Protein AF-A0A917EQ97-F1 (afdb_monomer)

Sequence (398 aa):
MPSSADPYTAPLHRDAPITEAFQWFLDREDGGIFAVTPDVMMADALAAPLLRVFSHQELWRWAHDQSQAVVGWQPLPFPDGRTSRLHWITTTATGTISGAVVGVGRSPASREEPTISSGVSDDLKEMLPGESDLAWSIRGQLRSLLRGVPSLRIRGAAGVGKDFLARRFIELSLSLGSLRYMDPLVLRGDQAFRDPVWLSRLSDAVDQMRPVLFHDLDRIPEHRVHRFLPSLLKARQAKVPVVATESLQVQGFAERMWSRAFRDAVELPVLNARREDIYDVARAIWKARLGQVEGPWMSPDVVRLLASADWSGNVAQLEEVLLDAHRRSGGNRIEPWALRLPTGAAAKLQGLGHAEYHAIVDELGRCEGNKSLAARLLGISRSTLYRKMRLHGIDTAG

Radius of gyration: 27.61 Å; Cα contacts (8 Å, |Δi|>4): 592; chains: 1; bounding box: 62×72×69 Å

Mean predicted aligned error: 16.36 Å

Foldseek 3Di:
DDDPPDPLPDPVAQADDQVVVQVVVVVPDPFWKWKAFPVDIDTDPRCVVVCPQDDSVRVHVVCVVPVPDQWDWDWDQGPVRDTFTKTKGFHDDPNHGGIMMIGRDRDPPDPPPVDDPPVLVVLLCLLQPDDDPLSVVLSVQLVVQLVALHAEEEEAAAQLCQVVNQQSSLVSSCVVVVHPDDDAAEEEQLCVPVDPCRQVVLQVCLVVLGAHEYEALVSHPLVCLVSCLVSLVSSRVSSRHYYYYHRHDDDDNNNVSVCVSGVYYGYRYACLVRLNRLLRLLQSLCCVPVVHNNWAAEDPLRSVLSSPADPPNGSNVSSVQSVQLCVVVVTHYGALLSGCTPDDPSNVVSVVLVVVLCLLVVLCVVVVNPLCNSCVVVVHDSVVSVVSCVNSVNDPDD

Solvent-accessible surface area (backbone atoms only — not comparable to full-atom values): 22127 Å² total; per-residue (Å²): 132,82,77,84,71,60,92,86,67,61,81,76,52,39,71,40,59,68,69,58,54,44,52,62,45,64,79,72,50,98,51,18,34,35,31,38,28,98,86,50,76,50,56,38,89,67,25,46,72,72,49,70,83,53,54,72,68,56,54,33,49,54,51,58,75,63,56,86,52,71,68,53,79,46,76,47,79,42,96,86,73,49,72,33,33,29,45,42,43,51,21,37,54,97,89,39,84,58,29,36,36,35,36,51,30,83,50,78,77,78,74,74,68,76,91,62,67,70,65,61,59,52,53,42,40,69,60,44,44,42,84,39,71,67,39,49,52,50,43,53,51,53,57,63,47,61,78,45,75,49,36,36,34,36,35,27,54,70,38,53,46,59,67,61,38,46,54,52,50,52,54,52,42,29,58,77,65,75,42,80,86,63,85,51,50,76,44,49,19,80,50,59,75,78,40,91,58,47,68,54,52,52,41,52,30,44,75,67,60,39,28,36,36,34,38,40,56,69,54,42,58,60,95,54,52,73,76,49,47,66,48,42,46,48,19,57,74,73,51,27,37,34,31,34,28,27,56,62,88,64,68,68,68,47,34,64,53,46,52,71,52,29,83,43,74,47,74,49,66,53,42,71,82,43,38,89,17,47,67,44,42,49,26,50,48,26,32,76,75,69,70,29,76,72,49,50,51,63,41,74,64,33,53,53,41,62,48,59,39,57,44,85,44,13,49,53,43,52,47,52,34,49,55,51,15,37,65,69,44,75,53,58,46,39,49,56,71,39,52,65,61,50,75,53,73,35,26,53,54,39,50,54,52,36,53,50,50,50,55,52,54,54,38,27,59,74,40,75,57,36,58,67,58,24,15,58,74,71,73,44,53,54,70,55,43,56,50,50,32,58,76,67,70,46,84,80,86,118

Secondary structure (DSSP, 8-state):
------TT--GGGSSS-HHHHHHHHHTT-SSEEEEE-SS-EEE-TTTHHHHTTS-HHHHHHHHHHHTTSSEEEEEEE-TTS-EEEEEEEEEEETTEEEEEEEEEPPP-------S--HHHHHHHHHHS---SHHHHHHHHHHHHHTTS--EEEEE--TTSSHHHHHHHHHHHHHHHTTPPP---EEEETTTBTTBTTHHHHHHHHHHTT--EEEE-GGGS-GGGGGGTHHHHHHHHHHT--EEEEESS---SHHHHHHHHH--EEEEPPPGGGGGGGHHHHHHHHHHHHH--SS-SEE-HHHHHHHHHS--TTHHHHHHHHHHHHHHHTTSSEE-GGG----SSHHHHHHHHHHHHHHHHHHHHHHTTT-HHHHHHHTTS-HHHHHHHHHHTT-----

InterPro domains:
  IPR002078 RNA polymerase sigma factor 54 interaction domain [PS50045] (128-322)
  IPR002197 DNA binding HTH domain, Fis-type [PF02954] (356-390)
  IPR002197 DNA binding HTH domain, Fis-type [PR01590] (358-375)
  IPR002197 DNA binding HTH domain, Fis-type [PR01590] (375-395)
  IPR009057 Homedomain-like superfamily [SSF46689] (311-395)
  IPR027417 P-loop containing nucleoside triphosphate hydrolase [SSF52540] (133-337)

pLDDT: mean 76.6, std 16.22, range [26.59, 96.12]

Nearest PDB structures (foldseek):
  2w58-assembly1_A  TM=6.288E-01  e=1.303E-03  Geobacillus kaustophilus HTA426
  7dy2-assembly1_C  TM=5.918E-01  e=4.245E-02  Synechococcus elongatus PCC 7942 = FACHB-805
  6kyv-assembly6_L  TM=4.218E-01  e=1.719E+00  Homo sapiens
  5f9h-assembly1_C  TM=2.709E-01  e=6.112E-01  Homo sapiens
  3zq5-assembly1_A-2  TM=3.622E-01  e=6.012E+00  Synechocystis sp. PCC 6803

Organism: NCBI:txid1882340

Structure (mmCIF, N/CA/C/O backbone):
data_AF-A0A917EQ97-F1
#
_entry.id   AF-A0A917EQ97-F1
#
loop_
_atom_site.group_PDB
_atom_site.id
_atom_site.type_symbol
_atom_site.label_atom_id
_atom_site.label_alt_id
_atom_site.label_comp_id
_atom_site.label_asym_id
_atom_site.label_entity_id
_atom_site.label_seq_id
_atom_site.pdbx_PDB_ins_code
_atom_site.Cartn_x
_atom_site.Cartn_y
_atom_site.Cartn_z
_atom_site.occupancy
_atom_site.B_iso_or_equiv
_atom_site.auth_seq_id
_atom_site.auth_comp_id
_atom_site.auth_asym_id
_atom_site.auth_atom_id
_atom_site.pdbx_PDB_model_num
ATOM 1 N N . MET A 1 1 ? 17.360 35.357 23.710 1.00 27.20 1 MET A N 1
ATOM 2 C CA . MET A 1 1 ? 18.265 34.515 22.896 1.00 27.20 1 MET A CA 1
ATOM 3 C C . MET A 1 1 ? 17.880 34.768 21.446 1.00 27.20 1 MET A C 1
ATOM 5 O O . MET A 1 1 ? 16.682 34.765 21.189 1.00 27.20 1 MET A O 1
ATOM 9 N N . PRO A 1 2 ? 18.817 35.174 20.576 1.00 26.59 2 PRO A N 1
ATOM 10 C CA . PRO A 1 2 ? 18.502 35.868 19.331 1.00 26.59 2 PRO A CA 1
ATOM 11 C C . PRO A 1 2 ? 17.665 35.001 18.383 1.00 26.59 2 PRO A C 1
ATOM 13 O O . PRO A 1 2 ? 17.852 33.790 18.314 1.00 26.59 2 PRO A O 1
ATOM 16 N N . SER A 1 3 ? 16.737 35.675 17.699 1.00 31.56 3 SER A N 1
ATOM 17 C CA . SER A 1 3 ? 15.881 35.191 16.614 1.00 31.56 3 SER A CA 1
ATOM 18 C C . SER A 1 3 ? 16.625 34.227 15.692 1.00 31.56 3 SER A C 1
ATOM 20 O O . SER A 1 3 ? 17.697 34.575 15.200 1.00 31.56 3 SER A O 1
ATOM 22 N N . SER A 1 4 ? 16.050 33.050 15.427 1.00 31.41 4 SER A N 1
ATOM 23 C CA . SER A 1 4 ? 16.489 32.178 14.337 1.00 31.41 4 SER A CA 1
ATOM 24 C C . SER A 1 4 ? 16.386 32.974 13.038 1.00 31.41 4 SER A C 1
ATOM 26 O O . SER A 1 4 ? 15.286 33.205 12.536 1.00 31.41 4 SER A O 1
ATOM 28 N N . ALA A 1 5 ? 17.515 33.487 12.554 1.00 34.84 5 ALA A N 1
ATOM 29 C CA . ALA A 1 5 ? 17.585 34.114 11.249 1.00 34.84 5 ALA A CA 1
ATOM 30 C C . ALA A 1 5 ? 17.130 33.077 10.221 1.00 34.84 5 ALA A C 1
ATOM 32 O O . ALA A 1 5 ? 17.624 31.948 10.215 1.00 34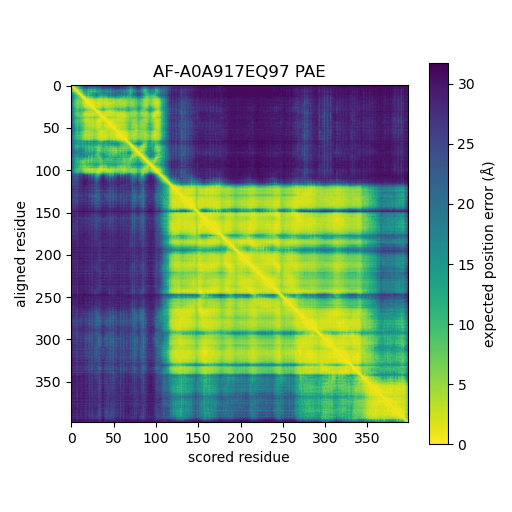.84 5 ALA A O 1
ATOM 33 N N . ASP A 1 6 ? 16.150 33.460 9.411 1.00 42.41 6 ASP A N 1
ATOM 34 C CA . ASP A 1 6 ? 15.712 32.688 8.261 1.00 42.41 6 ASP A CA 1
ATOM 35 C C . ASP A 1 6 ? 16.963 32.387 7.402 1.00 42.41 6 ASP A C 1
ATOM 37 O O . ASP A 1 6 ? 17.647 33.338 7.003 1.00 42.41 6 ASP A O 1
ATOM 41 N N . PRO A 1 7 ? 17.331 31.113 7.158 1.00 42.25 7 PRO A N 1
ATOM 42 C CA . PRO A 1 7 ? 18.561 30.749 6.445 1.00 42.25 7 PRO A CA 1
ATOM 43 C C . PRO A 1 7 ? 18.647 31.339 5.025 1.00 42.25 7 PRO A C 1
ATOM 45 O O . PRO A 1 7 ? 19.728 31.358 4.440 1.00 42.25 7 PRO A O 1
ATOM 48 N N . TYR A 1 8 ? 17.543 31.889 4.510 1.00 46.09 8 TYR A N 1
ATOM 49 C CA . TYR A 1 8 ? 17.432 32.562 3.217 1.00 46.09 8 TYR A CA 1
ATOM 50 C C . TYR A 1 8 ? 17.591 34.098 3.278 1.00 46.09 8 TYR A C 1
ATOM 52 O O . TYR A 1 8 ? 17.544 34.769 2.251 1.00 46.09 8 TYR A O 1
ATOM 60 N N . THR A 1 9 ? 17.812 34.691 4.462 1.00 44.44 9 THR A N 1
ATOM 61 C CA . THR A 1 9 ? 17.896 36.160 4.660 1.00 44.44 9 THR A CA 1
ATOM 62 C C . THR A 1 9 ? 19.315 36.744 4.683 1.00 44.44 9 THR A C 1
ATOM 64 O O . THR A 1 9 ? 19.497 37.920 5.013 1.00 44.44 9 THR A O 1
ATOM 67 N N . ALA A 1 10 ? 20.343 35.973 4.313 1.00 42.66 10 ALA A N 1
ATOM 68 C CA . ALA A 1 10 ? 21.722 36.459 4.322 1.00 42.66 10 ALA A CA 1
ATOM 69 C C . ALA A 1 10 ? 21.945 37.614 3.307 1.00 42.66 10 ALA A C 1
ATOM 71 O O . ALA A 1 10 ? 21.573 37.491 2.138 1.00 42.66 10 ALA A O 1
ATOM 72 N N . PRO A 1 11 ? 22.605 38.723 3.703 1.00 40.88 11 PRO A N 1
ATOM 73 C CA . PRO A 1 11 ? 22.795 39.911 2.857 1.00 40.88 11 PRO A CA 1
ATOM 74 C C . PRO A 1 11 ? 23.689 39.687 1.623 1.00 40.88 11 PRO A C 1
ATOM 76 O O . PRO A 1 11 ? 23.705 40.525 0.729 1.00 40.88 11 PRO A O 1
ATOM 79 N N . LEU A 1 12 ? 24.399 38.558 1.546 1.00 45.19 12 LEU A N 1
ATOM 80 C CA . LEU A 1 12 ? 25.337 38.220 0.469 1.00 45.19 12 LEU A CA 1
ATOM 81 C C . LEU A 1 12 ? 24.685 38.011 -0.910 1.00 45.19 12 LEU A C 1
ATOM 83 O O . LEU A 1 12 ? 25.381 38.100 -1.915 1.00 45.19 12 LEU A O 1
ATOM 87 N N . HIS A 1 13 ? 23.378 37.742 -0.984 1.00 51.38 13 HIS A N 1
ATOM 88 C CA . HIS A 1 13 ? 22.751 37.247 -2.221 1.00 51.38 13 HIS A CA 1
ATOM 89 C C . HIS A 1 13 ? 21.906 38.275 -2.978 1.00 51.38 13 HIS A C 1
ATOM 91 O O . HIS A 1 13 ? 21.433 37.978 -4.072 1.00 51.38 13 HIS A O 1
ATOM 97 N N . ARG A 1 14 ? 21.737 39.487 -2.434 1.00 51.62 14 ARG A N 1
ATOM 98 C CA . ARG A 1 14 ? 21.023 40.561 -3.142 1.00 51.62 14 ARG A CA 1
ATOM 99 C C . ARG A 1 14 ? 21.847 41.149 -4.286 1.00 51.62 14 ARG A C 1
ATOM 101 O O . ARG A 1 14 ? 21.262 41.495 -5.297 1.00 51.62 14 ARG A O 1
ATOM 108 N N . ASP A 1 15 ? 23.174 41.180 -4.174 1.00 53.34 15 ASP A N 1
ATOM 109 C CA . ASP A 1 15 ? 24.059 41.812 -5.169 1.00 53.34 15 ASP A CA 1
ATOM 110 C C . ASP A 1 15 ? 24.927 40.801 -5.951 1.00 53.34 15 ASP A C 1
ATOM 112 O O . ASP A 1 15 ? 25.859 41.185 -6.658 1.00 53.34 15 ASP A O 1
ATOM 116 N N . ALA A 1 16 ? 24.637 39.499 -5.832 1.00 60.22 16 ALA A N 1
ATOM 117 C CA . ALA A 1 16 ? 25.374 38.439 -6.519 1.00 60.22 16 ALA A CA 1
ATOM 118 C C . ALA A 1 16 ? 24.854 38.208 -7.957 1.00 60.22 16 ALA A C 1
ATOM 120 O O . ALA A 1 16 ? 23.649 38.340 -8.209 1.00 60.22 16 ALA A O 1
ATOM 121 N N . PRO A 1 17 ? 25.721 37.804 -8.911 1.00 69.19 17 PRO A N 1
ATOM 122 C CA . PRO A 1 17 ? 25.294 37.360 -10.235 1.00 69.19 17 PRO A CA 1
ATOM 123 C C . PRO A 1 17 ? 24.248 36.242 -10.139 1.00 69.19 17 PRO A C 1
ATOM 125 O O . PRO A 1 17 ? 24.380 35.321 -9.331 1.00 69.19 17 PRO A O 1
ATOM 128 N N . ILE A 1 18 ? 23.228 36.269 -11.005 1.00 71.38 18 ILE A N 1
ATOM 129 C CA . ILE A 1 18 ? 22.115 35.303 -10.944 1.00 71.38 18 ILE A CA 1
ATOM 130 C C . ILE A 1 18 ? 22.573 33.840 -11.049 1.00 71.38 18 ILE A C 1
ATOM 132 O O . I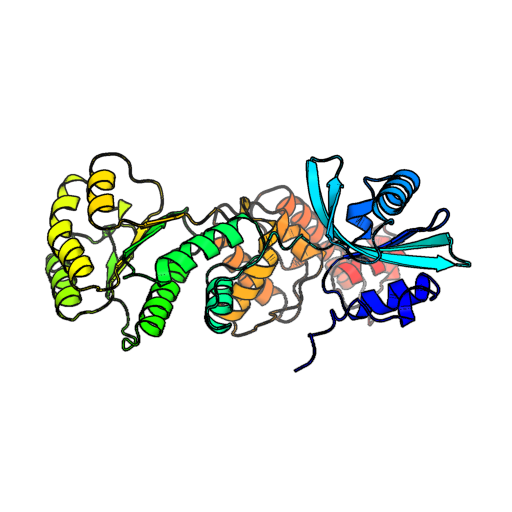LE A 1 18 ? 21.960 32.953 -10.463 1.00 71.38 18 ILE A O 1
ATOM 136 N N . THR A 1 19 ? 23.680 33.581 -11.744 1.00 67.94 19 THR A N 1
ATOM 137 C CA . THR A 1 19 ? 24.284 32.251 -11.876 1.00 67.94 19 THR A CA 1
ATOM 138 C C . THR A 1 19 ? 24.836 31.718 -10.556 1.00 67.94 19 THR A C 1
ATOM 140 O O . THR A 1 19 ? 24.729 30.523 -10.295 1.00 67.94 19 THR A O 1
ATOM 143 N N . GLU A 1 20 ? 25.400 32.586 -9.715 1.00 70.38 20 GLU A N 1
ATOM 144 C CA . GLU A 1 20 ? 25.909 32.209 -8.392 1.00 70.38 20 GLU A CA 1
ATOM 145 C C . GLU A 1 20 ? 24.760 31.979 -7.414 1.00 70.38 20 GLU A C 1
ATOM 147 O O . GLU A 1 20 ? 24.764 30.991 -6.681 1.00 70.38 20 GLU A O 1
ATOM 152 N N . ALA A 1 21 ? 23.734 32.834 -7.462 1.00 67.88 21 ALA A N 1
ATOM 153 C CA . ALA A 1 21 ? 22.511 32.630 -6.694 1.00 67.88 21 ALA A CA 1
ATOM 154 C C . ALA A 1 21 ? 21.823 31.306 -7.083 1.00 67.88 21 ALA A C 1
ATOM 156 O O . ALA A 1 21 ? 21.430 30.536 -6.212 1.00 67.88 21 ALA A O 1
ATOM 157 N N . PHE A 1 22 ? 21.744 30.993 -8.379 1.00 71.81 22 PHE A N 1
ATOM 158 C CA . PHE A 1 22 ? 21.163 29.746 -8.880 1.00 71.81 22 PHE A CA 1
ATOM 159 C C . PHE A 1 22 ? 21.928 28.500 -8.405 1.00 71.81 22 PHE A C 1
ATOM 161 O O . PHE A 1 22 ? 21.310 27.555 -7.922 1.00 71.81 22 PHE A O 1
ATOM 168 N N . GLN A 1 23 ? 23.264 28.505 -8.484 1.00 70.88 23 GLN A N 1
ATOM 169 C CA . GLN A 1 23 ? 24.100 27.402 -7.987 1.00 70.88 23 GLN A CA 1
ATOM 170 C C . GLN A 1 23 ? 23.986 27.221 -6.469 1.00 70.88 23 GLN A C 1
ATOM 172 O O . GLN A 1 23 ? 23.843 26.104 -5.985 1.00 70.88 23 GLN A O 1
ATOM 177 N N . TRP A 1 24 ? 23.969 28.318 -5.711 1.00 65.62 24 TRP A N 1
ATOM 178 C CA . TRP A 1 24 ? 23.834 28.259 -4.256 1.00 65.62 24 TRP A CA 1
ATOM 179 C C . TRP A 1 24 ? 22.532 27.577 -3.801 1.00 65.62 24 TRP A C 1
ATOM 181 O O . TRP A 1 24 ? 22.544 26.852 -2.801 1.00 65.62 24 TRP A O 1
ATOM 191 N N . PHE A 1 25 ? 21.439 27.803 -4.541 1.00 65.94 25 PHE A N 1
ATOM 192 C CA . PHE A 1 25 ? 20.133 27.181 -4.314 1.00 65.94 25 PHE A CA 1
ATOM 193 C C . PHE A 1 25 ? 20.090 25.713 -4.749 1.00 65.94 25 PHE A C 1
ATOM 195 O O . PHE A 1 25 ? 19.508 24.897 -4.037 1.00 65.94 25 PHE A O 1
ATOM 202 N N . LEU A 1 26 ? 20.731 25.367 -5.870 1.00 66.88 26 LEU A N 1
ATOM 203 C CA . LEU A 1 26 ? 20.835 23.981 -6.347 1.00 66.88 26 LEU A CA 1
ATOM 204 C C . LEU A 1 26 ? 21.435 23.034 -5.307 1.00 66.88 26 LEU A C 1
ATOM 206 O O . LEU A 1 26 ? 21.007 21.890 -5.207 1.00 66.88 26 LEU A O 1
ATOM 210 N N . ASP A 1 27 ? 22.384 23.517 -4.510 1.00 61.22 27 ASP A N 1
ATOM 211 C CA . ASP A 1 27 ? 23.042 22.710 -3.482 1.00 61.22 27 ASP A CA 1
ATOM 212 C C . ASP A 1 27 ? 22.208 22.539 -2.194 1.00 61.22 27 ASP A C 1
ATOM 214 O O . ASP A 1 27 ? 22.633 21.828 -1.281 1.00 61.22 27 ASP A O 1
ATOM 218 N N . ARG A 1 28 ? 21.069 23.238 -2.059 1.00 56.09 28 ARG A N 1
ATOM 219 C CA . ARG A 1 28 ? 20.341 23.395 -0.781 1.00 56.09 28 ARG A CA 1
ATOM 220 C C . ARG A 1 28 ? 18.842 23.108 -0.835 1.00 56.09 28 ARG A C 1
ATOM 222 O O . ARG A 1 28 ? 18.255 22.900 0.222 1.00 56.09 28 ARG A O 1
ATOM 229 N N . GLU A 1 29 ? 18.227 23.108 -2.012 1.00 57.91 29 GLU A N 1
ATOM 230 C CA . GLU A 1 29 ? 16.804 22.803 -2.178 1.00 57.91 29 GLU A CA 1
ATOM 231 C C . GLU A 1 29 ? 16.599 21.392 -2.734 1.00 57.91 29 GLU A C 1
ATOM 233 O O . GLU A 1 29 ? 17.179 21.020 -3.750 1.00 57.91 29 GLU A O 1
ATOM 238 N N . ASP A 1 30 ? 15.685 20.639 -2.121 1.00 53.16 30 ASP A N 1
ATOM 239 C CA . ASP A 1 30 ? 15.280 19.303 -2.587 1.00 53.16 30 ASP A CA 1
ATOM 240 C C . ASP A 1 30 ? 14.239 19.358 -3.739 1.00 53.16 30 ASP A C 1
ATOM 242 O O . ASP A 1 30 ? 13.751 18.325 -4.207 1.00 53.16 30 ASP A O 1
ATOM 246 N N . GLY A 1 31 ? 13.842 20.564 -4.172 1.00 64.31 31 GLY A N 1
ATOM 247 C CA . GLY A 1 31 ? 12.835 20.825 -5.209 1.00 64.31 31 GLY A CA 1
ATOM 248 C C . GLY A 1 31 ? 13.423 21.257 -6.557 1.00 64.31 31 GLY A C 1
ATOM 249 O O . GLY A 1 31 ? 14.625 21.447 -6.693 1.00 64.31 31 GLY A O 1
ATOM 250 N N . GLY A 1 32 ? 12.568 21.441 -7.570 1.00 71.94 32 GLY A N 1
ATOM 251 C CA . GLY A 1 32 ? 13.025 22.022 -8.836 1.00 71.94 32 GLY A CA 1
ATOM 252 C C . GLY A 1 32 ? 13.357 23.496 -8.670 1.00 71.94 32 GLY A C 1
ATOM 253 O O . GLY A 1 32 ? 12.737 24.173 -7.862 1.00 71.94 32 GLY A O 1
ATOM 254 N N . ILE A 1 33 ? 14.313 24.018 -9.427 1.00 75.50 33 ILE A N 1
ATOM 255 C CA . ILE A 1 33 ? 14.782 25.401 -9.310 1.00 75.50 33 ILE A CA 1
ATOM 256 C C . ILE A 1 33 ? 14.906 26.000 -10.703 1.00 75.50 33 ILE A C 1
ATOM 258 O O . ILE A 1 33 ? 15.458 25.387 -11.617 1.00 75.50 33 ILE A O 1
ATOM 262 N N . PHE A 1 34 ? 14.435 27.230 -10.874 1.00 81.94 34 PHE A N 1
ATOM 263 C CA . PHE A 1 34 ? 14.732 28.023 -12.059 1.00 81.94 34 PHE A CA 1
ATOM 264 C C . PHE A 1 34 ? 15.129 29.443 -11.692 1.00 81.94 34 PHE A C 1
ATOM 266 O O . PHE A 1 34 ? 14.775 29.957 -10.641 1.00 81.94 34 PHE A O 1
ATOM 273 N N . ALA A 1 35 ? 15.871 30.086 -12.574 1.00 81.88 35 ALA A N 1
ATOM 274 C CA . ALA A 1 35 ? 16.201 31.490 -12.514 1.00 81.88 35 ALA A CA 1
ATOM 275 C C . ALA A 1 35 ? 15.728 32.172 -13.798 1.00 81.88 35 ALA A C 1
ATOM 277 O O . ALA A 1 35 ? 15.820 31.595 -14.883 1.00 81.88 35 ALA A O 1
ATOM 278 N N . VAL A 1 36 ? 15.220 33.395 -13.682 1.00 83.75 36 VAL A N 1
ATOM 279 C CA . VAL A 1 36 ? 14.718 34.178 -14.814 1.00 83.75 36 VAL A CA 1
ATOM 280 C C . VAL A 1 36 ? 15.199 35.627 -14.721 1.00 83.75 36 VAL A C 1
ATOM 282 O O . VAL A 1 36 ? 15.121 36.268 -13.672 1.00 83.75 36 VAL A O 1
ATOM 285 N N . THR A 1 37 ? 15.716 36.138 -15.832 1.00 80.75 37 THR A N 1
ATOM 286 C CA . THR A 1 37 ? 16.046 37.549 -16.078 1.00 80.75 37 THR A CA 1
ATOM 287 C C . THR A 1 37 ? 15.214 38.057 -17.263 1.00 80.75 37 THR A C 1
ATOM 289 O O . THR A 1 37 ? 14.520 37.253 -17.896 1.00 80.75 37 THR A O 1
ATOM 292 N N . PRO A 1 38 ? 15.277 39.354 -17.630 1.00 77.88 38 PRO A N 1
ATOM 293 C CA . PRO A 1 38 ? 14.635 39.836 -18.853 1.00 77.88 38 PRO A CA 1
ATOM 294 C C . PRO A 1 38 ? 15.025 39.040 -20.105 1.00 77.88 38 PRO A C 1
ATOM 296 O O . PRO A 1 38 ? 14.179 38.823 -20.970 1.00 77.88 38 PRO A O 1
ATOM 299 N N . ASP A 1 39 ? 16.262 38.538 -20.164 1.00 76.12 39 ASP A N 1
ATOM 300 C CA . ASP A 1 39 ? 16.858 37.994 -21.390 1.00 76.12 39 ASP A CA 1
ATOM 301 C C . ASP A 1 39 ? 17.180 36.494 -21.322 1.00 76.12 39 ASP A C 1
ATOM 303 O O . ASP A 1 39 ? 17.350 35.848 -22.356 1.00 76.12 39 ASP A O 1
ATOM 307 N N . VAL A 1 40 ? 17.296 35.920 -20.120 1.00 78.38 40 VAL A N 1
ATOM 308 C CA . VAL A 1 40 ? 17.803 34.556 -19.917 1.00 78.38 40 VAL A CA 1
ATOM 309 C C . VAL A 1 40 ? 16.972 33.815 -18.882 1.00 78.38 40 VAL A C 1
ATOM 311 O O . VAL A 1 40 ? 16.614 34.352 -17.836 1.00 78.38 40 VAL A O 1
ATOM 314 N N . MET A 1 41 ? 16.710 32.541 -19.159 1.00 81.75 41 MET A N 1
ATOM 315 C CA . MET A 1 41 ? 16.106 31.614 -18.216 1.00 81.75 41 MET A CA 1
ATOM 316 C C . MET A 1 41 ? 17.007 30.397 -18.035 1.00 81.75 41 MET A C 1
ATOM 318 O O . MET A 1 41 ? 17.471 29.794 -19.003 1.00 81.75 41 MET A O 1
ATOM 322 N N . MET A 1 42 ? 17.230 30.026 -16.782 1.00 82.56 42 MET A N 1
ATOM 323 C CA . MET A 1 42 ? 17.959 28.830 -16.381 1.00 82.56 42 MET A CA 1
ATOM 324 C C . MET A 1 42 ? 17.016 27.964 -15.561 1.00 82.56 42 MET A C 1
ATOM 326 O O . MET A 1 42 ? 16.287 28.484 -14.733 1.00 82.56 42 MET A O 1
ATOM 330 N N . ALA A 1 43 ? 17.002 26.657 -15.773 1.00 82.00 43 ALA A N 1
ATOM 331 C CA . ALA A 1 43 ? 16.203 25.745 -14.966 1.00 82.00 43 ALA A CA 1
ATOM 332 C C . ALA A 1 43 ? 16.965 24.442 -14.778 1.00 82.00 43 ALA A C 1
ATOM 334 O O . ALA A 1 43 ? 17.687 24.001 -15.675 1.00 82.00 43 ALA A O 1
ATOM 335 N N . ASP A 1 44 ? 16.807 23.842 -13.609 1.00 79.62 44 ASP A N 1
ATOM 336 C CA . ASP A 1 44 ? 17.345 22.528 -13.317 1.00 79.62 44 ASP A CA 1
ATOM 337 C C . ASP A 1 44 ? 16.515 21.429 -14.010 1.00 79.62 44 ASP A C 1
ATOM 339 O O . ASP A 1 44 ? 15.493 21.681 -14.662 1.00 79.62 44 ASP A O 1
ATOM 343 N N . ALA A 1 45 ? 16.961 20.180 -13.886 1.00 74.50 45 ALA A N 1
ATOM 344 C CA . ALA A 1 45 ? 16.302 19.052 -14.535 1.00 74.50 45 ALA A CA 1
ATOM 345 C C . ALA A 1 45 ? 14.867 18.814 -14.022 1.00 74.50 45 ALA A C 1
ATOM 347 O O . ALA A 1 45 ? 14.047 18.270 -14.769 1.00 74.50 45 ALA A O 1
ATOM 348 N N . LEU A 1 46 ? 14.554 19.222 -12.786 1.00 64.81 46 LEU A N 1
ATOM 349 C CA . LEU A 1 46 ? 13.236 19.052 -12.176 1.00 64.81 46 LEU A CA 1
ATOM 350 C C . LEU A 1 46 ? 12.262 20.179 -12.561 1.00 64.81 46 LEU A C 1
ATOM 352 O O . LEU A 1 46 ? 11.084 19.910 -12.802 1.00 64.81 46 LEU A O 1
ATOM 356 N N . ALA A 1 47 ? 12.731 21.423 -12.677 1.00 71.62 47 ALA A N 1
ATOM 357 C CA . ALA A 1 47 ? 11.903 22.573 -13.030 1.00 71.62 47 ALA A CA 1
ATOM 358 C C . ALA A 1 47 ? 11.713 22.742 -14.543 1.00 71.62 47 ALA A C 1
ATOM 360 O O . ALA A 1 47 ? 10.635 23.150 -14.983 1.00 71.62 47 ALA A O 1
ATOM 361 N N . ALA A 1 48 ? 12.711 22.392 -15.363 1.00 77.62 48 ALA A N 1
ATOM 362 C CA . ALA A 1 48 ? 12.658 22.614 -16.809 1.00 77.62 48 ALA A CA 1
ATOM 363 C C . ALA A 1 48 ? 11.405 22.028 -17.500 1.00 77.62 48 ALA A C 1
ATOM 365 O O . ALA A 1 48 ? 10.847 22.710 -18.360 1.00 77.62 48 ALA A O 1
ATOM 366 N N . PRO A 1 49 ? 10.903 20.818 -17.164 1.00 68.19 49 PRO A N 1
ATOM 367 C CA . PRO A 1 49 ? 9.682 20.278 -17.767 1.00 68.19 49 PRO A CA 1
ATOM 368 C C . PRO A 1 49 ? 8.408 21.016 -17.342 1.00 68.19 49 PRO A C 1
ATOM 370 O O . PRO A 1 49 ? 7.491 21.151 -18.150 1.00 68.19 49 PRO A O 1
ATOM 373 N N . LEU A 1 50 ? 8.350 21.491 -16.094 1.00 64.94 50 LEU A N 1
ATOM 374 C CA . LEU A 1 50 ? 7.187 22.183 -15.530 1.00 64.94 50 LEU A CA 1
ATOM 375 C C . LEU A 1 50 ? 6.985 23.553 -16.169 1.00 64.94 50 LEU A C 1
ATOM 377 O O . LEU A 1 50 ? 5.855 24.002 -16.325 1.00 64.94 50 LEU A O 1
ATOM 381 N N . LEU A 1 51 ? 8.077 24.193 -16.573 1.00 70.38 51 LEU A N 1
ATOM 382 C CA . LEU A 1 51 ? 8.052 25.562 -17.064 1.00 70.38 51 LEU A CA 1
ATOM 383 C C . LEU A 1 51 ? 7.801 25.670 -18.570 1.00 70.38 51 LEU A C 1
ATOM 385 O O . LEU A 1 51 ? 7.533 26.759 -19.061 1.00 70.38 51 LEU A O 1
ATOM 389 N N . ARG A 1 52 ? 7.801 24.546 -19.303 1.00 73.50 52 ARG A N 1
ATOM 390 C CA . ARG A 1 52 ? 7.543 24.512 -20.758 1.00 73.50 52 ARG A CA 1
ATOM 391 C C . ARG A 1 52 ? 6.181 25.070 -21.167 1.00 73.50 52 ARG A C 1
ATOM 393 O O . ARG A 1 52 ? 5.981 25.355 -22.342 1.00 73.50 52 ARG A O 1
ATOM 400 N N . VAL A 1 53 ? 5.243 25.152 -20.226 1.00 64.12 53 VAL A N 1
ATOM 401 C CA . VAL A 1 53 ? 3.884 25.657 -20.457 1.00 64.12 53 VAL A CA 1
ATOM 402 C C . VAL A 1 53 ? 3.777 27.178 -20.337 1.00 64.12 53 VAL A C 1
ATOM 404 O O . VAL A 1 53 ? 2.725 27.720 -20.652 1.00 64.12 53 VAL A O 1
ATOM 407 N N . PHE A 1 54 ? 4.841 27.858 -19.904 1.00 70.12 54 PHE A N 1
ATOM 408 C CA . PHE A 1 54 ? 4.903 29.312 -19.809 1.00 70.12 54 PHE A CA 1
ATOM 409 C C . PHE A 1 54 ? 5.902 29.867 -20.824 1.00 70.12 54 PHE A C 1
ATOM 411 O O . PHE A 1 54 ? 6.943 29.263 -21.092 1.00 70.12 54 PHE A O 1
ATOM 418 N N . SER A 1 55 ? 5.625 31.049 -21.365 1.00 78.94 55 SER A N 1
ATOM 419 C CA . SER A 1 55 ? 6.626 31.813 -22.105 1.00 78.94 55 SER A CA 1
ATOM 420 C C . SER A 1 55 ? 7.614 32.494 -21.153 1.00 78.94 55 SER A C 1
ATOM 422 O O . SER A 1 55 ? 7.283 32.858 -20.022 1.00 78.94 55 SER A O 1
ATOM 424 N N . HIS A 1 56 ? 8.834 32.735 -21.642 1.00 78.56 56 HIS A N 1
ATOM 425 C CA . HIS A 1 56 ? 9.866 33.485 -20.913 1.00 78.56 56 HIS A CA 1
ATOM 426 C C . HIS A 1 56 ? 9.351 34.846 -20.420 1.00 78.56 56 HIS A C 1
ATOM 428 O O . HIS A 1 56 ? 9.582 35.232 -19.278 1.00 78.56 56 HIS A O 1
ATOM 434 N N . GLN A 1 57 ? 8.584 35.549 -21.258 1.00 76.88 57 GLN A N 1
ATOM 435 C CA . GLN A 1 57 ? 8.043 36.866 -20.929 1.00 76.88 57 GLN A CA 1
ATOM 436 C C . GLN A 1 57 ? 6.943 36.806 -19.856 1.00 76.88 57 GLN A C 1
ATOM 438 O O . GLN A 1 57 ? 6.828 37.741 -19.068 1.00 76.88 57 GLN A O 1
ATOM 443 N N . GLU A 1 58 ? 6.155 35.729 -19.792 1.00 75.19 58 GLU A N 1
ATOM 444 C CA . GLU A 1 58 ? 5.161 35.510 -18.730 1.00 75.19 58 GLU A CA 1
ATOM 445 C C . GLU A 1 58 ? 5.826 35.202 -17.393 1.00 75.19 58 GLU A C 1
ATOM 447 O O . GLU A 1 58 ? 5.451 35.795 -16.386 1.00 75.19 58 GLU A O 1
ATOM 452 N N . LEU A 1 59 ? 6.845 34.337 -17.386 1.00 73.88 59 LEU A N 1
ATOM 453 C CA . LEU A 1 59 ? 7.607 34.029 -16.174 1.00 73.88 59 LEU A CA 1
ATOM 454 C C . LEU A 1 59 ? 8.368 35.253 -15.665 1.00 73.88 59 LEU A C 1
ATOM 456 O O . LEU A 1 59 ? 8.370 35.502 -14.463 1.00 73.88 59 LEU A O 1
ATOM 460 N N . TRP A 1 60 ? 8.961 36.044 -16.566 1.00 78.12 60 TRP A N 1
ATOM 461 C CA . TRP A 1 60 ? 9.634 37.287 -16.200 1.00 78.12 60 TRP A CA 1
ATOM 462 C C . TRP A 1 60 ? 8.657 38.344 -15.679 1.00 78.12 60 TRP A C 1
ATOM 464 O O . TRP A 1 60 ? 8.920 38.933 -14.637 1.00 78.12 60 TRP A O 1
ATOM 474 N N . ARG A 1 61 ? 7.515 38.571 -16.347 1.00 76.00 61 ARG A N 1
ATOM 475 C CA . ARG A 1 61 ? 6.490 39.517 -15.860 1.00 76.00 61 ARG A CA 1
ATOM 476 C C . ARG A 1 61 ? 5.925 39.086 -14.515 1.00 76.00 61 ARG A C 1
ATOM 478 O O . ARG A 1 61 ? 5.861 39.905 -13.611 1.00 76.00 61 ARG A O 1
ATOM 485 N N . TRP A 1 62 ? 5.586 37.805 -14.363 1.00 73.00 62 TRP A N 1
ATOM 486 C CA . TRP A 1 62 ? 5.139 37.258 -13.086 1.00 73.00 62 TRP A CA 1
ATOM 487 C C . TRP A 1 62 ? 6.207 37.460 -12.003 1.00 73.00 62 TRP A C 1
ATOM 489 O O . TRP A 1 62 ? 5.897 37.989 -10.941 1.00 73.00 62 TRP A O 1
ATOM 499 N N . ALA A 1 63 ? 7.473 37.128 -12.277 1.00 69.56 63 ALA A N 1
ATOM 500 C CA . ALA A 1 63 ? 8.560 37.320 -11.320 1.00 69.56 63 ALA A CA 1
ATOM 501 C C . ALA A 1 63 ? 8.750 38.803 -10.961 1.00 69.56 63 ALA A C 1
ATOM 503 O O . ALA A 1 63 ? 8.892 39.128 -9.787 1.00 69.56 63 ALA A O 1
ATOM 504 N N . HIS A 1 64 ? 8.694 39.703 -11.946 1.00 72.81 64 HIS A N 1
ATOM 505 C CA . HIS A 1 64 ? 8.823 41.148 -11.766 1.00 72.81 64 HIS A CA 1
ATOM 506 C C . HIS A 1 64 ? 7.660 41.749 -10.959 1.00 72.81 64 HIS A C 1
ATOM 508 O O . HIS A 1 64 ? 7.898 42.506 -10.021 1.00 72.81 64 HIS A O 1
ATOM 514 N N . ASP A 1 65 ? 6.415 41.363 -11.235 1.00 69.00 65 ASP A N 1
ATOM 515 C CA . ASP A 1 65 ? 5.234 41.865 -10.519 1.00 69.00 65 ASP A CA 1
ATOM 516 C C . ASP A 1 65 ? 5.212 41.418 -9.046 1.00 69.00 65 ASP A C 1
ATOM 518 O O . ASP A 1 65 ? 4.723 42.140 -8.178 1.00 69.00 65 ASP A O 1
ATOM 522 N N . GLN A 1 66 ? 5.778 40.245 -8.742 1.00 59.81 66 GLN A N 1
ATOM 523 C CA . GLN A 1 66 ? 5.866 39.706 -7.379 1.00 59.81 66 GLN A CA 1
ATOM 524 C C . GLN A 1 66 ? 7.112 40.187 -6.606 1.00 59.81 66 GLN A C 1
ATOM 526 O O . GLN A 1 66 ? 7.197 39.997 -5.392 1.00 59.81 66 GLN A O 1
ATOM 531 N N . SER A 1 67 ? 8.064 40.841 -7.282 1.00 55.09 67 SER A N 1
ATOM 532 C CA . SER A 1 67 ? 9.419 41.136 -6.785 1.00 55.09 67 SER A CA 1
ATOM 533 C C . SER A 1 67 ? 9.558 42.320 -5.810 1.00 55.09 67 SER A C 1
ATOM 535 O O . SER A 1 67 ? 10.668 42.671 -5.410 1.00 55.09 67 SER A O 1
ATOM 537 N N . GLN A 1 68 ? 8.455 42.936 -5.370 1.00 53.28 68 GLN A N 1
ATOM 538 C CA . GLN A 1 68 ? 8.502 44.077 -4.439 1.00 53.28 68 GLN A CA 1
ATOM 539 C C . GLN A 1 68 ? 8.874 43.700 -2.986 1.00 53.28 68 GLN A C 1
ATOM 541 O O . GLN A 1 68 ? 9.123 44.590 -2.174 1.00 53.28 68 GLN A O 1
ATOM 546 N N . ALA A 1 69 ? 8.943 42.408 -2.634 1.00 50.00 69 ALA A N 1
ATOM 547 C CA . ALA A 1 69 ? 9.174 41.936 -1.262 1.00 50.00 69 ALA A CA 1
ATOM 548 C C . ALA A 1 69 ? 10.292 40.882 -1.156 1.00 50.00 69 ALA A C 1
ATOM 550 O O . ALA A 1 69 ? 9.986 39.709 -1.124 1.00 50.00 69 ALA A O 1
ATOM 551 N N . VAL A 1 70 ? 11.560 41.298 -1.060 1.00 51.34 70 VAL A N 1
ATOM 552 C CA . VAL A 1 70 ? 12.840 40.530 -1.049 1.00 51.34 70 VAL A CA 1
ATOM 553 C C . VAL A 1 70 ? 12.825 38.991 -0.841 1.00 51.34 70 VAL A C 1
ATOM 555 O O . VAL A 1 70 ? 13.619 38.310 -1.485 1.00 51.34 70 VAL A O 1
ATOM 558 N N . VAL A 1 71 ? 12.002 38.433 0.051 1.00 51.03 71 VAL A N 1
ATOM 559 C CA . VAL A 1 71 ? 11.823 36.983 0.246 1.00 51.03 71 VAL A CA 1
ATOM 560 C C . VAL A 1 71 ? 10.341 36.694 0.520 1.00 51.03 71 VAL A C 1
ATOM 562 O O . VAL A 1 71 ? 9.726 37.362 1.354 1.00 51.03 71 VAL A O 1
ATOM 565 N N . GLY A 1 72 ? 9.753 35.685 -0.136 1.00 48.22 72 GLY A N 1
ATOM 566 C CA . GLY A 1 72 ? 8.364 35.286 0.122 1.00 48.22 72 GLY A CA 1
ATOM 567 C C . GLY A 1 72 ? 7.907 34.016 -0.601 1.00 48.22 72 GLY A C 1
ATOM 568 O O . GLY A 1 72 ? 8.600 33.493 -1.468 1.00 48.22 72 GLY A O 1
ATOM 569 N N . TRP A 1 73 ? 6.713 33.531 -0.239 1.00 52.62 73 TRP A N 1
ATOM 570 C CA . TRP A 1 73 ? 6.051 32.381 -0.867 1.00 52.62 73 TRP A CA 1
ATOM 571 C C . TRP A 1 73 ? 4.855 32.847 -1.696 1.00 52.62 73 TRP A C 1
ATOM 573 O O . TRP A 1 73 ? 3.897 33.367 -1.124 1.00 52.62 73 TRP A O 1
ATOM 583 N N . GLN A 1 74 ? 4.873 32.636 -3.015 1.00 53.94 74 GLN A N 1
ATOM 584 C CA . GLN A 1 74 ? 3.768 33.044 -3.898 1.00 53.94 74 GLN A CA 1
ATOM 585 C C . GLN A 1 74 ? 3.279 31.890 -4.786 1.00 53.94 74 GLN A C 1
ATOM 587 O O . GLN A 1 74 ? 4.093 31.074 -5.224 1.00 53.94 74 GLN A O 1
ATOM 592 N N . PRO A 1 75 ? 1.962 31.779 -5.044 1.00 53.00 75 PRO A N 1
ATOM 593 C CA . PRO A 1 75 ? 1.423 30.787 -5.960 1.00 53.00 75 PRO A CA 1
ATOM 594 C C . PRO A 1 75 ? 1.773 31.125 -7.419 1.00 53.00 75 PRO A C 1
ATOM 596 O O . PRO A 1 75 ? 1.504 32.230 -7.887 1.00 53.00 75 PRO A O 1
ATOM 599 N N . LEU A 1 76 ? 2.301 30.148 -8.157 1.00 59.22 76 LEU A N 1
ATOM 600 C CA . LEU A 1 76 ? 2.351 30.160 -9.617 1.00 59.22 76 LEU A CA 1
ATOM 601 C C . LEU A 1 76 ? 1.140 29.398 -10.159 1.00 59.22 76 LEU A C 1
ATOM 603 O O . LEU A 1 76 ? 1.084 28.175 -9.982 1.00 59.22 76 LEU A O 1
ATOM 607 N N . PRO A 1 77 ? 0.172 30.082 -10.785 1.00 48.97 77 PRO A N 1
ATOM 608 C CA . PRO A 1 77 ? -0.931 29.422 -11.460 1.00 48.97 77 PRO A CA 1
ATOM 609 C C . PRO A 1 77 ? -0.433 28.839 -12.783 1.00 48.97 77 PRO A C 1
ATOM 611 O O . PRO A 1 77 ? 0.062 29.560 -13.646 1.00 48.97 77 PRO A O 1
ATOM 614 N N . PHE A 1 78 ? -0.556 27.529 -12.950 1.00 54.00 78 PHE A N 1
ATOM 615 C CA . PHE A 1 78 ? -0.266 26.856 -14.208 1.00 54.00 78 PHE A CA 1
ATOM 616 C C . PHE A 1 78 ? -1.476 26.959 -15.150 1.00 54.00 78 PHE A C 1
ATOM 618 O O . PHE A 1 78 ? -2.616 26.928 -14.678 1.00 54.00 78 PHE A O 1
ATOM 625 N N . PRO A 1 79 ? -1.268 27.018 -16.481 1.00 40.88 79 PRO A N 1
ATOM 626 C CA . PRO A 1 79 ? -2.360 27.077 -17.461 1.00 40.88 79 PRO A CA 1
ATOM 627 C C . PRO A 1 79 ? -3.325 25.881 -17.409 1.00 40.88 79 PRO A C 1
ATOM 629 O O . PRO A 1 79 ? -4.429 25.949 -17.939 1.00 40.88 79 PRO A O 1
ATOM 632 N N . ASP A 1 80 ? -2.914 24.785 -16.769 1.00 39.28 80 ASP A N 1
ATOM 633 C CA . ASP A 1 80 ? -3.709 23.575 -16.547 1.00 39.28 80 ASP A CA 1
ATOM 634 C C . ASP A 1 80 ? -4.478 23.565 -15.211 1.00 39.28 80 ASP A C 1
ATOM 636 O O . ASP A 1 80 ? -5.094 22.559 -14.862 1.00 39.28 80 ASP A O 1
ATOM 640 N N . GLY A 1 81 ? -4.455 24.672 -14.462 1.00 34.69 81 GLY A N 1
ATOM 641 C CA . GLY A 1 81 ? -5.165 24.827 -13.192 1.00 34.69 81 GLY A CA 1
ATOM 642 C C . GLY A 1 81 ? -4.405 24.331 -11.957 1.00 34.69 81 GLY A C 1
ATOM 643 O O . GLY A 1 81 ? -4.949 24.407 -10.856 1.00 34.69 81 GLY A O 1
ATOM 644 N N . ARG A 1 82 ? -3.161 23.844 -12.095 1.00 43.06 82 ARG A N 1
ATOM 645 C CA . ARG A 1 82 ? -2.288 23.539 -10.944 1.00 43.06 82 ARG A CA 1
ATOM 646 C C . ARG A 1 82 ? -1.764 24.825 -10.296 1.00 43.06 82 ARG A C 1
ATOM 648 O O . ARG A 1 82 ? -1.579 25.833 -10.970 1.00 43.06 82 ARG A O 1
ATOM 655 N N . THR A 1 83 ? -1.430 24.772 -9.006 1.00 42.56 83 THR A N 1
ATOM 656 C CA . THR A 1 83 ? -0.818 25.903 -8.286 1.00 42.56 83 THR A CA 1
ATOM 657 C C . THR A 1 83 ? 0.387 25.419 -7.479 1.00 42.56 83 THR A C 1
ATOM 659 O O . THR A 1 83 ? 0.239 24.522 -6.652 1.00 42.56 83 THR A O 1
ATOM 662 N N . SER A 1 84 ? 1.577 25.995 -7.689 1.00 48.97 84 SER A N 1
ATOM 663 C CA . SER A 1 84 ? 2.785 25.689 -6.885 1.00 48.97 84 SER A CA 1
ATOM 664 C C . SER A 1 84 ? 3.212 26.905 -6.067 1.00 48.97 84 SER A C 1
ATOM 666 O O . SER A 1 84 ? 3.118 28.014 -6.579 1.00 48.97 84 SER A O 1
ATOM 668 N N . ARG A 1 85 ? 3.672 26.740 -4.816 1.00 43.91 85 ARG A N 1
ATOM 669 C CA . ARG A 1 85 ? 4.250 27.864 -4.055 1.00 43.91 85 ARG A CA 1
ATOM 670 C C . ARG A 1 85 ? 5.733 27.942 -4.346 1.00 43.91 85 ARG A C 1
ATOM 672 O O . ARG A 1 85 ? 6.444 26.955 -4.193 1.00 43.91 85 ARG A O 1
ATOM 679 N N . LEU A 1 86 ? 6.162 29.130 -4.726 1.00 53.91 86 LEU A N 1
ATOM 680 C CA . LEU A 1 86 ? 7.526 29.402 -5.115 1.00 53.91 86 LEU A CA 1
ATOM 681 C C . LEU A 1 86 ? 8.242 30.175 -4.016 1.00 53.91 86 LEU A C 1
ATOM 683 O O . LEU A 1 86 ? 7.695 31.167 -3.531 1.00 53.91 86 LEU A O 1
ATOM 687 N N . HIS A 1 87 ? 9.436 29.724 -3.638 1.00 50.72 87 HIS A N 1
ATOM 688 C CA . HIS A 1 87 ? 10.366 30.522 -2.840 1.00 50.72 87 HIS A CA 1
ATOM 689 C C . HIS A 1 87 ? 11.205 31.372 -3.792 1.00 50.72 87 HIS A C 1
ATOM 691 O O . HIS A 1 87 ? 11.671 30.841 -4.801 1.00 50.72 87 HIS A O 1
ATOM 697 N N . TRP A 1 88 ? 11.382 32.664 -3.512 1.00 66.12 88 TRP A N 1
ATOM 698 C CA . TRP A 1 88 ? 12.092 33.559 -4.425 1.00 66.12 88 TRP A CA 1
ATOM 699 C C . TRP A 1 88 ? 13.117 34.458 -3.733 1.00 66.12 88 TRP A C 1
ATOM 701 O O . TRP A 1 88 ? 12.894 34.917 -2.613 1.00 66.12 88 TRP A O 1
ATOM 711 N N . ILE A 1 89 ? 14.210 34.742 -4.449 1.00 57.12 89 ILE A N 1
ATOM 712 C CA . ILE A 1 89 ? 15.185 35.795 -4.128 1.00 57.12 89 ILE A CA 1
ATOM 713 C C . ILE A 1 89 ? 15.412 36.656 -5.373 1.00 57.12 89 ILE A C 1
ATOM 715 O O . ILE A 1 89 ? 15.718 36.136 -6.449 1.00 57.12 89 ILE A O 1
ATOM 719 N N . THR A 1 90 ? 15.271 37.976 -5.233 1.00 61.03 90 THR A N 1
ATOM 720 C CA . THR A 1 90 ? 15.658 38.939 -6.276 1.00 61.03 90 THR A CA 1
ATOM 721 C C . THR A 1 90 ? 17.121 39.301 -6.156 1.00 61.03 90 THR A C 1
ATOM 723 O O . THR A 1 90 ? 17.573 39.688 -5.075 1.00 61.03 90 THR A O 1
ATOM 726 N N . THR A 1 91 ? 17.819 39.290 -7.284 1.00 59.59 91 THR A N 1
ATOM 727 C CA . THR A 1 91 ? 19.125 39.930 -7.409 1.00 59.59 91 THR A CA 1
ATOM 728 C C . THR A 1 91 ? 18.931 41.355 -7.924 1.00 59.59 91 THR A C 1
ATOM 730 O O . THR A 1 91 ? 18.147 41.605 -8.843 1.00 59.59 91 THR A O 1
ATOM 733 N N . THR A 1 92 ? 19.609 42.320 -7.316 1.00 57.91 92 THR A N 1
ATOM 734 C CA . THR A 1 92 ? 19.641 43.721 -7.727 1.00 57.91 92 THR A CA 1
ATOM 735 C C . THR A 1 92 ? 20.995 44.051 -8.334 1.00 57.91 92 THR A C 1
ATOM 737 O O . THR A 1 92 ? 22.033 43.717 -7.780 1.00 57.91 92 THR A O 1
ATOM 740 N N . ALA A 1 93 ? 20.991 44.756 -9.460 1.00 54.09 93 ALA A N 1
ATOM 741 C CA . ALA A 1 93 ? 22.175 45.411 -9.996 1.00 54.09 93 ALA A CA 1
ATOM 742 C C . ALA A 1 93 ? 21.886 46.913 -10.029 1.00 54.09 93 ALA A C 1
ATOM 744 O O . ALA A 1 93 ? 20.877 47.347 -10.586 1.00 54.09 93 ALA A O 1
ATOM 745 N N . THR A 1 94 ? 22.736 47.733 -9.404 1.00 55.38 94 THR A N 1
ATOM 746 C CA . THR A 1 94 ? 22.573 49.205 -9.358 1.00 55.38 94 THR A CA 1
ATOM 747 C C . THR A 1 94 ? 21.214 49.683 -8.806 1.00 55.38 94 THR A C 1
ATOM 749 O O . THR A 1 94 ? 20.672 50.689 -9.251 1.00 55.38 94 THR A O 1
ATOM 752 N N . GLY A 1 95 ? 20.631 48.952 -7.849 1.00 55.19 95 GLY A N 1
ATOM 753 C CA . GLY A 1 95 ? 19.334 49.295 -7.242 1.00 55.19 95 GLY A CA 1
ATOM 754 C C . GLY A 1 95 ? 18.103 48.939 -8.085 1.00 55.19 95 GLY A C 1
ATOM 755 O O . GLY A 1 95 ? 16.986 49.243 -7.676 1.00 55.19 95 GLY A O 1
ATOM 756 N N . THR A 1 96 ? 18.291 48.269 -9.227 1.00 57.47 96 THR A N 1
ATOM 757 C CA . THR A 1 96 ? 17.208 47.766 -10.085 1.00 57.47 96 THR A CA 1
ATOM 758 C C . THR A 1 96 ? 17.228 46.241 -10.093 1.00 57.47 96 THR A C 1
ATOM 760 O O . THR A 1 96 ? 18.293 45.628 -10.020 1.00 57.47 96 THR A O 1
ATOM 763 N N . ILE A 1 97 ? 16.058 45.612 -10.160 1.00 61.88 97 ILE A N 1
ATOM 764 C CA . ILE A 1 97 ? 15.920 44.152 -10.128 1.00 61.88 97 ILE A CA 1
ATOM 765 C C . ILE A 1 97 ? 16.500 43.568 -11.418 1.00 61.88 97 ILE A C 1
ATOM 767 O O . ILE A 1 97 ? 15.995 43.822 -12.508 1.00 61.88 97 ILE A O 1
ATOM 771 N N . SER A 1 98 ? 17.580 42.804 -11.276 1.00 64.12 98 SER A N 1
ATOM 772 C CA . SER A 1 98 ? 18.359 42.221 -12.369 1.00 64.12 98 SER A CA 1
ATOM 773 C C . SER A 1 98 ? 17.948 40.780 -12.687 1.00 64.12 98 SER A C 1
ATOM 775 O O . SER A 1 98 ? 18.337 40.255 -13.731 1.00 64.12 98 SER A O 1
ATOM 777 N N . GLY A 1 99 ? 17.189 40.127 -11.805 1.00 67.75 99 GLY A N 1
ATOM 778 C CA . GLY A 1 99 ? 16.784 38.738 -11.974 1.00 67.75 99 GLY A CA 1
ATOM 779 C C . GLY A 1 99 ? 16.139 38.139 -10.729 1.00 67.75 99 GLY A C 1
ATOM 780 O O . GLY A 1 99 ? 16.193 38.725 -9.647 1.00 67.75 99 GLY A O 1
ATOM 781 N N . ALA A 1 100 ? 15.526 36.968 -10.884 1.00 72.38 100 ALA A N 1
ATOM 782 C CA . ALA A 1 100 ? 14.928 36.215 -9.787 1.00 72.38 100 ALA A CA 1
ATOM 783 C C . ALA A 1 100 ? 15.338 34.741 -9.853 1.00 72.38 100 ALA A C 1
ATOM 785 O O . ALA A 1 100 ? 15.261 34.128 -10.918 1.00 72.38 100 ALA A O 1
ATOM 786 N N . VAL A 1 101 ? 15.747 34.174 -8.717 1.00 69.00 101 VAL A N 1
ATOM 787 C CA . VAL A 1 101 ? 15.907 32.722 -8.537 1.00 69.00 101 VAL A CA 1
ATOM 788 C C . VAL A 1 101 ? 14.698 32.202 -7.776 1.00 69.00 101 VAL A C 1
ATOM 790 O O . VAL A 1 101 ? 14.266 32.819 -6.803 1.00 69.00 101 VAL A O 1
ATOM 793 N N . VAL A 1 102 ? 14.137 31.098 -8.254 1.00 69.31 102 VAL A N 1
ATOM 794 C CA . VAL A 1 102 ? 12.817 30.603 -7.895 1.00 69.31 102 VAL A CA 1
ATOM 795 C C . VAL A 1 102 ? 12.863 29.093 -7.661 1.00 69.31 102 VAL A C 1
ATOM 797 O O . VAL A 1 102 ? 13.066 28.306 -8.587 1.00 69.31 102 VAL A O 1
ATOM 800 N N . GLY A 1 103 ? 12.622 28.677 -6.422 1.00 65.75 103 GLY A N 1
ATOM 801 C CA . GLY A 1 103 ? 12.387 27.277 -6.079 1.00 65.75 103 GLY A CA 1
ATOM 802 C C . GLY A 1 103 ? 10.961 26.86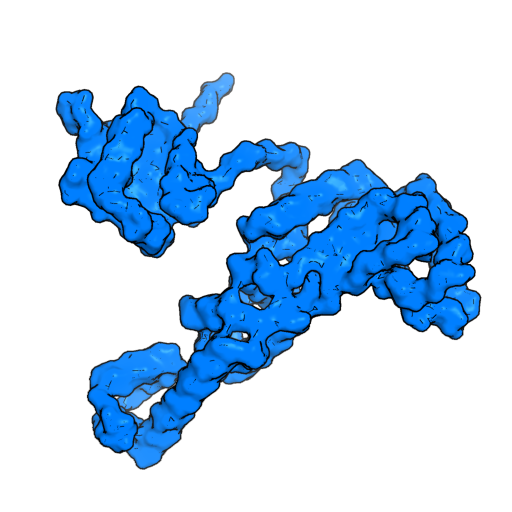7 -6.450 1.00 65.75 103 GLY A C 1
ATOM 803 O O . GLY A 1 103 ? 9.995 27.381 -5.892 1.00 65.75 103 GLY A O 1
ATOM 804 N N . VAL A 1 104 ? 10.818 25.927 -7.378 1.00 60.12 104 VAL A N 1
ATOM 805 C CA . VAL A 1 104 ? 9.590 25.197 -7.724 1.00 60.12 104 VAL A CA 1
ATOM 806 C C . VAL A 1 104 ? 9.471 23.985 -6.810 1.00 60.12 104 VAL A C 1
ATOM 808 O O . VAL A 1 104 ? 9.731 22.837 -7.178 1.00 60.12 104 VAL A O 1
ATOM 811 N N . GLY A 1 105 ? 9.058 24.260 -5.579 1.00 49.34 105 GLY A N 1
ATOM 812 C CA . GLY A 1 105 ? 8.605 23.235 -4.654 1.00 49.34 105 GLY A CA 1
ATOM 813 C C . GLY A 1 105 ? 7.131 22.908 -4.885 1.00 49.34 105 GLY A C 1
ATOM 814 O O . GLY A 1 105 ? 6.305 23.786 -5.158 1.00 49.34 105 GLY A O 1
ATOM 815 N N . ARG A 1 106 ? 6.753 21.640 -4.679 1.00 39.72 106 ARG A N 1
ATOM 816 C CA . ARG A 1 106 ? 5.388 21.346 -4.225 1.00 39.72 106 ARG A CA 1
ATOM 817 C C . ARG A 1 106 ? 5.179 22.172 -2.958 1.00 39.72 106 ARG A C 1
ATOM 819 O O . ARG A 1 106 ? 5.910 21.995 -1.989 1.00 39.72 106 ARG A O 1
ATOM 826 N N . SER A 1 107 ? 4.230 23.102 -2.977 1.00 34.88 107 SER A N 1
ATOM 827 C CA . SER A 1 107 ? 3.937 23.941 -1.818 1.00 34.88 107 SER A CA 1
ATOM 828 C C . SER A 1 107 ? 3.753 23.086 -0.559 1.00 34.88 107 SER A C 1
ATOM 830 O O . SER A 1 107 ? 2.835 22.261 -0.543 1.00 34.88 107 SER A O 1
ATOM 832 N N . PRO A 1 108 ? 4.475 23.346 0.545 1.00 35.50 108 PRO A N 1
ATOM 833 C CA . PRO A 1 108 ? 3.950 23.029 1.857 1.00 35.50 108 PRO A CA 1
ATOM 834 C C . PRO A 1 108 ? 2.788 24.003 2.089 1.00 35.50 108 PRO A C 1
ATOM 836 O O . PRO A 1 108 ? 2.962 25.144 2.523 1.00 35.50 108 PRO A O 1
ATOM 839 N N . ALA A 1 109 ? 1.569 23.592 1.734 1.00 31.78 109 ALA A N 1
ATOM 840 C CA . ALA A 1 109 ? 0.383 24.229 2.282 1.00 31.78 109 ALA A CA 1
ATOM 841 C C . ALA A 1 109 ? 0.427 23.990 3.797 1.00 31.78 109 ALA A C 1
ATOM 843 O O . ALA A 1 109 ? 0.159 22.882 4.244 1.00 31.78 109 ALA A O 1
ATOM 844 N N . SER A 1 110 ? 0.900 24.994 4.546 1.00 33.38 110 SER A N 1
ATOM 845 C CA . SER A 1 110 ? 0.781 25.123 6.007 1.00 33.38 110 SER A CA 1
ATOM 846 C C . SER A 1 110 ? 0.832 23.782 6.745 1.00 33.38 110 SER A C 1
ATOM 848 O O . SER A 1 110 ? -0.157 23.322 7.314 1.00 33.38 110 SER A O 1
ATOM 850 N N . ARG A 1 111 ? 2.007 23.144 6.706 1.00 36.38 111 ARG A N 1
ATOM 851 C CA . ARG A 1 111 ? 2.359 22.062 7.623 1.00 36.38 111 ARG A CA 1
ATOM 852 C C . ARG A 1 111 ? 2.638 22.679 8.991 1.00 36.38 111 ARG A C 1
ATOM 854 O O . ARG A 1 111 ? 3.786 22.803 9.393 1.00 36.38 111 ARG A O 1
ATOM 861 N N . GLU A 1 112 ? 1.594 23.022 9.731 1.00 31.52 112 GLU A N 1
ATOM 862 C CA . GLU A 1 112 ? 1.670 22.654 11.138 1.00 31.52 112 GLU A CA 1
ATOM 863 C C . GLU A 1 112 ? 1.448 21.144 11.152 1.00 31.52 112 GLU A C 1
ATOM 865 O O . GLU A 1 112 ? 0.318 20.658 11.127 1.00 31.52 112 GLU A O 1
ATOM 870 N N . GLU A 1 113 ? 2.536 20.370 11.108 1.00 32.50 113 GLU A N 1
ATOM 871 C CA . GLU A 1 113 ? 2.462 19.078 11.772 1.00 32.50 113 GLU A CA 1
ATOM 872 C C . GLU A 1 113 ? 2.167 19.410 13.233 1.00 32.50 113 GLU A C 1
ATOM 874 O O . GLU A 1 113 ? 3.012 20.032 13.880 1.00 32.50 113 GLU A O 1
ATOM 879 N N . PRO A 1 114 ? 0.975 19.079 13.765 1.00 33.38 114 PRO A N 1
ATOM 880 C CA . PRO A 1 114 ? 0.772 19.224 15.190 1.00 33.38 114 PRO A CA 1
ATOM 881 C C . PRO A 1 114 ? 1.855 18.377 15.844 1.00 33.38 114 PRO A C 1
ATOM 883 O O . PRO A 1 114 ? 1.977 17.197 15.519 1.00 33.38 114 PRO A O 1
ATOM 886 N N . THR A 1 115 ? 2.649 19.008 16.700 1.00 36.00 115 THR A N 1
ATOM 887 C CA . THR A 1 115 ? 3.846 18.486 17.355 1.00 36.00 115 THR A CA 1
ATOM 888 C C . THR A 1 115 ? 3.599 17.061 17.857 1.00 36.00 115 THR A C 1
ATOM 890 O O . THR A 1 115 ? 2.955 16.835 18.880 1.00 36.00 115 THR A O 1
ATOM 893 N N . ILE A 1 116 ? 4.055 16.079 17.089 1.00 42.19 116 ILE A N 1
ATOM 894 C CA . ILE A 1 116 ? 4.221 14.684 17.495 1.00 42.19 116 ILE A CA 1
ATOM 895 C C . ILE A 1 116 ? 5.699 14.388 17.239 1.00 42.19 116 ILE A C 1
ATOM 897 O O . ILE A 1 116 ? 6.304 15.012 16.365 1.00 42.19 116 ILE A O 1
ATOM 901 N N . SER A 1 117 ? 6.306 13.493 18.021 1.00 54.94 117 SER A N 1
ATOM 902 C CA . SER A 1 117 ? 7.693 13.092 17.787 1.00 54.94 117 SER A CA 1
ATOM 903 C C . SER A 1 117 ? 7.890 12.689 16.321 1.00 54.94 117 SER A C 1
ATOM 905 O O . SER A 1 117 ? 7.024 12.044 15.723 1.00 54.94 117 SER A O 1
ATOM 907 N N . SER A 1 118 ? 9.027 13.080 15.745 1.00 55.03 118 SER A N 1
ATOM 908 C CA . SER A 1 118 ? 9.407 12.796 14.354 1.00 55.03 118 SER A CA 1
ATOM 909 C C . SER A 1 118 ? 9.165 11.336 13.948 1.00 55.03 118 SER A C 1
ATOM 911 O O . SER A 1 118 ? 8.708 11.082 12.837 1.00 55.03 118 SER A O 1
ATOM 913 N N . GLY A 1 119 ? 9.341 10.394 14.884 1.00 64.88 119 GLY A N 1
ATOM 914 C CA . GLY A 1 119 ? 9.114 8.964 14.664 1.00 64.88 119 GLY A CA 1
ATOM 915 C C . GLY A 1 119 ? 7.709 8.599 14.169 1.00 64.88 119 GLY A C 1
ATOM 916 O O . GLY A 1 119 ? 7.587 7.799 13.251 1.00 64.88 119 GLY A O 1
ATOM 917 N N . VAL A 1 120 ? 6.643 9.235 14.674 1.00 72.25 120 VAL A N 1
ATOM 918 C CA . VAL A 1 120 ? 5.267 8.896 14.246 1.00 72.25 120 VAL A CA 1
ATOM 919 C C . VAL A 1 120 ? 4.999 9.337 12.806 1.00 72.25 120 VAL A C 1
ATOM 921 O O . VAL A 1 120 ? 4.207 8.712 12.101 1.00 72.25 120 VAL A O 1
ATOM 924 N N . SER A 1 121 ? 5.633 10.422 12.352 1.00 74.31 121 SER A N 1
ATOM 925 C CA . SER A 1 121 ? 5.489 10.870 10.962 1.00 74.31 121 SER A CA 1
ATOM 926 C C . SER A 1 121 ? 6.155 9.884 10.001 1.00 74.31 121 SER A C 1
ATOM 928 O O . SER A 1 121 ? 5.564 9.535 8.976 1.00 74.31 121 SER A O 1
ATOM 930 N N . ASP A 1 122 ? 7.326 9.367 10.373 1.00 80.56 122 ASP A N 1
ATOM 931 C CA . ASP A 1 122 ? 8.035 8.351 9.596 1.00 80.56 122 ASP A CA 1
ATOM 932 C C . ASP A 1 122 ? 7.275 7.017 9.578 1.00 80.56 122 ASP A C 1
ATOM 934 O O . ASP A 1 122 ? 7.057 6.462 8.501 1.00 80.56 122 ASP A O 1
ATOM 938 N N . ASP A 1 123 ? 6.743 6.561 10.718 1.00 86.06 123 ASP A N 1
ATOM 939 C CA . ASP A 1 123 ? 5.891 5.364 10.779 1.00 86.06 123 ASP A CA 1
ATOM 940 C C . ASP A 1 123 ? 4.659 5.484 9.866 1.00 86.06 123 ASP A C 1
ATOM 942 O O . ASP A 1 123 ? 4.306 4.547 9.146 1.00 86.06 123 ASP A O 1
ATOM 946 N N . LEU A 1 124 ? 4.009 6.652 9.836 1.00 87.12 124 LEU A N 1
ATOM 947 C CA . LEU A 1 124 ? 2.861 6.897 8.957 1.00 87.12 124 LEU A CA 1
ATOM 948 C C . LEU A 1 124 ? 3.248 6.895 7.471 1.00 87.12 124 LEU A C 1
ATOM 950 O O . LEU A 1 124 ? 2.453 6.451 6.636 1.00 87.12 124 LEU A O 1
ATOM 954 N N . LYS A 1 125 ? 4.445 7.379 7.122 1.00 85.81 125 LYS A N 1
ATOM 955 C CA . LYS A 1 125 ? 4.979 7.293 5.753 1.00 85.81 125 LYS A CA 1
ATOM 956 C C . LYS A 1 125 ? 5.290 5.853 5.359 1.00 85.81 125 LYS A C 1
ATOM 958 O O . LYS A 1 125 ? 5.037 5.483 4.219 1.00 85.81 125 LYS A O 1
ATOM 963 N N . GLU A 1 126 ? 5.776 5.030 6.283 1.00 86.69 126 GLU A N 1
ATOM 964 C CA . GLU A 1 126 ? 5.966 3.598 6.029 1.00 86.69 126 GLU A CA 1
ATOM 965 C C . GLU A 1 126 ? 4.637 2.869 5.826 1.00 86.69 126 GLU A C 1
ATOM 967 O O . GLU A 1 126 ? 4.518 2.029 4.935 1.00 86.69 126 GLU A O 1
ATOM 972 N N . MET A 1 127 ? 3.623 3.211 6.624 1.00 88.94 127 MET A N 1
ATOM 973 C CA . MET A 1 127 ? 2.276 2.641 6.539 1.00 88.94 127 MET A CA 1
ATOM 974 C C . MET A 1 127 ? 1.580 2.942 5.211 1.00 88.94 127 MET A C 1
ATOM 976 O O . MET A 1 127 ? 0.881 2.084 4.668 1.00 88.94 127 MET A O 1
ATOM 980 N N . LEU A 1 128 ? 1.756 4.160 4.699 1.00 90.38 128 LEU A N 1
ATOM 981 C CA . LEU A 1 128 ? 1.208 4.587 3.420 1.00 90.38 128 LEU A CA 1
ATOM 982 C C . LEU A 1 128 ? 2.257 5.404 2.650 1.00 90.38 128 LEU A C 1
ATOM 984 O O . LEU A 1 128 ? 2.256 6.633 2.756 1.00 90.38 128 LEU A O 1
ATOM 988 N N . PRO A 1 129 ? 3.126 4.739 1.865 1.00 85.88 129 PRO A N 1
ATOM 989 C CA . PRO A 1 129 ? 4.184 5.394 1.097 1.00 85.88 129 PRO A CA 1
ATOM 990 C C . PRO A 1 129 ? 3.625 6.334 0.033 1.00 85.88 129 PRO A C 1
ATOM 992 O O . PRO A 1 129 ? 2.542 6.065 -0.500 1.00 85.88 129 PRO A O 1
ATOM 995 N N . GLY A 1 130 ? 4.380 7.386 -0.291 1.00 76.75 130 GLY A N 1
ATOM 996 C CA . GLY A 1 130 ? 4.061 8.330 -1.361 1.00 76.75 130 GLY A CA 1
ATOM 997 C C . GLY A 1 130 ? 3.810 9.763 -0.901 1.00 76.75 130 GLY A C 1
ATOM 998 O O . GLY A 1 130 ? 3.603 10.032 0.283 1.00 76.75 130 GLY A O 1
ATOM 999 N N . GLU A 1 131 ? 3.781 10.689 -1.847 1.00 78.12 131 GLU A N 1
ATOM 1000 C CA . GLU A 1 131 ? 3.582 12.126 -1.616 1.00 78.12 131 GLU A CA 1
ATOM 1001 C C . GLU A 1 131 ? 2.381 12.682 -2.401 1.00 78.12 131 GLU A C 1
ATOM 1003 O O . GLU A 1 131 ? 2.259 13.896 -2.563 1.00 78.12 131 GLU A O 1
ATOM 1008 N N . SER A 1 132 ? 1.499 11.814 -2.907 1.00 76.69 132 SER A N 1
ATOM 1009 C CA . SER A 1 132 ? 0.199 12.211 -3.454 1.00 76.69 132 SER A CA 1
ATOM 1010 C C . SER A 1 132 ? -0.699 12.847 -2.390 1.00 76.69 132 SER A C 1
ATOM 1012 O O . SER A 1 132 ? -0.620 12.528 -1.197 1.00 76.69 132 SER A O 1
ATOM 1014 N N . ASP A 1 133 ? -1.631 13.693 -2.834 1.00 75.19 133 ASP A N 1
ATOM 1015 C CA . ASP A 1 133 ? -2.631 14.315 -1.957 1.00 75.19 133 ASP A CA 1
ATOM 1016 C C . ASP A 1 133 ? -3.502 13.265 -1.252 1.00 75.19 133 ASP A C 1
ATOM 1018 O O . ASP A 1 133 ? -3.871 13.426 -0.085 1.00 75.19 133 ASP A O 1
ATOM 1022 N N . LEU A 1 134 ? -3.788 12.147 -1.931 1.00 78.00 134 LEU A N 1
ATOM 1023 C CA . LEU A 1 134 ? -4.520 11.020 -1.351 1.00 78.00 134 LEU A CA 1
ATOM 1024 C C . LEU A 1 134 ? -3.729 10.376 -0.211 1.00 78.00 134 LEU A C 1
ATOM 1026 O O . LEU A 1 134 ? -4.281 10.164 0.871 1.00 78.00 134 LEU A O 1
ATOM 1030 N N . ALA A 1 135 ? -2.442 10.090 -0.426 1.00 79.62 135 ALA A N 1
ATOM 1031 C CA . ALA A 1 135 ? -1.592 9.509 0.606 1.00 79.62 135 ALA A CA 1
ATOM 1032 C C . ALA A 1 135 ? -1.453 10.454 1.806 1.00 79.62 135 ALA A C 1
ATOM 1034 O O . ALA A 1 135 ? -1.582 10.028 2.955 1.00 79.62 135 ALA A O 1
ATOM 1035 N N . TRP A 1 136 ? -1.272 11.750 1.549 1.00 78.31 136 TRP A N 1
ATOM 1036 C CA . TRP A 1 136 ? -1.202 12.762 2.596 1.00 78.31 136 TRP A CA 1
ATOM 1037 C C . TRP A 1 136 ? -2.502 12.856 3.408 1.00 78.31 136 TRP A C 1
ATOM 1039 O O . TRP A 1 136 ? -2.463 12.791 4.639 1.00 78.31 136 TRP A O 1
ATOM 1049 N N . SER A 1 137 ? -3.653 12.937 2.732 1.00 81.06 137 SER A N 1
ATOM 1050 C CA . SER A 1 137 ? -4.980 13.004 3.360 1.00 81.06 137 SER A CA 1
ATOM 1051 C C . SER A 1 137 ? -5.227 11.808 4.282 1.00 81.06 137 SER A C 1
ATOM 1053 O O . SER A 1 137 ? -5.610 11.972 5.444 1.00 81.06 137 SER A O 1
ATOM 1055 N N . ILE A 1 138 ? -4.922 10.598 3.811 1.00 86.81 138 ILE A N 1
ATOM 1056 C CA . ILE A 1 138 ? -5.113 9.375 4.594 1.00 86.81 138 ILE A CA 1
ATOM 1057 C C . ILE A 1 138 ? -4.142 9.312 5.774 1.00 86.81 138 ILE A C 1
ATOM 1059 O O . ILE A 1 138 ? -4.559 8.961 6.877 1.00 86.81 138 ILE A O 1
ATOM 1063 N N . ARG A 1 139 ? -2.871 9.702 5.601 1.00 88.69 139 ARG A N 1
ATOM 1064 C CA . ARG A 1 139 ? -1.931 9.818 6.732 1.00 88.69 139 ARG A CA 1
ATOM 1065 C C . ARG A 1 139 ? -2.432 10.812 7.779 1.00 88.69 139 ARG A C 1
ATOM 1067 O O . ARG A 1 139 ? -2.300 10.544 8.971 1.00 88.69 139 ARG A O 1
ATOM 1074 N N . GLY A 1 140 ? -3.049 11.916 7.359 1.00 83.75 140 GLY A N 1
ATOM 1075 C CA . GLY A 1 140 ? -3.708 12.871 8.251 1.00 83.75 140 GLY A CA 1
ATOM 1076 C C . GLY A 1 140 ? -4.861 12.249 9.047 1.00 83.75 140 GLY A C 1
ATOM 1077 O O . GLY A 1 140 ? -4.928 12.425 10.266 1.00 83.75 140 GLY A O 1
ATOM 1078 N N . GLN A 1 141 ? -5.721 11.464 8.389 1.00 86.38 141 GLN A N 1
ATOM 1079 C CA . GLN A 1 141 ? -6.795 10.716 9.055 1.00 86.38 141 GLN A CA 1
ATOM 1080 C C . GLN A 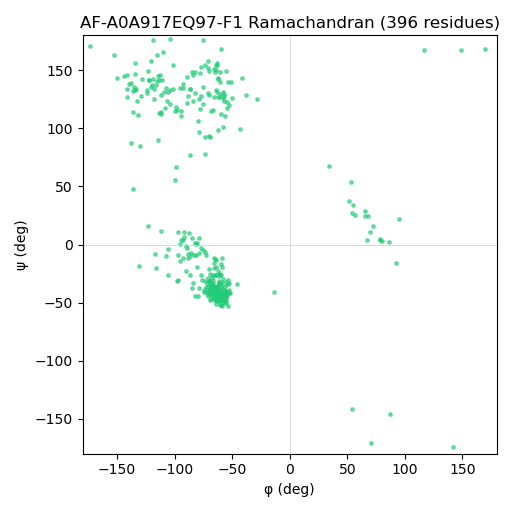1 141 ? -6.225 9.721 10.072 1.00 86.38 141 GLN A C 1
ATOM 1082 O O . GLN A 1 141 ? -6.578 9.778 11.247 1.00 86.38 141 GLN A O 1
ATOM 1087 N N . LEU A 1 142 ? -5.278 8.872 9.661 1.00 88.69 142 LEU A N 1
ATOM 1088 C CA . LEU A 1 142 ? -4.621 7.898 10.540 1.00 88.69 142 LEU A CA 1
ATOM 1089 C C . LEU A 1 142 ? -3.979 8.574 11.757 1.00 88.69 142 LEU A C 1
ATOM 1091 O O . LEU A 1 142 ? -4.152 8.109 12.881 1.00 88.69 142 LEU A O 1
ATOM 1095 N N . ARG A 1 143 ? -3.305 9.712 11.558 1.00 85.94 143 ARG A N 1
ATOM 1096 C CA . ARG A 1 143 ? -2.701 10.506 12.636 1.00 85.94 143 ARG A CA 1
ATOM 1097 C C . ARG A 1 143 ? -3.724 10.972 13.670 1.00 85.94 143 ARG A C 1
ATOM 1099 O O . ARG A 1 143 ? -3.443 10.915 14.865 1.00 85.94 143 ARG A O 1
ATOM 1106 N N . SER A 1 144 ? -4.890 11.441 13.224 1.00 82.81 144 SER A N 1
ATOM 1107 C CA . SER A 1 144 ? -5.980 11.840 14.123 1.00 82.81 144 SER A CA 1
ATOM 1108 C C . SER A 1 144 ? -6.482 10.650 14.946 1.00 82.81 144 SER A C 1
ATOM 1110 O O . SER A 1 144 ? -6.658 10.755 16.160 1.00 82.81 144 SER A O 1
ATOM 1112 N N . LEU A 1 145 ? -6.607 9.492 14.296 1.00 84.06 145 LEU A N 1
ATOM 1113 C CA . LEU A 1 145 ? -7.119 8.264 14.898 1.00 84.06 145 LEU A CA 1
ATOM 1114 C C . LEU A 1 145 ? -6.164 7.634 15.914 1.00 84.06 145 LEU A C 1
ATOM 1116 O O . LEU A 1 145 ? -6.624 7.024 16.869 1.00 84.06 145 LEU A O 1
ATOM 1120 N N . LEU A 1 146 ? -4.851 7.824 15.777 1.00 79.62 146 LEU A N 1
ATOM 1121 C CA . LEU A 1 146 ? -3.873 7.328 16.755 1.00 79.62 146 LEU A CA 1
ATOM 1122 C C . LEU A 1 146 ? -4.007 7.982 18.144 1.00 79.62 146 LEU A C 1
ATOM 1124 O O . LEU A 1 146 ? -3.533 7.421 19.129 1.00 79.62 146 LEU A O 1
ATOM 1128 N N . ARG A 1 147 ? -4.656 9.154 18.257 1.00 69.62 147 ARG A N 1
ATOM 1129 C CA . ARG A 1 147 ? -4.823 9.887 19.531 1.00 69.62 147 ARG A CA 1
ATOM 1130 C C . ARG A 1 147 ? -5.982 9.374 20.397 1.00 69.62 147 ARG A C 1
ATOM 1132 O O . ARG A 1 147 ? -6.225 9.909 21.478 1.00 69.62 147 ARG A O 1
ATOM 1139 N N . GLY A 1 148 ? -6.688 8.336 19.953 1.00 64.44 148 GLY A N 1
ATOM 1140 C CA . GLY A 1 148 ? -7.815 7.744 20.656 1.00 64.44 148 GLY A CA 1
ATOM 1141 C C . GLY A 1 148 ? -7.931 6.260 20.340 1.00 64.44 148 GLY A C 1
ATOM 1142 O O . GLY A 1 148 ? -7.657 5.809 19.242 1.00 64.44 148 GLY A O 1
ATOM 1143 N N . VAL A 1 149 ? -8.308 5.496 21.352 1.00 62.62 149 VAL A N 1
ATOM 1144 C CA . VAL A 1 149 ? -8.545 4.050 21.332 1.00 62.62 149 VAL A CA 1
ATOM 1145 C C . VAL A 1 149 ? -9.005 3.499 19.961 1.00 62.62 149 VAL A C 1
ATOM 1147 O O . VAL A 1 149 ? -10.044 3.927 19.455 1.00 62.62 149 VAL A O 1
ATOM 1150 N N . PRO A 1 150 ? -8.319 2.495 19.388 1.00 67.56 150 PRO A N 1
ATOM 1151 C CA . PRO A 1 150 ? -8.074 2.402 17.948 1.00 67.56 150 PRO A CA 1
ATOM 1152 C C . PRO A 1 150 ? -9.045 1.428 17.267 1.00 67.56 150 PRO A C 1
ATOM 1154 O O . PRO A 1 150 ? -8.645 0.442 16.645 1.00 67.56 150 PRO A O 1
ATOM 1157 N N . SER A 1 151 ? -10.349 1.642 17.436 1.00 83.81 151 SER A N 1
ATOM 1158 C CA . SER A 1 151 ? -11.344 0.865 16.691 1.00 83.81 151 SER A CA 1
ATOM 1159 C C . SER A 1 151 ? -11.464 1.412 15.266 1.00 83.81 151 SER A C 1
ATOM 1161 O O . SER A 1 151 ? -12.189 2.380 15.050 1.00 83.81 151 SER A O 1
ATOM 1163 N N . LEU A 1 152 ? -10.775 0.801 14.299 1.00 91.50 152 LEU A N 1
ATOM 1164 C CA . LEU A 1 152 ? -10.683 1.299 12.920 1.00 91.50 152 LEU A CA 1
ATOM 1165 C C . LEU A 1 152 ? -11.214 0.288 11.902 1.00 91.50 152 LEU A C 1
ATOM 1167 O O . LEU A 1 152 ? -10.840 -0.884 11.928 1.00 91.50 152 LEU A O 1
ATOM 1171 N N . ARG A 1 153 ? -12.013 0.751 10.938 1.00 92.62 153 ARG A N 1
ATOM 1172 C CA . ARG A 1 153 ? -12.243 0.013 9.689 1.00 92.62 153 ARG A CA 1
ATOM 1173 C C . ARG A 1 153 ? -11.323 0.492 8.579 1.00 92.62 153 ARG A C 1
ATOM 1175 O O . ARG A 1 153 ? -11.193 1.686 8.350 1.00 92.62 153 ARG A O 1
ATOM 1182 N N . ILE A 1 154 ? -10.732 -0.444 7.853 1.00 94.19 154 ILE A N 1
ATOM 1183 C CA . ILE A 1 154 ? -9.908 -0.192 6.676 1.00 94.19 154 ILE A CA 1
ATOM 1184 C C . ILE A 1 154 ? -10.632 -0.764 5.464 1.00 94.19 154 ILE A C 1
ATOM 1186 O O . ILE A 1 154 ? -10.793 -1.979 5.324 1.00 94.19 154 ILE A O 1
ATOM 1190 N N . ARG A 1 155 ? -11.056 0.128 4.578 1.00 92.62 155 ARG A N 1
ATOM 1191 C CA . ARG A 1 155 ? -11.778 -0.180 3.345 1.00 92.62 155 ARG A CA 1
ATOM 1192 C C . ARG A 1 155 ? -10.834 -0.125 2.159 1.00 92.62 155 ARG A C 1
ATOM 1194 O O . ARG A 1 155 ? -9.843 0.595 2.193 1.00 92.62 155 ARG A O 1
ATOM 1201 N N . GLY A 1 156 ? -11.155 -0.844 1.095 1.00 93.31 156 GLY A N 1
ATOM 1202 C CA . GLY A 1 156 ? -10.486 -0.685 -0.194 1.00 93.31 156 GLY A CA 1
ATOM 1203 C C . GLY A 1 156 ? -10.425 -1.986 -0.971 1.00 93.31 156 GLY A C 1
ATOM 1204 O O . GLY A 1 156 ? -10.659 -3.061 -0.422 1.00 93.31 156 GLY A O 1
ATOM 1205 N N . ALA A 1 157 ? -10.067 -1.899 -2.248 1.00 92.75 157 ALA A N 1
ATOM 1206 C CA . ALA A 1 157 ? -10.035 -3.049 -3.145 1.00 92.75 157 ALA A CA 1
ATOM 1207 C C . ALA A 1 157 ? -9.077 -4.168 -2.675 1.00 92.75 157 ALA A C 1
ATOM 1209 O O . ALA A 1 157 ? -8.266 -4.023 -1.751 1.00 92.75 157 ALA A O 1
ATOM 1210 N N . ALA A 1 158 ? -9.165 -5.338 -3.304 1.00 91.25 158 ALA A N 1
ATOM 1211 C CA . ALA A 1 158 ? -8.193 -6.404 -3.077 1.00 91.25 158 ALA A CA 1
ATOM 1212 C C . ALA A 1 158 ? -6.775 -5.935 -3.461 1.00 91.25 158 ALA A C 1
ATOM 1214 O O . ALA A 1 158 ? -6.590 -5.224 -4.445 1.00 91.25 158 ALA A O 1
ATOM 1215 N N . GLY A 1 159 ? -5.771 -6.312 -2.667 1.00 92.12 159 GLY A N 1
ATOM 1216 C CA . GLY A 1 159 ? -4.365 -6.021 -2.970 1.00 92.12 159 GLY A CA 1
ATOM 1217 C C . GLY A 1 159 ? -3.877 -4.597 -2.671 1.00 92.12 159 GLY A C 1
ATOM 1218 O O . GLY A 1 159 ? -2.722 -4.310 -2.949 1.00 92.12 159 GLY A O 1
ATOM 1219 N N . VAL A 1 160 ? -4.686 -3.700 -2.089 1.00 94.81 160 VAL A N 1
ATOM 1220 C CA . VAL A 1 160 ? -4.251 -2.316 -1.755 1.00 94.81 160 VAL A CA 1
ATOM 1221 C C . VAL A 1 160 ? -3.362 -2.201 -0.505 1.00 94.81 160 VAL A C 1
ATOM 1223 O O . VAL A 1 160 ? -2.917 -1.109 -0.177 1.00 94.81 160 VAL A O 1
ATOM 1226 N N . GLY A 1 161 ? -3.107 -3.303 0.212 1.00 93.94 161 GLY A N 1
ATOM 1227 C CA . GLY A 1 161 ? -2.278 -3.297 1.429 1.00 93.94 161 GLY A CA 1
ATOM 1228 C C . GLY A 1 161 ? -3.043 -3.170 2.755 1.00 93.94 161 GLY A C 1
ATOM 1229 O O . GLY A 1 161 ? -2.456 -2.792 3.764 1.00 93.94 161 GLY A O 1
ATOM 1230 N N . LYS A 1 162 ? -4.341 -3.517 2.790 1.00 94.62 162 LYS A N 1
ATOM 1231 C CA . LYS A 1 162 ? -5.181 -3.413 4.004 1.00 94.62 162 LYS A CA 1
ATOM 1232 C C . LYS A 1 162 ? -4.604 -4.137 5.230 1.00 94.62 162 LYS A C 1
ATOM 1234 O O . LYS A 1 162 ? -4.628 -3.576 6.317 1.00 94.62 162 LYS A O 1
ATOM 1239 N N . ASP A 1 163 ? -4.102 -5.366 5.065 1.00 93.31 163 ASP A N 1
ATOM 1240 C CA . ASP A 1 163 ? -3.517 -6.156 6.168 1.00 93.31 163 ASP A CA 1
ATOM 1241 C C . ASP A 1 163 ? -2.253 -5.497 6.730 1.00 93.31 163 ASP A C 1
ATOM 1243 O O . ASP A 1 163 ? -2.139 -5.327 7.943 1.00 93.31 163 ASP A O 1
ATOM 1247 N N . PHE A 1 164 ? -1.355 -5.053 5.846 1.00 92.62 164 PHE A N 1
ATOM 1248 C CA . PHE A 1 164 ? -0.142 -4.340 6.234 1.00 92.62 164 PHE A CA 1
ATOM 1249 C C . PHE A 1 164 ? -0.475 -3.079 7.039 1.00 92.62 164 PHE A C 1
ATOM 1251 O O . PHE A 1 164 ? 0.023 -2.909 8.154 1.00 92.62 164 PHE A O 1
ATOM 1258 N N . LEU A 1 165 ? -1.392 -2.247 6.525 1.00 93.75 165 LEU A N 1
ATOM 1259 C CA . LEU A 1 165 ? -1.842 -1.047 7.225 1.00 93.75 165 LEU A CA 1
ATOM 1260 C C . LEU A 1 165 ? -2.445 -1.388 8.595 1.00 93.75 165 LEU A C 1
ATOM 1262 O O . LEU A 1 165 ? -2.127 -0.737 9.587 1.00 93.75 165 LEU A O 1
ATOM 1266 N N . ALA A 1 166 ? -3.297 -2.414 8.658 1.00 93.75 166 ALA A N 1
ATOM 1267 C CA . ALA A 1 166 ? -3.981 -2.806 9.883 1.00 93.75 166 ALA A CA 1
ATOM 1268 C C . ALA A 1 166 ? -3.008 -3.229 10.989 1.00 93.75 166 ALA A C 1
ATOM 1270 O O . ALA A 1 166 ? -3.144 -2.794 12.132 1.00 93.75 166 ALA A O 1
ATOM 1271 N N . ARG A 1 167 ? -2.009 -4.052 10.650 1.00 92.62 167 ARG A N 1
ATOM 1272 C CA . ARG A 1 167 ? -0.993 -4.523 11.603 1.00 92.62 167 ARG A CA 1
ATOM 1273 C C . ARG A 1 167 ? -0.151 -3.375 12.136 1.00 92.62 167 ARG A C 1
ATOM 1275 O O . ARG A 1 167 ? -0.027 -3.237 13.349 1.00 92.62 167 ARG A O 1
ATOM 1282 N N . ARG A 1 168 ? 0.358 -2.522 11.241 1.00 90.88 168 ARG A N 1
ATOM 1283 C CA . ARG A 1 168 ? 1.166 -1.358 11.627 1.00 90.88 168 ARG A CA 1
ATOM 1284 C C . ARG A 1 168 ? 0.367 -0.355 12.454 1.00 90.88 168 ARG A C 1
ATOM 1286 O O . ARG A 1 168 ? 0.892 0.183 13.420 1.00 90.88 168 ARG A O 1
ATOM 1293 N N . PHE A 1 169 ? -0.915 -0.156 12.143 1.00 91.00 169 PHE A N 1
ATOM 1294 C CA . PHE A 1 169 ? -1.787 0.703 12.944 1.00 91.00 169 PHE A CA 1
ATOM 1295 C C . PHE A 1 169 ? -1.968 0.162 14.369 1.00 91.00 169 PHE A C 1
ATOM 1297 O O . PHE A 1 169 ? -1.845 0.927 15.322 1.00 91.00 169 PHE A O 1
ATOM 1304 N N . ILE A 1 170 ? -2.207 -1.148 14.532 1.00 90.06 170 ILE A N 1
ATOM 1305 C CA . ILE A 1 170 ? -2.286 -1.782 15.860 1.00 90.06 170 ILE A CA 1
ATOM 1306 C C . ILE A 1 170 ? -0.969 -1.587 16.614 1.00 90.06 170 ILE A C 1
ATOM 1308 O O . ILE A 1 170 ? -0.985 -1.083 17.734 1.00 90.06 170 ILE A O 1
ATOM 1312 N N . GLU A 1 171 ? 0.156 -1.939 15.998 1.00 88.25 171 GLU A N 1
ATOM 1313 C CA . GLU A 1 171 ? 1.488 -1.831 16.599 1.00 88.25 171 GLU A CA 1
ATOM 1314 C C . GLU A 1 171 ? 1.792 -0.406 17.081 1.00 88.25 171 GLU A C 1
ATOM 1316 O O . GLU A 1 171 ? 2.124 -0.200 18.251 1.00 88.25 171 GLU A O 1
ATOM 1321 N N . LEU A 1 172 ? 1.588 0.585 16.211 1.00 86.81 172 LEU A N 1
ATOM 1322 C CA . LEU A 1 172 ? 1.818 1.990 16.525 1.00 86.81 172 LEU A CA 1
ATOM 1323 C C . LEU A 1 172 ? 0.860 2.494 17.613 1.00 86.81 172 LEU A C 1
ATOM 1325 O O . LEU A 1 172 ? 1.279 3.204 18.526 1.00 86.81 172 LEU A O 1
ATOM 1329 N N . SER A 1 173 ? -0.413 2.085 17.570 1.00 85.19 173 SER A N 1
ATOM 1330 C CA . SER A 1 173 ? -1.402 2.465 18.585 1.00 85.19 173 SER A CA 1
ATOM 1331 C C . SER A 1 173 ? -1.072 1.917 19.980 1.00 85.19 173 SER A C 1
ATOM 1333 O O . SER A 1 173 ? -1.262 2.614 20.976 1.00 85.19 173 SER A O 1
ATOM 1335 N N . LEU A 1 174 ? -0.534 0.695 20.061 1.00 83.19 174 LEU A N 1
ATOM 1336 C CA . LEU A 1 174 ? -0.090 0.090 21.319 1.00 83.19 174 LEU A CA 1
ATOM 1337 C C . LEU A 1 174 ? 1.154 0.793 21.859 1.00 83.19 174 LEU A C 1
ATOM 1339 O O . LEU A 1 174 ? 1.204 1.103 23.049 1.00 83.19 174 LEU A O 1
ATOM 1343 N N . SER A 1 175 ? 2.113 1.084 20.975 1.00 83.06 175 SER A N 1
ATOM 1344 C CA . SER A 1 175 ? 3.351 1.785 21.322 1.00 83.06 175 SER A CA 1
ATOM 1345 C C . SER A 1 175 ? 3.067 3.173 21.905 1.00 83.06 175 SER A C 1
ATOM 1347 O O . SER A 1 175 ? 3.539 3.505 22.991 1.00 83.06 175 SER A O 1
ATOM 1349 N N . LEU A 1 176 ? 2.193 3.950 21.256 1.00 79.94 176 LEU A N 1
ATOM 1350 C CA . LEU A 1 176 ? 1.777 5.272 21.740 1.00 79.94 176 LEU A CA 1
ATOM 1351 C C . LEU A 1 176 ? 0.946 5.215 23.030 1.00 79.94 176 LEU A C 1
ATOM 1353 O O . LEU A 1 176 ? 0.965 6.160 23.817 1.00 79.94 176 LEU A O 1
ATOM 1357 N N . GLY A 1 177 ? 0.222 4.118 23.259 1.00 74.56 177 GLY A N 1
ATOM 1358 C CA . GLY A 1 177 ? -0.546 3.884 24.481 1.00 74.56 177 GLY A CA 1
ATOM 1359 C C . GLY A 1 177 ? 0.280 3.384 25.671 1.00 74.56 177 GLY A C 1
ATOM 1360 O O . GLY A 1 177 ? -0.309 3.098 26.714 1.00 74.56 177 GLY A O 1
ATOM 1361 N N . SER A 1 178 ? 1.605 3.235 25.529 1.00 68.75 178 SER A N 1
ATOM 1362 C CA . SER A 1 178 ? 2.484 2.572 26.509 1.00 68.75 178 SER A CA 1
ATOM 1363 C C . SER A 1 178 ? 2.022 1.154 26.874 1.00 68.75 178 SER A C 1
ATOM 1365 O O . SER A 1 178 ? 2.272 0.664 27.978 1.00 68.75 178 SER A O 1
ATOM 1367 N N . LEU A 1 179 ? 1.318 0.487 25.958 1.00 69.44 179 LEU A N 1
ATOM 1368 C CA . LEU A 1 179 ? 0.846 -0.878 26.137 1.00 69.44 179 LEU A CA 1
ATOM 1369 C C . LEU A 1 179 ? 1.907 -1.852 25.630 1.00 69.44 179 LEU A C 1
ATOM 1371 O O . LEU A 1 179 ? 2.582 -1.609 24.630 1.00 69.44 179 LEU A O 1
ATOM 1375 N N . ARG A 1 180 ? 2.044 -2.994 26.313 1.00 76.94 180 ARG A N 1
ATOM 1376 C CA . ARG A 1 180 ? 2.910 -4.075 25.834 1.00 76.94 180 ARG A CA 1
ATOM 1377 C C . ARG A 1 180 ? 2.403 -4.533 24.466 1.00 76.94 180 ARG A C 1
ATOM 1379 O O . ARG A 1 180 ? 1.224 -4.852 24.324 1.00 76.94 180 ARG A O 1
ATOM 1386 N N . TYR A 1 181 ? 3.306 -4.610 23.491 1.00 76.19 181 TYR A N 1
ATOM 1387 C CA . TYR A 1 181 ? 2.986 -5.208 22.202 1.00 76.19 181 TYR A CA 1
ATOM 1388 C C . TYR A 1 181 ? 2.507 -6.652 22.400 1.00 76.19 181 TYR A C 1
ATOM 1390 O O . TYR A 1 181 ? 3.149 -7.452 23.086 1.00 76.19 181 TYR A O 1
ATOM 1398 N N . MET A 1 182 ? 1.365 -6.970 21.800 1.00 82.06 182 MET A N 1
ATOM 1399 C CA . MET A 1 182 ? 0.776 -8.302 21.783 1.00 82.06 182 MET A CA 1
ATOM 1400 C C . MET A 1 182 ? 0.321 -8.598 20.363 1.00 82.06 182 MET A C 1
ATOM 1402 O O . MET A 1 182 ? -0.371 -7.776 19.758 1.00 82.06 182 MET A O 1
ATOM 1406 N N . ASP A 1 183 ? 0.652 -9.785 19.856 1.00 87.50 183 ASP A N 1
ATOM 1407 C CA . ASP A 1 183 ? 0.193 -10.186 18.532 1.00 87.50 183 ASP A CA 1
ATOM 1408 C C . ASP A 1 183 ? -1.340 -10.221 18.487 1.00 87.50 183 ASP A C 1
ATOM 1410 O O . ASP A 1 183 ? -1.973 -10.892 19.322 1.00 87.50 183 ASP A O 1
ATOM 1414 N N . PRO A 1 184 ? -1.965 -9.538 17.512 1.00 91.88 184 PRO A N 1
ATOM 1415 C CA . PRO A 1 184 ? -3.410 -9.473 17.443 1.00 91.88 184 PRO A CA 1
ATOM 1416 C C . PRO A 1 184 ? -4.005 -10.866 17.231 1.00 91.88 184 PRO A C 1
ATOM 1418 O O . PRO A 1 184 ? -3.457 -11.700 16.504 1.00 91.88 184 PRO A O 1
ATOM 1421 N N . LEU A 1 185 ? -5.154 -11.128 17.853 1.00 93.75 185 LEU A N 1
ATOM 1422 C CA . LEU A 1 185 ? -5.982 -12.258 17.457 1.00 93.75 185 LEU A CA 1
ATOM 1423 C C . LEU A 1 185 ? -6.519 -11.969 16.053 1.00 93.75 185 LEU A C 1
ATOM 1425 O O . LEU A 1 185 ? -7.281 -11.022 15.858 1.00 93.75 185 LEU A O 1
ATOM 1429 N N . VAL A 1 186 ? -6.120 -12.789 15.084 1.00 93.81 186 VAL A N 1
ATOM 1430 C CA . VAL A 1 186 ? -6.591 -12.676 13.704 1.00 93.81 186 VAL A CA 1
ATOM 1431 C C . VAL A 1 186 ? -7.853 -13.509 13.533 1.00 93.81 186 VAL A C 1
ATOM 1433 O O . VAL A 1 186 ? -7.841 -14.721 13.745 1.00 93.81 186 VAL A O 1
ATOM 1436 N N . LEU A 1 187 ? -8.935 -12.861 13.118 1.00 91.56 187 LEU A N 1
ATOM 1437 C CA . LEU A 1 187 ? -10.219 -13.490 12.839 1.00 91.56 187 LEU A CA 1
ATOM 1438 C C . LEU A 1 187 ? -10.625 -13.204 11.396 1.00 91.56 187 LEU A C 1
ATOM 1440 O O . LEU A 1 187 ? -10.401 -12.103 10.906 1.00 91.56 187 LEU A O 1
ATOM 1444 N N . ARG A 1 188 ? -11.230 -14.175 10.706 1.00 90.00 188 ARG A N 1
ATOM 1445 C CA . ARG A 1 188 ? -11.702 -14.005 9.322 1.00 90.00 188 ARG A CA 1
ATOM 1446 C C . ARG A 1 188 ? -13.219 -14.129 9.232 1.00 90.00 188 ARG A C 1
ATOM 1448 O O . ARG A 1 188 ? -13.805 -15.013 9.863 1.00 90.00 188 ARG A O 1
ATOM 1455 N N . GLY A 1 189 ? -13.845 -13.252 8.451 1.00 86.44 189 GLY A N 1
ATOM 1456 C CA . GLY A 1 189 ? -15.299 -13.180 8.300 1.00 86.44 189 GLY A CA 1
ATOM 1457 C C . GLY A 1 189 ? -15.907 -14.370 7.565 1.00 86.44 189 GLY A C 1
ATOM 1458 O O . GLY A 1 189 ? -16.998 -14.805 7.914 1.00 86.44 189 GLY A O 1
ATOM 1459 N N . ASP A 1 190 ? -15.188 -14.958 6.611 1.00 83.06 190 ASP A N 1
ATOM 1460 C CA . ASP A 1 190 ? -15.598 -16.165 5.878 1.00 83.06 190 ASP A CA 1
ATOM 1461 C C . ASP A 1 190 ? -15.593 -17.439 6.747 1.00 83.06 190 ASP A C 1
ATOM 1463 O O . ASP A 1 190 ? -16.335 -18.392 6.492 1.00 83.06 190 ASP A O 1
ATOM 1467 N N . GLN A 1 191 ? -14.771 -17.445 7.796 1.00 83.00 191 GLN A N 1
ATOM 1468 C CA . GLN A 1 191 ? -14.711 -18.495 8.813 1.00 83.00 191 GLN A CA 1
ATOM 1469 C C . GLN A 1 191 ? -15.681 -18.253 9.968 1.00 83.00 191 GLN A C 1
ATOM 1471 O O . GLN A 1 191 ? -15.907 -19.161 10.777 1.00 83.00 191 GLN A O 1
ATOM 1476 N N . ALA A 1 192 ? -16.269 -17.056 10.050 1.00 74.31 192 ALA A N 1
ATOM 1477 C CA . ALA A 1 192 ? -17.235 -16.739 11.081 1.00 74.31 192 ALA A CA 1
ATOM 1478 C C . ALA A 1 192 ? -18.351 -17.790 11.053 1.00 74.31 192 ALA A C 1
ATOM 1480 O O . ALA A 1 192 ? -19.006 -18.017 10.035 1.00 74.31 192 ALA A O 1
ATOM 1481 N N . PHE A 1 193 ? -18.547 -18.457 12.190 1.00 70.31 193 PHE A N 1
ATOM 1482 C CA . PHE A 1 193 ? -19.549 -19.504 12.397 1.00 70.31 193 PHE A CA 1
ATOM 1483 C C . PHE A 1 193 ? -19.380 -20.825 11.635 1.00 70.31 193 PHE A C 1
ATOM 1485 O O . PHE A 1 193 ? -20.246 -21.691 11.769 1.00 70.31 193 PHE A O 1
ATOM 1492 N N . ARG A 1 194 ? -18.301 -21.012 10.870 1.00 75.94 194 ARG A N 1
ATOM 1493 C CA . ARG A 1 194 ? -17.816 -22.366 10.546 1.00 75.94 194 ARG A CA 1
ATOM 1494 C C . ARG A 1 194 ? -17.071 -22.970 11.736 1.00 75.94 194 ARG A C 1
ATOM 1496 O O . ARG A 1 194 ? -17.050 -24.182 11.901 1.00 75.94 194 ARG A O 1
ATOM 1503 N N . ASP A 1 195 ? -16.513 -22.101 12.575 1.00 71.31 195 ASP A N 1
ATOM 1504 C CA . ASP A 1 195 ? -15.886 -22.427 13.849 1.00 71.31 195 ASP A CA 1
ATOM 1505 C C . ASP A 1 195 ? -16.868 -22.140 15.013 1.00 71.31 195 ASP A C 1
ATOM 1507 O O . ASP A 1 195 ? -17.242 -20.978 15.223 1.00 71.31 195 ASP A O 1
ATOM 1511 N N . PRO A 1 196 ? -17.316 -23.161 15.772 1.00 71.75 196 PRO A N 1
ATOM 1512 C CA . PRO A 1 196 ? -18.215 -22.988 16.919 1.00 71.75 196 PRO A CA 1
ATOM 1513 C C . PRO A 1 196 ? -17.628 -22.117 18.039 1.00 71.75 196 PRO A C 1
ATOM 1515 O O . PRO A 1 196 ? -18.377 -21.500 18.794 1.00 71.75 196 PRO A O 1
ATOM 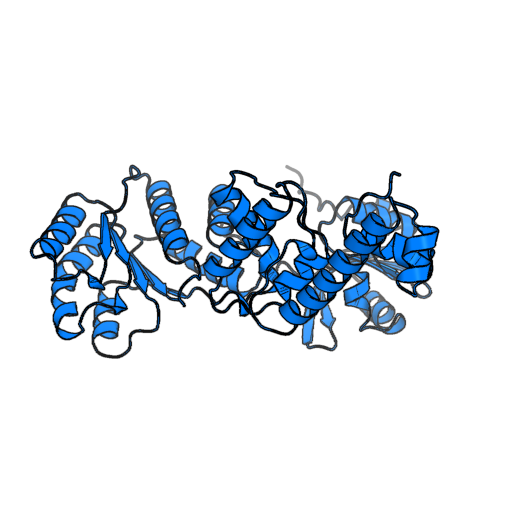1518 N N . VAL A 1 197 ? -16.298 -22.047 18.133 1.00 81.69 197 VAL A N 1
ATOM 1519 C CA . VAL A 1 197 ? -15.545 -21.367 19.203 1.00 81.69 197 VAL A CA 1
ATOM 1520 C C . VAL A 1 197 ? -15.174 -19.936 18.791 1.00 81.69 197 VAL A C 1
ATOM 1522 O O . VAL A 1 197 ? -14.501 -19.205 19.510 1.00 81.69 197 VAL A O 1
ATOM 1525 N N . TRP A 1 198 ? -15.619 -19.486 17.618 1.00 81.19 198 TRP A N 1
ATOM 1526 C CA . TRP A 1 198 ? -15.244 -18.185 17.070 1.00 81.19 198 TRP A CA 1
ATOM 1527 C C . TRP A 1 198 ? -15.672 -17.029 17.991 1.00 81.19 198 TRP A C 1
ATOM 1529 O O . TRP A 1 198 ? -14.868 -16.155 18.313 1.00 81.19 198 TRP A O 1
ATOM 1539 N N . LEU A 1 199 ? -16.935 -17.021 18.445 1.00 82.38 199 LEU A N 1
ATOM 1540 C CA . LEU A 1 199 ? -17.460 -15.951 19.309 1.00 82.38 199 LEU A CA 1
ATOM 1541 C C . LEU A 1 199 ? -16.794 -15.942 20.688 1.00 82.38 199 LEU A C 1
ATOM 1543 O O . LEU A 1 199 ? -16.541 -14.863 21.222 1.00 82.38 199 LEU A O 1
ATOM 1547 N N . SER A 1 200 ? -16.483 -17.117 21.244 1.00 87.62 200 SER A N 1
ATOM 1548 C CA . SER A 1 200 ? -15.759 -17.190 22.512 1.00 87.62 200 SER A CA 1
ATOM 1549 C C . SER A 1 200 ? -14.329 -16.692 22.346 1.00 87.62 200 SER A C 1
ATOM 1551 O O . SER A 1 200 ? -13.923 -15.864 23.138 1.00 87.62 200 SER A O 1
ATOM 1553 N N . ARG A 1 201 ? -13.620 -17.025 21.256 1.00 90.00 201 ARG A N 1
ATOM 1554 C CA . ARG A 1 201 ? -12.278 -16.471 20.974 1.00 90.00 201 ARG A CA 1
ATOM 1555 C C . ARG A 1 201 ? -12.262 -14.943 20.934 1.00 90.00 201 ARG A C 1
ATOM 1557 O O . ARG A 1 201 ? -11.340 -14.336 21.470 1.00 90.00 201 ARG A O 1
ATOM 1564 N N . LEU A 1 202 ? -13.267 -14.320 20.307 1.00 89.56 202 LEU A N 1
ATOM 1565 C CA . LEU A 1 202 ? -13.398 -12.861 20.314 1.00 89.56 202 LEU A CA 1
ATOM 1566 C C . LEU A 1 202 ? -13.623 -12.335 21.737 1.00 89.56 202 LEU A C 1
ATOM 1568 O O . LEU A 1 202 ? -12.963 -11.383 22.139 1.00 89.56 202 LEU A O 1
ATOM 1572 N N . SER A 1 203 ? -14.542 -12.943 22.491 1.00 90.19 203 SER A N 1
ATOM 1573 C CA . SER A 1 203 ? -14.803 -12.543 23.878 1.00 90.19 203 SER A CA 1
ATOM 1574 C C . SER A 1 203 ? -13.561 -12.700 24.759 1.00 90.19 203 SER A C 1
ATOM 1576 O O . SER A 1 203 ? -13.189 -11.755 25.444 1.00 90.19 203 SER A O 1
ATOM 1578 N N . ASP A 1 204 ? -12.884 -13.843 24.674 1.00 92.75 204 ASP A N 1
ATOM 1579 C CA . ASP A 1 204 ? -11.683 -14.176 25.439 1.00 92.75 204 ASP A CA 1
ATOM 1580 C C . ASP A 1 204 ? -10.543 -13.203 25.128 1.00 92.75 204 ASP A C 1
ATOM 1582 O O . ASP A 1 204 ? -9.860 -12.739 26.037 1.00 92.75 204 ASP A O 1
ATOM 1586 N N . ALA A 1 205 ? -10.348 -12.844 23.854 1.00 92.12 205 ALA A N 1
ATOM 1587 C CA . ALA A 1 205 ? -9.348 -11.849 23.474 1.00 92.12 205 ALA A CA 1
ATOM 1588 C C . ALA A 1 205 ? -9.655 -10.476 24.076 1.00 92.12 205 ALA A C 1
ATOM 1590 O O . ALA A 1 205 ? -8.754 -9.829 24.604 1.00 92.12 205 ALA A O 1
ATOM 1591 N N . VAL A 1 206 ? -10.919 -10.051 24.044 1.00 90.69 206 VAL A N 1
ATOM 1592 C CA . VAL A 1 206 ? -11.343 -8.788 24.661 1.00 90.69 206 VAL A CA 1
ATOM 1593 C C . VAL A 1 206 ? -11.136 -8.820 26.176 1.00 90.69 206 VAL A C 1
ATOM 1595 O O . VAL A 1 206 ? -10.639 -7.847 26.736 1.00 90.69 206 VAL A O 1
ATOM 1598 N N . ASP A 1 207 ? -11.446 -9.939 26.828 1.00 91.75 207 ASP A N 1
ATOM 1599 C CA . ASP A 1 207 ? -11.267 -10.123 28.274 1.00 91.75 207 ASP A CA 1
ATOM 1600 C C . ASP A 1 207 ? -9.792 -10.128 28.684 1.00 91.75 207 ASP A C 1
ATOM 1602 O O . ASP A 1 207 ? -9.430 -9.624 29.745 1.00 91.75 207 ASP A O 1
ATOM 1606 N N . GLN A 1 208 ? -8.925 -10.634 27.809 1.00 91.12 208 GLN A N 1
ATOM 1607 C CA . GLN A 1 208 ? -7.471 -10.628 27.971 1.00 91.12 208 GLN A CA 1
ATOM 1608 C C . GLN A 1 208 ? -6.816 -9.321 27.504 1.00 91.12 208 GLN A C 1
ATOM 1610 O O . GLN A 1 208 ? -5.589 -9.237 27.473 1.00 91.12 208 GLN A O 1
ATOM 1615 N N . MET A 1 209 ? -7.604 -8.311 27.115 1.00 89.00 209 MET A N 1
ATOM 1616 C CA . MET A 1 209 ? -7.115 -7.040 26.567 1.00 89.00 209 MET A CA 1
ATOM 1617 C C . MET A 1 209 ? -6.219 -7.211 25.325 1.00 89.00 209 MET A C 1
ATOM 1619 O O . MET A 1 209 ? -5.382 -6.361 25.020 1.00 89.00 209 MET A O 1
ATOM 1623 N N . ARG A 1 210 ? -6.388 -8.316 24.594 1.00 91.81 210 ARG A N 1
ATOM 1624 C CA . ARG A 1 210 ? -5.611 -8.647 23.402 1.00 91.81 210 ARG A CA 1
ATOM 1625 C C . ARG A 1 210 ? -6.183 -7.912 22.182 1.00 91.81 210 ARG A C 1
ATOM 1627 O O . ARG A 1 210 ? -7.382 -8.031 21.924 1.00 91.81 210 ARG A O 1
ATOM 1634 N N . PRO A 1 211 ? -5.349 -7.221 21.383 1.00 92.75 211 PRO A N 1
ATOM 1635 C CA . PRO A 1 211 ? -5.780 -6.603 20.132 1.00 92.75 211 PRO A CA 1
ATOM 1636 C C . PRO A 1 211 ? -6.431 -7.607 19.180 1.00 92.75 211 PRO A C 1
ATOM 1638 O O . PRO A 1 211 ? -6.048 -8.778 19.137 1.00 92.75 211 PRO A O 1
ATOM 1641 N N . VAL A 1 212 ? -7.375 -7.145 18.366 1.00 93.38 212 VAL A N 1
ATOM 1642 C CA . VAL A 1 212 ? -8.086 -7.984 17.396 1.00 93.38 212 VAL A CA 1
ATOM 1643 C C . VAL A 1 212 ? -7.930 -7.406 15.994 1.00 93.38 212 VAL A C 1
ATOM 1645 O O . VAL A 1 212 ? -8.191 -6.226 15.765 1.00 93.38 212 VAL A O 1
ATOM 1648 N N . LEU A 1 213 ? -7.538 -8.256 15.046 1.00 94.81 213 LEU A N 1
ATOM 1649 C CA . LEU A 1 213 ? -7.526 -7.952 13.619 1.00 94.81 213 LEU A CA 1
ATOM 1650 C C . LEU A 1 213 ? -8.587 -8.796 12.915 1.00 94.81 213 LEU A C 1
ATOM 1652 O O . LEU A 1 213 ? -8.485 -10.019 12.845 1.00 94.81 213 LEU A O 1
ATOM 1656 N N . PHE A 1 214 ? -9.605 -8.134 12.383 1.00 92.81 214 PHE A N 1
ATOM 1657 C CA . PHE A 1 214 ? -10.692 -8.755 11.650 1.00 92.81 214 PHE A CA 1
ATOM 1658 C C . PHE A 1 214 ? -10.452 -8.639 10.139 1.00 92.81 214 PHE A C 1
ATOM 1660 O O . PHE A 1 214 ? -10.430 -7.544 9.579 1.00 92.81 214 PHE A O 1
ATOM 1667 N N . HIS A 1 215 ? -10.323 -9.765 9.445 1.00 93.25 215 HIS A N 1
ATOM 1668 C CA . HIS A 1 215 ? -10.281 -9.809 7.988 1.00 93.25 215 HIS A CA 1
ATOM 1669 C C . HIS A 1 215 ? -11.642 -10.026 7.358 1.00 93.25 215 HIS A C 1
ATOM 1671 O O . HIS A 1 215 ? -12.404 -10.884 7.806 1.00 93.25 215 HIS A O 1
ATOM 1677 N N . ASP A 1 216 ? -11.890 -9.283 6.282 1.00 90.31 216 ASP A N 1
ATOM 1678 C CA . ASP A 1 216 ? -13.058 -9.437 5.422 1.00 90.31 216 ASP A CA 1
ATOM 1679 C C . ASP A 1 216 ? -14.368 -9.383 6.226 1.00 90.31 216 ASP A C 1
ATOM 1681 O O . ASP A 1 216 ? -15.196 -10.297 6.188 1.00 90.31 216 ASP A O 1
ATOM 1685 N N . LEU A 1 217 ? -14.533 -8.310 7.011 1.00 89.69 217 LEU A N 1
ATOM 1686 C CA . LEU A 1 217 ? -15.709 -8.074 7.861 1.00 89.69 217 LEU A CA 1
ATOM 1687 C C . LEU A 1 217 ? -17.018 -8.123 7.049 1.00 89.69 217 LEU A C 1
ATOM 1689 O O . LEU A 1 217 ? -18.051 -8.581 7.537 1.00 89.69 217 LEU A O 1
ATOM 1693 N N . ASP A 1 218 ? -16.948 -7.709 5.784 1.00 88.12 218 ASP A N 1
ATOM 1694 C CA . ASP A 1 218 ? -18.020 -7.739 4.791 1.00 88.12 218 ASP A CA 1
ATOM 1695 C C . ASP A 1 218 ? -18.470 -9.156 4.393 1.00 88.12 218 ASP A C 1
ATOM 1697 O O . ASP A 1 218 ? -19.559 -9.326 3.848 1.00 88.12 218 ASP A O 1
ATOM 1701 N N . ARG A 1 219 ? -17.683 -10.197 4.697 1.00 88.56 219 ARG A N 1
ATOM 1702 C CA . ARG A 1 219 ? -18.035 -11.600 4.408 1.00 88.56 219 ARG A CA 1
ATOM 1703 C C . ARG A 1 219 ? -18.932 -12.237 5.464 1.00 88.56 219 ARG A C 1
ATOM 1705 O O . ARG A 1 219 ? -19.434 -13.340 5.243 1.00 88.56 219 ARG A O 1
ATOM 1712 N N . ILE A 1 220 ? -19.160 -11.566 6.592 1.00 87.31 220 ILE A N 1
ATOM 1713 C CA . ILE A 1 220 ? -20.080 -12.053 7.619 1.00 87.31 220 ILE A CA 1
ATOM 1714 C C . ILE A 1 220 ? -21.522 -11.945 7.104 1.00 87.31 220 ILE A C 1
ATOM 1716 O O . ILE A 1 220 ? -21.954 -10.855 6.727 1.00 87.31 220 ILE A O 1
ATOM 1720 N N . PRO A 1 221 ? -22.326 -13.024 7.169 1.00 84.88 221 PRO A N 1
ATOM 1721 C CA . PRO A 1 221 ? -23.734 -12.955 6.798 1.00 84.88 221 PRO A CA 1
ATOM 1722 C C . PRO A 1 221 ? -24.501 -11.915 7.627 1.00 84.88 221 PRO A C 1
ATOM 1724 O O . PRO A 1 221 ? -24.454 -11.939 8.860 1.00 84.88 221 PRO A O 1
ATOM 1727 N N . GLU A 1 222 ? -25.273 -11.052 6.960 1.00 84.44 222 GLU A N 1
ATOM 1728 C CA . GLU A 1 222 ? -25.964 -9.899 7.563 1.00 84.44 222 GLU A CA 1
ATOM 1729 C C . GLU A 1 222 ? -26.817 -10.271 8.792 1.00 84.44 222 GLU A C 1
ATOM 1731 O O . GLU A 1 222 ? -26.745 -9.622 9.838 1.00 84.44 222 GLU A O 1
ATOM 1736 N N . HIS A 1 223 ? -27.541 -11.394 8.725 1.00 84.31 223 HIS A N 1
ATOM 1737 C CA . HIS A 1 223 ? -28.373 -11.900 9.823 1.00 84.31 223 HIS A CA 1
ATOM 1738 C C . HIS A 1 223 ? -27.582 -12.294 11.083 1.00 84.31 223 HIS A C 1
ATOM 1740 O O . HIS A 1 223 ? -28.177 -12.498 12.139 1.00 84.31 223 HIS A O 1
ATOM 1746 N N . ARG A 1 224 ? -26.250 -12.405 11.009 1.00 85.31 224 ARG A N 1
ATOM 1747 C CA . ARG A 1 224 ? -25.386 -12.786 12.137 1.00 85.31 224 ARG A CA 1
ATOM 1748 C C . ARG A 1 224 ? -24.555 -11.641 12.704 1.00 85.31 224 ARG A C 1
ATOM 1750 O O . ARG A 1 224 ? -24.003 -11.795 13.790 1.00 85.31 224 ARG A O 1
ATOM 1757 N N . VAL A 1 225 ? -24.521 -10.492 12.031 1.00 85.44 225 VAL A N 1
ATOM 1758 C CA . VAL A 1 225 ? -23.768 -9.291 12.437 1.00 85.44 225 VAL A CA 1
ATOM 1759 C C . VAL A 1 225 ? -24.083 -8.869 13.878 1.00 85.44 225 VAL A C 1
ATOM 1761 O O . VAL A 1 225 ? -23.188 -8.528 14.650 1.00 85.44 225 VAL A O 1
ATOM 1764 N N . HIS A 1 226 ? -25.352 -8.971 14.287 1.00 85.44 226 HIS A N 1
ATOM 1765 C CA . HIS A 1 226 ? -25.792 -8.591 15.631 1.00 85.44 226 HIS A CA 1
ATOM 1766 C C . HIS A 1 226 ? -25.102 -9.370 16.763 1.00 85.44 226 HIS A C 1
ATOM 1768 O O . HIS A 1 226 ? -24.972 -8.837 17.863 1.00 85.44 226 HIS A O 1
ATOM 1774 N N . ARG A 1 227 ? -24.629 -10.599 16.507 1.00 86.75 227 ARG A N 1
ATOM 1775 C CA . ARG A 1 227 ? -23.991 -11.451 17.525 1.00 86.75 227 ARG A CA 1
ATOM 1776 C C . ARG A 1 227 ? -22.618 -10.943 17.965 1.00 86.75 227 ARG A C 1
ATOM 1778 O O . ARG A 1 227 ? -22.173 -11.300 19.047 1.00 86.75 227 ARG A O 1
ATOM 1785 N N . PHE A 1 228 ? -21.965 -10.111 17.155 1.00 85.31 228 PHE A N 1
ATOM 1786 C CA . PHE A 1 228 ? -20.630 -9.581 17.452 1.00 85.31 228 PHE A CA 1
ATOM 1787 C C . PHE A 1 228 ? -20.662 -8.270 18.232 1.00 85.31 228 PHE A C 1
ATOM 1789 O O . PHE A 1 228 ? -19.683 -7.934 18.898 1.00 85.31 228 PHE A O 1
ATOM 1796 N N . LEU A 1 229 ? -21.770 -7.520 18.169 1.00 86.31 229 LEU A N 1
ATOM 1797 C CA . LEU A 1 229 ? -21.849 -6.200 18.795 1.00 86.31 229 LEU A CA 1
ATOM 1798 C C . LEU A 1 229 ? -21.511 -6.205 20.287 1.00 86.31 229 LEU A C 1
ATOM 1800 O O . LEU A 1 229 ? -20.767 -5.314 20.680 1.00 86.31 229 LEU A O 1
ATOM 1804 N N . PRO A 1 230 ? -21.990 -7.150 21.120 1.00 89.56 230 PRO A N 1
ATOM 1805 C CA . PRO A 1 230 ? -21.675 -7.129 22.546 1.00 89.56 230 PRO A CA 1
ATOM 1806 C C . PRO A 1 230 ? -20.165 -7.140 22.815 1.00 89.56 230 PRO A C 1
ATOM 1808 O O . PRO A 1 230 ? -19.667 -6.274 23.531 1.00 89.56 230 PRO A O 1
ATOM 1811 N N . SER A 1 231 ? -19.420 -8.050 22.179 1.00 90.00 231 SER A N 1
ATOM 1812 C CA . SER A 1 231 ? -17.966 -8.151 22.345 1.00 90.00 231 SER A CA 1
ATOM 1813 C C . SER A 1 231 ? -17.228 -6.951 21.752 1.00 90.00 231 SER A C 1
ATOM 1815 O O . SER A 1 231 ? -16.289 -6.458 22.365 1.00 90.00 231 SER A O 1
ATOM 1817 N N . LEU A 1 232 ? -17.668 -6.427 20.602 1.00 89.38 232 LEU A N 1
ATOM 1818 C CA . LEU A 1 232 ? -17.051 -5.245 19.985 1.00 89.38 232 LEU A CA 1
ATOM 1819 C C . LEU A 1 232 ? -17.303 -3.959 20.790 1.00 89.38 232 LEU A C 1
ATOM 1821 O O . LEU A 1 232 ? -16.407 -3.133 20.943 1.00 89.38 232 LEU A O 1
ATOM 1825 N N . LEU A 1 233 ? -18.506 -3.790 21.345 1.00 89.50 233 LEU A N 1
ATOM 1826 C CA . LEU A 1 233 ? -18.829 -2.671 22.231 1.00 89.50 233 LEU A CA 1
ATOM 1827 C C . LEU A 1 233 ? -18.060 -2.777 23.553 1.00 89.50 233 LEU A C 1
ATOM 1829 O O . LEU A 1 233 ? -17.547 -1.764 24.029 1.00 89.50 233 LEU A O 1
ATOM 1833 N N . LYS A 1 234 ? -17.916 -3.993 24.099 1.00 90.75 234 LYS A N 1
ATOM 1834 C CA . LYS A 1 234 ? -17.065 -4.265 25.265 1.00 90.75 234 LYS A CA 1
ATOM 1835 C C . LYS A 1 234 ? -15.606 -3.916 24.979 1.00 90.75 234 LYS A C 1
ATOM 1837 O O . LYS A 1 234 ? -15.010 -3.188 25.764 1.00 90.75 234 LYS A O 1
ATOM 1842 N N . ALA A 1 235 ? -15.062 -4.350 23.839 1.00 89.31 235 ALA A N 1
ATOM 1843 C CA . ALA A 1 235 ? -13.703 -4.024 23.402 1.00 89.31 235 ALA A CA 1
ATOM 1844 C C . ALA A 1 235 ? -13.485 -2.511 23.353 1.00 89.31 235 ALA A C 1
ATOM 1846 O O . ALA A 1 235 ? -12.533 -1.991 23.928 1.00 89.31 235 ALA A O 1
ATOM 1847 N N . ARG A 1 236 ? -14.430 -1.788 22.745 1.00 86.88 236 ARG A N 1
ATOM 1848 C CA . ARG A 1 236 ? -14.387 -0.331 22.647 1.00 86.88 236 ARG A CA 1
ATOM 1849 C C . ARG A 1 236 ? -14.444 0.354 24.016 1.00 86.88 236 ARG A C 1
ATOM 1851 O O . ARG A 1 236 ? -13.703 1.307 24.242 1.00 86.88 236 ARG A O 1
ATOM 1858 N N . GLN A 1 237 ? -15.291 -0.116 24.933 1.00 86.75 237 GLN A N 1
ATOM 1859 C CA . GLN A 1 237 ? -15.374 0.420 26.298 1.00 86.75 237 GLN A CA 1
ATOM 1860 C C . GLN A 1 237 ? -14.096 0.140 27.103 1.00 86.75 237 GLN A C 1
ATOM 1862 O O . GLN A 1 237 ? -13.595 1.031 27.785 1.00 86.75 237 GLN A O 1
ATOM 1867 N N . ALA A 1 238 ? -13.560 -1.076 26.985 1.00 87.06 238 ALA A N 1
ATOM 1868 C CA . ALA A 1 238 ? -12.322 -1.519 27.624 1.00 87.06 238 ALA A CA 1
ATOM 1869 C C . ALA A 1 238 ? -11.059 -0.967 26.949 1.00 87.06 238 ALA A C 1
ATOM 1871 O O . ALA A 1 238 ? -9.955 -1.148 27.445 1.00 87.06 238 ALA A O 1
ATOM 1872 N N . LYS A 1 239 ? -11.215 -0.257 25.834 1.00 85.69 239 LYS A N 1
ATOM 1873 C CA . LYS A 1 239 ? -10.133 0.319 25.046 1.00 85.69 239 LYS A CA 1
ATOM 1874 C C . LYS A 1 239 ? -9.186 -0.680 24.373 1.00 85.69 239 LYS A C 1
ATOM 1876 O O . LYS A 1 239 ? -8.028 -0.364 24.113 1.00 85.69 239 LYS A O 1
ATOM 1881 N N . VAL A 1 240 ? -9.693 -1.861 24.041 1.00 88.12 240 VAL A N 1
ATOM 1882 C CA . VAL A 1 240 ? -8.963 -2.880 23.284 1.00 88.12 240 VAL A CA 1
ATOM 1883 C C . VAL A 1 240 ? -8.932 -2.492 21.798 1.00 88.12 240 VAL A C 1
ATOM 1885 O O . VAL A 1 240 ? -9.996 -2.229 21.227 1.00 88.12 240 VAL A O 1
ATOM 1888 N N . PRO A 1 241 ? -7.755 -2.461 21.141 1.00 89.94 241 PRO A N 1
ATOM 1889 C CA . PRO A 1 241 ? -7.667 -2.200 19.710 1.00 89.94 241 PRO A CA 1
ATOM 1890 C C . PRO A 1 241 ? -8.380 -3.267 18.894 1.00 89.94 241 PRO A C 1
ATOM 1892 O O . PRO A 1 241 ? -8.109 -4.459 19.030 1.00 89.94 241 PRO A O 1
ATOM 1895 N N . VAL A 1 242 ? -9.277 -2.822 18.018 1.00 92.06 242 VAL A N 1
ATOM 1896 C CA . VAL A 1 242 ? -9.961 -3.692 17.066 1.00 92.06 242 VAL A CA 1
ATOM 1897 C C . VAL A 1 242 ? -9.865 -3.040 15.702 1.00 92.06 242 VAL A C 1
ATOM 1899 O O . VAL A 1 242 ? -10.492 -2.013 15.461 1.00 92.06 242 VAL A O 1
ATOM 1902 N N . VAL A 1 243 ? -9.100 -3.640 14.799 1.00 94.31 243 VAL A N 1
ATOM 1903 C CA . VAL A 1 243 ? -9.011 -3.176 13.415 1.00 94.31 243 VAL A CA 1
ATOM 1904 C C . VAL A 1 243 ? -9.705 -4.180 12.521 1.00 94.31 243 VAL A C 1
ATOM 1906 O O . VAL A 1 243 ? -9.459 -5.376 12.629 1.00 94.31 243 VAL A O 1
ATOM 1909 N N . ALA A 1 244 ? -10.577 -3.711 11.639 1.00 94.12 244 ALA A N 1
ATOM 1910 C CA . ALA A 1 244 ? -11.270 -4.553 10.679 1.00 94.12 244 ALA A CA 1
ATOM 1911 C C . ALA A 1 244 ? -10.933 -4.133 9.251 1.00 94.12 244 ALA A C 1
ATOM 1913 O O . ALA A 1 244 ? -10.815 -2.950 8.962 1.00 94.12 244 ALA A O 1
ATOM 1914 N N . THR A 1 245 ? -10.798 -5.099 8.350 1.00 94.62 245 THR A N 1
ATOM 1915 C CA . THR A 1 245 ? -10.591 -4.863 6.919 1.00 94.62 245 THR A CA 1
ATOM 1916 C C . THR A 1 245 ? -11.828 -5.292 6.141 1.00 94.62 245 THR A C 1
ATOM 1918 O O . THR A 1 245 ? -12.449 -6.301 6.473 1.00 94.62 245 THR A O 1
ATOM 1921 N N . GLU A 1 246 ? -12.180 -4.534 5.108 1.00 91.75 246 GLU A N 1
ATOM 1922 C CA . GLU A 1 246 ? -13.298 -4.839 4.213 1.00 91.75 246 GLU A CA 1
ATOM 1923 C C . GLU A 1 246 ? -12.942 -4.492 2.764 1.00 91.75 246 GLU A C 1
ATOM 1925 O O . GLU A 1 246 ? -12.154 -3.578 2.498 1.00 91.75 246 GLU A O 1
ATOM 1930 N N . SER A 1 247 ? -13.460 -5.273 1.816 1.00 83.38 247 SER A N 1
ATOM 1931 C CA . SER A 1 247 ? -13.069 -5.142 0.407 1.00 83.38 247 SER A CA 1
ATOM 1932 C C . SER A 1 247 ? -13.885 -4.103 -0.371 1.00 83.38 247 SER A C 1
ATOM 1934 O O . SER A 1 247 ? -13.368 -3.538 -1.332 1.00 83.38 247 SER A O 1
ATOM 1936 N N . LEU A 1 248 ? -15.125 -3.824 0.041 1.00 69.38 248 LEU A N 1
ATOM 1937 C CA . LEU A 1 248 ? -16.024 -2.830 -0.560 1.00 69.38 248 LEU A CA 1
ATOM 1938 C C . LEU A 1 248 ? -17.013 -2.298 0.489 1.00 69.38 248 LEU A C 1
ATOM 1940 O O . LEU A 1 248 ? -17.202 -2.918 1.535 1.00 69.38 248 LEU A O 1
ATOM 1944 N N . GLN A 1 249 ? -17.646 -1.155 0.195 1.00 64.12 249 GLN A N 1
ATOM 1945 C CA . GLN A 1 249 ? -18.663 -0.545 1.053 1.00 64.12 249 GLN A CA 1
ATOM 1946 C C . GLN A 1 249 ? -19.801 -1.535 1.324 1.00 64.12 249 GLN A C 1
ATOM 1948 O O . GLN A 1 249 ? -20.605 -1.852 0.446 1.00 64.12 249 GLN A O 1
ATOM 1953 N N . VAL A 1 250 ? -19.890 -1.990 2.570 1.00 62.75 250 VAL A N 1
ATOM 1954 C CA . VAL A 1 250 ? -21.091 -2.646 3.070 1.00 62.75 250 VAL A CA 1
ATOM 1955 C C . VAL A 1 250 ? -22.192 -1.583 3.085 1.00 62.75 250 VAL A C 1
ATOM 1957 O O . VAL A 1 250 ? -22.001 -0.491 3.615 1.00 62.75 250 VAL A O 1
ATOM 1960 N N . GLN A 1 251 ? -23.334 -1.868 2.469 1.00 67.56 251 GLN A N 1
ATOM 1961 C CA . GLN A 1 251 ? -24.540 -1.045 2.584 1.00 67.56 251 GLN A CA 1
ATOM 1962 C C . GL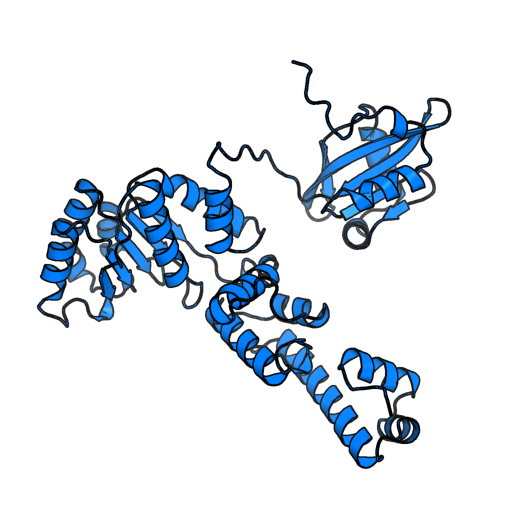N A 1 251 ? -25.596 -1.812 3.387 1.00 67.56 251 GLN A C 1
ATOM 1964 O O . GLN A 1 251 ? -25.473 -3.013 3.618 1.00 67.56 251 GLN A O 1
ATOM 1969 N N . GLY A 1 252 ? -26.644 -1.127 3.842 1.00 79.81 252 GLY A N 1
ATOM 1970 C CA . GLY A 1 252 ? -27.777 -1.791 4.491 1.00 79.81 252 GLY A CA 1
ATOM 1971 C C . GLY A 1 252 ? -27.617 -2.006 6.000 1.00 79.81 252 GLY A C 1
ATOM 1972 O O . GLY A 1 252 ? -27.113 -1.137 6.717 1.00 79.81 252 GLY A O 1
ATOM 1973 N N . PHE A 1 253 ? -28.155 -3.113 6.525 1.00 81.94 253 PHE A N 1
ATOM 1974 C CA . PHE A 1 253 ? -28.232 -3.343 7.971 1.00 81.94 253 PHE A CA 1
ATOM 1975 C C . PHE A 1 253 ? -26.857 -3.638 8.570 1.00 81.94 253 PHE A C 1
ATOM 1977 O O . PHE A 1 253 ? -26.549 -3.106 9.638 1.00 81.94 253 PHE A O 1
ATOM 1984 N N . ALA A 1 254 ? -26.012 -4.396 7.871 1.00 81.12 254 ALA A N 1
ATOM 1985 C CA . ALA A 1 254 ? -24.650 -4.670 8.324 1.00 81.12 254 ALA A CA 1
ATOM 1986 C C . ALA A 1 254 ? -23.841 -3.377 8.557 1.00 81.12 254 ALA A C 1
ATOM 1988 O O . ALA A 1 254 ? -23.247 -3.218 9.620 1.00 81.12 254 ALA A O 1
ATOM 1989 N N . GLU A 1 255 ? -23.912 -2.400 7.649 1.00 84.81 255 GLU A N 1
ATOM 1990 C CA . GLU A 1 255 ? -23.217 -1.111 7.801 1.00 84.81 255 GLU A CA 1
ATOM 1991 C C . GLU A 1 255 ? -23.723 -0.300 8.996 1.00 84.81 255 GLU A C 1
ATOM 1993 O O . GLU A 1 255 ? -22.931 0.194 9.799 1.00 84.81 255 GLU A O 1
ATOM 1998 N N . ARG A 1 256 ? -25.049 -0.211 9.178 1.00 85.56 256 ARG A N 1
ATOM 1999 C CA . ARG A 1 256 ? -25.636 0.458 10.354 1.00 85.56 256 ARG A CA 1
ATOM 2000 C C . ARG A 1 256 ? -25.179 -0.176 11.665 1.00 85.56 256 ARG A C 1
ATOM 2002 O O . ARG A 1 256 ? -25.080 0.513 12.678 1.00 85.56 256 ARG A O 1
ATOM 2009 N N . MET A 1 257 ? -24.939 -1.481 11.660 1.00 85.31 257 MET A N 1
ATOM 2010 C CA . MET A 1 257 ? -24.489 -2.230 12.826 1.00 85.31 257 MET A CA 1
ATOM 2011 C C . MET A 1 257 ? -22.987 -2.057 13.067 1.00 85.31 257 MET A C 1
ATOM 2013 O O . MET A 1 257 ? -22.590 -1.778 14.199 1.00 85.31 257 MET A O 1
ATOM 2017 N N . TRP A 1 258 ? -22.161 -2.132 12.022 1.00 87.06 258 TRP A N 1
ATOM 2018 C CA . TRP A 1 258 ? -20.719 -1.906 12.124 1.00 87.06 258 TRP A CA 1
ATOM 2019 C C . TRP A 1 258 ? -20.376 -0.493 12.562 1.00 87.06 258 TRP A C 1
ATOM 2021 O O . TRP A 1 258 ? -19.531 -0.335 13.437 1.00 87.06 258 TRP A O 1
ATOM 2031 N N . SER A 1 259 ? -21.103 0.514 12.084 1.00 85.56 259 SER A N 1
ATOM 2032 C CA . SER A 1 259 ? -20.907 1.910 12.493 1.00 85.56 259 SER A CA 1
ATOM 2033 C C . SER A 1 259 ? -21.221 2.184 13.974 1.00 85.56 259 SER A C 1
ATOM 2035 O O . SER A 1 259 ? -20.850 3.227 14.509 1.00 85.56 259 SER A O 1
ATOM 2037 N N . ARG A 1 260 ? -21.873 1.251 14.691 1.00 84.75 260 ARG A N 1
ATOM 2038 C CA . ARG A 1 260 ? -22.022 1.327 16.161 1.00 84.75 260 ARG A CA 1
ATOM 2039 C C . ARG A 1 260 ? -20.755 0.880 16.893 1.00 84.75 260 ARG A C 1
ATOM 2041 O O . ARG A 1 260 ? -20.422 1.437 17.943 1.00 84.75 260 ARG A O 1
ATOM 2048 N N . ALA A 1 261 ? -20.078 -0.134 16.356 1.00 84.44 261 ALA A N 1
ATOM 2049 C CA . ALA A 1 261 ? -18.854 -0.698 16.916 1.00 84.44 261 ALA A CA 1
ATOM 2050 C C . ALA A 1 261 ? -17.619 0.123 16.518 1.00 84.44 261 ALA A C 1
ATOM 2052 O O . ALA A 1 261 ? -16.804 0.454 17.375 1.00 84.44 261 ALA A O 1
ATOM 2053 N N . PHE A 1 262 ? -17.534 0.513 15.247 1.00 87.81 262 PHE A N 1
ATOM 2054 C CA . PHE A 1 262 ? -16.440 1.277 14.662 1.00 87.81 262 PHE A CA 1
ATOM 2055 C C . PHE A 1 262 ? -16.937 2.668 14.282 1.00 87.81 262 PHE A C 1
ATOM 2057 O O . PHE A 1 262 ? -17.757 2.803 13.376 1.00 87.81 262 PHE A O 1
ATOM 2064 N N . ARG A 1 263 ? -16.455 3.700 14.980 1.00 82.38 263 ARG A N 1
ATOM 2065 C CA . ARG A 1 263 ? -16.787 5.093 14.643 1.00 82.38 263 ARG A CA 1
ATOM 2066 C C . ARG A 1 263 ? -16.022 5.585 13.424 1.00 82.38 263 ARG A C 1
ATOM 2068 O O . ARG A 1 263 ? -16.545 6.401 12.675 1.00 82.38 263 ARG A O 1
ATOM 2075 N N . ASP A 1 264 ? -14.823 5.051 13.241 1.00 87.38 264 ASP A N 1
ATOM 2076 C CA . ASP A 1 264 ? -13.863 5.554 12.282 1.00 87.38 264 ASP A CA 1
ATOM 2077 C C . ASP A 1 264 ? -13.599 4.527 11.183 1.00 87.38 264 ASP A C 1
ATOM 2079 O O . ASP A 1 264 ? -13.517 3.314 11.420 1.00 87.38 264 ASP A O 1
ATOM 2083 N N . ALA A 1 265 ? -13.473 5.029 9.960 1.00 88.12 265 ALA A N 1
ATOM 2084 C CA . ALA A 1 265 ? -13.140 4.246 8.786 1.00 88.12 265 ALA A CA 1
ATOM 2085 C C . ALA A 1 265 ? -12.160 5.026 7.909 1.00 88.12 265 ALA A C 1
ATOM 2087 O O . ALA A 1 265 ? -12.332 6.224 7.700 1.00 88.12 265 ALA A O 1
ATOM 2088 N N . VAL A 1 266 ? -11.163 4.327 7.379 1.00 90.69 266 VAL A N 1
ATOM 2089 C CA . VAL A 1 266 ? -10.204 4.839 6.402 1.00 90.69 266 VAL A CA 1
ATOM 2090 C C . VAL A 1 266 ? -10.347 4.025 5.127 1.00 90.69 266 VAL A C 1
ATOM 2092 O O . VAL A 1 266 ? -10.409 2.796 5.168 1.00 90.69 266 VAL A O 1
ATOM 2095 N N . GLU A 1 267 ? -10.393 4.707 3.990 1.00 91.69 267 GLU A N 1
ATOM 2096 C CA . GLU A 1 267 ? -10.449 4.075 2.677 1.00 91.69 267 GLU A CA 1
ATOM 2097 C C . GLU A 1 267 ? -9.088 4.158 1.991 1.00 91.69 267 GLU A C 1
ATOM 2099 O O . GLU A 1 267 ? -8.543 5.240 1.780 1.00 91.69 267 GLU A O 1
ATOM 2104 N N . LEU A 1 268 ? -8.532 2.994 1.662 1.00 93.38 268 LEU A N 1
ATOM 2105 C CA . LEU A 1 268 ? -7.307 2.880 0.893 1.00 93.38 268 LEU A CA 1
ATOM 2106 C C . LEU A 1 268 ? -7.619 2.957 -0.606 1.00 93.38 268 LEU A C 1
ATOM 2108 O O . LEU A 1 268 ? -8.386 2.127 -1.112 1.00 93.38 268 LEU A O 1
ATOM 2112 N N . PRO A 1 269 ? -7.002 3.903 -1.333 1.00 91.75 269 PRO A N 1
ATOM 2113 C CA . PRO A 1 269 ? -7.225 4.072 -2.753 1.00 91.75 269 PRO A CA 1
ATOM 2114 C C . PRO A 1 269 ? -6.600 2.911 -3.523 1.00 91.75 269 PRO A C 1
ATOM 2116 O O . PRO A 1 269 ? -5.594 2.319 -3.119 1.00 91.75 269 PRO A O 1
ATOM 2119 N N . VAL A 1 270 ? -7.179 2.620 -4.685 1.00 94.19 270 VAL A N 1
ATOM 2120 C CA . VAL A 1 270 ? -6.530 1.759 -5.675 1.00 94.19 270 VAL A CA 1
ATOM 2121 C C . VAL A 1 270 ? -5.207 2.379 -6.119 1.00 94.19 270 VAL A C 1
ATOM 2123 O O . VAL A 1 270 ? -5.077 3.601 -6.195 1.00 94.19 270 VAL A O 1
ATOM 2126 N N . LEU A 1 271 ? -4.226 1.546 -6.462 1.00 93.25 271 LEU A N 1
ATOM 2127 C CA . LEU A 1 271 ? -2.889 2.022 -6.830 1.00 93.25 271 LEU A CA 1
ATOM 2128 C C . LEU A 1 271 ? -2.930 2.951 -8.057 1.00 93.25 271 LEU A C 1
ATOM 2130 O O . LEU A 1 271 ? -2.196 3.931 -8.124 1.00 93.25 271 LEU A O 1
ATOM 2134 N N . ASN A 1 272 ? -3.861 2.702 -8.981 1.00 89.50 272 ASN A N 1
ATOM 2135 C CA . ASN A 1 272 ? -4.097 3.545 -10.152 1.00 89.50 272 ASN A CA 1
ATOM 2136 C C . ASN A 1 272 ? -4.533 4.984 -9.837 1.00 89.50 272 ASN A C 1
ATOM 2138 O O . ASN A 1 272 ? -4.330 5.859 -10.673 1.00 89.50 272 ASN A O 1
ATOM 2142 N N . ALA A 1 273 ? -5.139 5.234 -8.675 1.00 85.94 273 ALA A N 1
ATOM 2143 C CA . ALA A 1 273 ? -5.548 6.577 -8.268 1.00 85.94 273 ALA A CA 1
ATOM 2144 C C . ALA A 1 273 ? -4.386 7.390 -7.674 1.00 85.94 273 ALA A C 1
ATOM 2146 O O . ALA A 1 273 ? -4.544 8.582 -7.446 1.00 85.94 273 ALA A O 1
ATOM 2147 N N . ARG A 1 274 ? -3.236 6.747 -7.427 1.00 85.12 274 ARG A N 1
ATOM 2148 C CA . ARG A 1 274 ? -2.027 7.358 -6.864 1.00 85.12 274 ARG A CA 1
ATOM 2149 C C . ARG A 1 274 ? -0.762 6.907 -7.601 1.00 85.12 274 ARG A C 1
ATOM 2151 O O . ARG A 1 274 ? 0.209 6.446 -7.002 1.00 85.12 274 ARG A O 1
ATOM 2158 N N . ARG A 1 275 ? -0.793 6.962 -8.935 1.00 80.62 275 ARG A N 1
ATOM 2159 C CA . ARG A 1 275 ? 0.299 6.470 -9.799 1.00 80.62 275 ARG A CA 1
ATOM 2160 C C . ARG A 1 275 ? 1.620 7.200 -9.567 1.00 80.62 275 ARG A C 1
ATOM 2162 O O . ARG A 1 275 ? 2.680 6.615 -9.761 1.00 80.62 275 ARG A O 1
ATOM 2169 N N . GLU A 1 276 ? 1.561 8.447 -9.122 1.00 77.81 276 GLU A N 1
ATOM 2170 C CA . GLU A 1 276 ? 2.717 9.242 -8.721 1.00 77.81 276 GLU A CA 1
ATOM 2171 C C . GLU A 1 276 ? 3.473 8.650 -7.519 1.00 77.81 276 GLU A C 1
ATOM 2173 O O . GLU A 1 276 ? 4.668 8.894 -7.391 1.00 77.81 276 GLU A O 1
ATOM 2178 N N . ASP A 1 277 ? 2.820 7.820 -6.697 1.00 83.94 277 ASP A N 1
ATOM 2179 C CA . ASP A 1 277 ? 3.418 7.191 -5.513 1.00 83.94 277 ASP A CA 1
ATOM 2180 C C . ASP A 1 277 ? 4.089 5.843 -5.823 1.00 83.94 277 ASP A C 1
ATOM 2182 O O . ASP A 1 277 ? 4.663 5.217 -4.933 1.00 83.94 277 ASP A O 1
ATOM 2186 N N . ILE A 1 278 ? 4.017 5.346 -7.064 1.00 84.62 278 ILE A N 1
ATOM 2187 C CA . ILE A 1 278 ? 4.480 3.992 -7.419 1.00 84.62 278 ILE A CA 1
ATOM 2188 C C . ILE A 1 278 ? 5.953 3.769 -7.066 1.00 84.62 278 ILE A C 1
ATOM 2190 O O . ILE A 1 278 ? 6.312 2.679 -6.619 1.00 84.62 278 ILE A O 1
ATOM 2194 N N . TYR A 1 279 ? 6.797 4.790 -7.223 1.00 82.56 279 TYR A N 1
ATOM 2195 C CA . TYR A 1 279 ? 8.211 4.700 -6.864 1.00 82.56 279 TYR A CA 1
ATOM 2196 C C . TYR A 1 279 ? 8.412 4.507 -5.352 1.00 82.56 279 TYR A C 1
ATOM 2198 O O . TYR A 1 279 ? 9.150 3.615 -4.933 1.00 82.56 279 TYR A O 1
ATOM 2206 N N . ASP A 1 280 ? 7.706 5.277 -4.525 1.00 85.31 280 ASP A N 1
ATOM 2207 C CA . ASP A 1 280 ? 7.787 5.165 -3.066 1.00 85.31 280 ASP A CA 1
ATOM 2208 C C . ASP A 1 280 ? 7.190 3.851 -2.560 1.00 85.31 280 ASP A C 1
ATOM 2210 O O . ASP A 1 280 ? 7.732 3.219 -1.650 1.00 85.31 280 ASP A O 1
ATOM 2214 N N . VAL A 1 281 ? 6.108 3.386 -3.191 1.00 88.94 281 VAL A N 1
ATOM 2215 C CA . VAL A 1 281 ? 5.525 2.069 -2.915 1.00 88.94 281 VAL A CA 1
ATOM 2216 C C . VAL A 1 281 ? 6.512 0.955 -3.265 1.00 88.94 281 VAL A C 1
ATOM 2218 O O . VAL A 1 281 ? 6.674 0.028 -2.475 1.00 88.94 281 VAL A O 1
ATOM 2221 N N . ALA A 1 282 ? 7.213 1.050 -4.399 1.00 86.75 282 ALA A N 1
ATOM 2222 C CA . ALA A 1 282 ? 8.244 0.084 -4.779 1.00 86.75 282 ALA A CA 1
ATOM 2223 C C . ALA A 1 282 ? 9.375 0.028 -3.740 1.00 86.75 282 ALA A C 1
ATOM 2225 O O . ALA A 1 282 ? 9.743 -1.057 -3.291 1.00 86.75 282 ALA A O 1
ATOM 2226 N N . ARG A 1 283 ? 9.867 1.185 -3.281 1.00 85.44 283 ARG A N 1
ATOM 2227 C CA . ARG A 1 283 ? 10.873 1.259 -2.208 1.00 85.44 283 ARG A CA 1
ATOM 2228 C C . ARG A 1 283 ? 10.396 0.626 -0.904 1.00 85.44 283 ARG A C 1
ATOM 2230 O O . ARG A 1 283 ? 11.145 -0.112 -0.267 1.00 85.44 283 ARG A O 1
ATOM 2237 N N . ALA A 1 284 ? 9.147 0.871 -0.517 1.00 87.88 284 ALA A N 1
ATOM 2238 C CA . ALA A 1 284 ? 8.568 0.251 0.669 1.00 87.88 284 ALA A CA 1
ATOM 2239 C C . ALA A 1 284 ? 8.459 -1.278 0.532 1.00 87.88 284 ALA A C 1
ATOM 2241 O O . ALA A 1 284 ? 8.761 -2.000 1.482 1.00 87.88 284 ALA A O 1
ATOM 2242 N N . ILE A 1 285 ? 8.105 -1.780 -0.657 1.00 90.81 285 ILE A N 1
ATOM 2243 C CA . ILE A 1 285 ? 8.101 -3.218 -0.960 1.00 90.81 285 ILE A CA 1
ATOM 2244 C C . ILE A 1 285 ? 9.510 -3.807 -0.808 1.00 90.81 285 ILE A C 1
ATOM 2246 O O . ILE A 1 285 ? 9.666 -4.854 -0.178 1.00 90.81 285 ILE A O 1
ATOM 2250 N N . TRP A 1 286 ? 10.546 -3.134 -1.315 1.00 88.38 286 TRP A N 1
ATOM 2251 C CA . TRP A 1 286 ? 11.939 -3.570 -1.159 1.00 88.38 286 TRP A CA 1
ATOM 2252 C C . TRP A 1 286 ? 12.378 -3.636 0.290 1.00 88.38 286 TRP A C 1
ATOM 2254 O O . TRP A 1 286 ? 12.930 -4.653 0.720 1.00 88.38 286 TRP A O 1
ATOM 2264 N N . LYS A 1 287 ? 12.058 -2.604 1.068 1.00 86.88 287 LYS A N 1
ATOM 2265 C CA . LYS A 1 287 ? 12.335 -2.597 2.500 1.00 86.88 287 LYS A CA 1
ATOM 2266 C C . LYS A 1 287 ? 11.639 -3.769 3.196 1.00 86.88 287 LYS A C 1
ATOM 2268 O O . LYS A 1 287 ? 12.280 -4.483 3.959 1.00 86.88 287 LYS A O 1
ATOM 2273 N N . ALA A 1 288 ? 10.364 -4.010 2.892 1.00 87.75 288 ALA A N 1
ATOM 2274 C CA . ALA A 1 288 ? 9.568 -5.052 3.537 1.00 87.75 288 ALA A CA 1
ATOM 2275 C C . ALA A 1 288 ? 9.967 -6.485 3.136 1.00 87.75 288 ALA A C 1
ATOM 2277 O O . ALA A 1 288 ? 9.895 -7.392 3.962 1.00 87.75 288 ALA A O 1
ATOM 2278 N N . ARG A 1 289 ? 10.354 -6.715 1.874 1.00 89.00 289 ARG A N 1
ATOM 2279 C CA . ARG A 1 289 ? 10.632 -8.063 1.342 1.00 89.00 289 ARG A CA 1
ATOM 2280 C C . ARG A 1 289 ? 12.101 -8.443 1.329 1.00 89.00 289 ARG A C 1
ATOM 2282 O O . ARG A 1 289 ? 12.408 -9.621 1.475 1.00 89.00 289 ARG A O 1
ATOM 2289 N N . LEU A 1 290 ? 12.987 -7.468 1.148 1.00 84.88 290 LEU A N 1
ATOM 2290 C CA . LEU A 1 290 ? 14.425 -7.685 0.988 1.00 84.88 290 LEU A CA 1
ATOM 2291 C C . LEU A 1 290 ? 15.248 -7.040 2.113 1.00 84.88 290 LEU A C 1
ATOM 2293 O O . LEU A 1 290 ? 16.457 -7.245 2.166 1.00 84.88 290 LEU A O 1
ATOM 2297 N N . GLY A 1 291 ? 14.634 -6.236 2.989 1.00 82.56 291 GLY A N 1
ATOM 2298 C CA . GLY A 1 291 ? 15.357 -5.456 4.000 1.00 82.56 291 GLY A CA 1
ATOM 2299 C C . GLY A 1 291 ? 16.188 -4.309 3.412 1.00 82.56 291 GLY A C 1
ATOM 2300 O O . GLY A 1 291 ? 16.998 -3.711 4.116 1.00 82.56 291 GLY A O 1
ATOM 2301 N N . GLN A 1 292 ? 16.010 -3.995 2.125 1.00 74.81 292 GLN A N 1
ATOM 2302 C CA . GLN A 1 292 ? 16.787 -2.985 1.407 1.00 74.81 292 GLN A CA 1
ATOM 2303 C C . GLN A 1 292 ? 16.017 -1.662 1.349 1.00 74.81 292 GLN A C 1
ATOM 2305 O O . GLN A 1 292 ? 14.966 -1.583 0.722 1.00 74.81 292 GLN A O 1
ATOM 2310 N N . VAL A 1 293 ? 16.547 -0.612 1.986 1.00 61.75 293 VAL A N 1
ATOM 2311 C CA . VAL A 1 293 ? 15.877 0.703 2.100 1.00 61.75 293 VAL A CA 1
ATOM 2312 C C . VAL A 1 293 ? 15.779 1.441 0.759 1.00 61.75 293 VAL A C 1
ATOM 2314 O O . VAL A 1 293 ? 14.805 2.156 0.506 1.00 61.75 293 VAL A O 1
ATOM 2317 N N . GLU A 1 294 ? 16.779 1.282 -0.105 1.00 60.03 294 GLU A N 1
ATOM 2318 C CA . GLU A 1 294 ? 16.771 1.856 -1.457 1.00 60.03 294 GLU A CA 1
ATOM 2319 C C . GLU A 1 294 ? 16.315 0.844 -2.513 1.00 60.03 294 GLU A C 1
ATOM 2321 O O . GLU A 1 294 ? 15.646 1.217 -3.475 1.00 60.03 294 GLU A O 1
ATOM 2326 N N . GLY A 1 295 ? 16.584 -0.445 -2.280 1.00 75.00 295 GLY A N 1
ATOM 2327 C CA . GLY A 1 295 ? 16.316 -1.514 -3.236 1.00 75.00 295 GLY A CA 1
ATOM 2328 C C . GLY A 1 295 ? 17.255 -1.483 -4.451 1.00 75.00 295 GLY A C 1
ATOM 2329 O O . GLY A 1 295 ? 18.248 -0.753 -4.452 1.00 75.00 295 GLY A O 1
ATOM 2330 N N . PRO A 1 296 ? 16.978 -2.293 -5.487 1.00 75.88 296 PRO A N 1
ATOM 2331 C CA . PRO A 1 296 ? 17.730 -2.261 -6.737 1.00 75.88 296 PRO A CA 1
ATOM 2332 C C . PRO A 1 296 ? 17.545 -0.934 -7.476 1.00 75.88 296 PRO A C 1
ATOM 2334 O O . PRO A 1 296 ? 16.457 -0.353 -7.479 1.00 75.88 296 PRO A O 1
ATOM 2337 N N . TRP A 1 297 ? 18.579 -0.506 -8.203 1.00 77.06 297 TRP A N 1
ATOM 2338 C CA . TRP A 1 297 ? 18.466 0.655 -9.081 1.00 77.06 297 TRP A CA 1
ATOM 2339 C C . TRP A 1 297 ? 17.449 0.381 -10.194 1.00 77.06 297 TRP A C 1
ATOM 2341 O O . TRP A 1 297 ? 17.527 -0.648 -10.868 1.00 77.06 297 TRP A O 1
ATOM 2351 N N . MET A 1 298 ? 16.517 1.307 -10.416 1.00 76.88 298 MET A N 1
ATOM 2352 C CA . MET A 1 298 ? 15.532 1.250 -11.498 1.00 76.88 298 MET A CA 1
ATOM 2353 C C . MET A 1 298 ? 15.833 2.347 -12.515 1.00 76.88 298 MET A C 1
ATOM 2355 O O . MET A 1 298 ? 15.953 3.514 -12.140 1.00 76.88 298 MET A O 1
ATOM 2359 N N . SER A 1 299 ? 15.920 2.004 -13.804 1.00 67.06 299 SER A N 1
ATOM 2360 C CA . SER A 1 299 ? 16.096 3.037 -14.828 1.00 67.06 299 SER A CA 1
ATOM 2361 C C . SER A 1 299 ? 14.886 3.977 -14.899 1.00 67.06 299 SER A C 1
ATOM 2363 O O . SER A 1 299 ? 13.761 3.574 -14.586 1.00 67.06 299 SER A O 1
ATOM 2365 N N . PRO A 1 300 ? 15.061 5.228 -15.369 1.00 69.31 300 PRO A N 1
ATOM 2366 C CA . PRO A 1 300 ? 13.936 6.138 -15.586 1.00 69.31 300 PRO A CA 1
ATOM 2367 C C . PRO A 1 300 ? 12.836 5.527 -16.466 1.00 69.31 300 PRO A C 1
ATOM 2369 O O . PRO A 1 300 ? 11.660 5.839 -16.307 1.00 69.31 300 PRO A O 1
ATOM 2372 N N . ASP A 1 301 ? 13.207 4.641 -17.389 1.00 67.38 301 ASP A N 1
ATOM 2373 C CA . ASP A 1 301 ? 12.286 3.941 -18.283 1.00 67.38 301 ASP A CA 1
ATOM 2374 C C . ASP A 1 301 ? 11.435 2.916 -17.524 1.00 67.38 301 ASP A C 1
ATOM 2376 O O . ASP A 1 301 ? 10.227 2.850 -17.744 1.00 67.38 301 ASP A O 1
ATOM 2380 N N . VAL A 1 302 ? 12.031 2.185 -16.575 1.00 76.75 302 VAL A N 1
ATOM 2381 C CA . VAL A 1 302 ? 11.319 1.290 -15.649 1.00 76.75 302 VAL A CA 1
ATOM 2382 C C . VAL A 1 302 ? 10.308 2.064 -14.815 1.00 76.75 302 VAL A C 1
ATOM 2384 O O . VAL A 1 302 ? 9.145 1.672 -14.762 1.00 76.75 302 VAL A O 1
ATOM 2387 N N . VAL A 1 303 ? 10.704 3.197 -14.229 1.00 79.31 303 VAL A N 1
ATOM 2388 C CA . VAL A 1 303 ? 9.792 4.023 -13.420 1.00 79.31 303 VAL A CA 1
ATOM 2389 C C . VAL A 1 303 ? 8.616 4.528 -14.264 1.00 79.31 303 VAL A C 1
ATOM 2391 O O . VAL A 1 303 ? 7.466 4.410 -13.843 1.00 79.31 303 VAL A O 1
ATOM 2394 N N . ARG A 1 304 ? 8.866 5.010 -15.492 1.00 74.31 304 ARG A N 1
ATOM 2395 C CA . ARG A 1 304 ? 7.795 5.439 -16.416 1.00 74.31 304 ARG A CA 1
ATOM 2396 C C . ARG A 1 304 ? 6.871 4.290 -16.824 1.00 74.31 304 ARG A C 1
ATOM 2398 O O . ARG A 1 304 ? 5.659 4.480 -16.930 1.00 74.31 304 ARG A O 1
ATOM 2405 N N . LEU A 1 305 ? 7.421 3.102 -17.062 1.00 78.19 305 LEU A N 1
ATOM 2406 C CA . LEU A 1 305 ? 6.649 1.910 -17.409 1.00 78.19 305 LEU A CA 1
ATOM 2407 C C . LEU A 1 305 ? 5.750 1.456 -16.256 1.00 78.19 305 LEU A C 1
ATOM 2409 O O . LEU A 1 305 ? 4.569 1.201 -16.473 1.00 78.19 305 LEU A O 1
ATOM 2413 N N . LEU A 1 306 ? 6.274 1.424 -15.030 1.00 81.62 306 LEU A N 1
ATOM 2414 C CA . LEU A 1 306 ? 5.491 1.103 -13.838 1.00 81.62 306 LEU A CA 1
ATOM 2415 C C . LEU A 1 306 ? 4.393 2.151 -13.595 1.00 81.62 306 LEU A C 1
ATOM 2417 O O . LEU A 1 306 ? 3.250 1.782 -13.338 1.00 81.62 306 LEU A O 1
ATOM 2421 N N . ALA A 1 307 ? 4.707 3.443 -13.750 1.00 81.31 307 ALA A N 1
ATOM 2422 C CA . ALA A 1 307 ? 3.754 4.542 -13.564 1.00 81.31 307 ALA A CA 1
ATOM 2423 C C . ALA A 1 307 ? 2.618 4.577 -14.606 1.00 81.31 307 ALA A C 1
ATOM 2425 O O . ALA A 1 307 ? 1.537 5.097 -14.329 1.00 81.31 307 ALA A O 1
ATOM 2426 N N . SER A 1 308 ? 2.849 4.032 -15.805 1.00 79.06 308 SER A N 1
ATOM 2427 C CA . SER A 1 308 ? 1.870 3.996 -16.904 1.00 79.06 308 SER A CA 1
ATOM 2428 C C . SER A 1 308 ? 1.098 2.678 -17.017 1.00 79.06 308 SER A C 1
ATOM 2430 O O . SER A 1 308 ? 0.142 2.598 -17.793 1.00 79.06 308 SER A O 1
ATOM 2432 N N . ALA A 1 309 ? 1.499 1.648 -16.267 1.00 85.19 309 ALA A N 1
ATOM 2433 C CA . ALA A 1 309 ? 0.820 0.361 -16.239 1.00 85.19 309 ALA A CA 1
ATOM 2434 C C . ALA A 1 309 ? -0.536 0.434 -15.516 1.00 85.19 309 ALA A C 1
ATOM 2436 O O . ALA A 1 309 ? -0.797 1.327 -14.706 1.00 85.19 309 ALA A O 1
ATOM 2437 N N . ASP A 1 310 ? -1.405 -0.526 -15.831 1.00 88.44 310 ASP A N 1
ATOM 2438 C CA . ASP A 1 310 ? -2.688 -0.691 -15.159 1.00 88.44 310 ASP A CA 1
ATOM 2439 C C . ASP A 1 310 ? -2.567 -1.710 -14.022 1.00 88.44 310 ASP A C 1
ATOM 2441 O O . ASP A 1 310 ? -2.320 -2.893 -14.255 1.00 88.44 310 ASP A O 1
ATOM 2445 N N . TRP A 1 311 ? -2.739 -1.253 -12.784 1.00 92.38 311 TRP A N 1
ATOM 2446 C CA . TRP A 1 311 ? -2.550 -2.074 -11.588 1.00 92.38 311 TRP A CA 1
ATOM 2447 C C . TRP A 1 311 ? -3.879 -2.598 -11.039 1.00 92.38 311 TRP A C 1
ATOM 2449 O O . TRP A 1 311 ? -4.299 -2.227 -9.940 1.00 92.38 311 TRP A O 1
ATOM 2459 N N . SER A 1 312 ? -4.552 -3.475 -11.790 1.00 90.56 312 SER A N 1
ATOM 2460 C CA . SER A 1 312 ? -5.836 -4.069 -11.382 1.00 90.56 312 SER A CA 1
ATOM 2461 C C . SER A 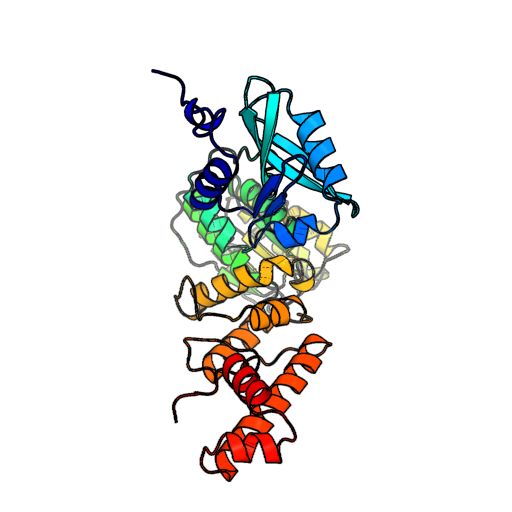1 312 ? -5.739 -4.890 -10.087 1.00 90.56 312 SER A C 1
ATOM 2463 O O . SER A 1 312 ? -6.685 -4.922 -9.300 1.00 90.56 312 SER A O 1
ATOM 2465 N N . GLY A 1 313 ? -4.581 -5.509 -9.830 1.00 90.44 313 GLY A N 1
ATOM 2466 C CA . GLY A 1 313 ? -4.272 -6.208 -8.579 1.00 90.44 313 GLY A CA 1
ATOM 2467 C C . GLY A 1 313 ? -3.584 -5.327 -7.527 1.00 90.44 313 GLY A C 1
ATOM 2468 O O . GLY A 1 313 ? -3.111 -5.840 -6.511 1.00 90.44 313 GLY A O 1
ATOM 2469 N N . ASN A 1 314 ? -3.546 -4.008 -7.747 1.00 95.31 314 ASN A N 1
ATOM 2470 C CA . ASN A 1 314 ? -3.012 -2.994 -6.839 1.00 95.31 314 ASN A CA 1
ATOM 2471 C C . ASN A 1 314 ? -1.563 -3.281 -6.391 1.00 95.31 314 ASN A C 1
ATOM 2473 O O . ASN A 1 314 ? -0.728 -3.711 -7.185 1.00 95.31 314 ASN A O 1
ATOM 2477 N N . VAL A 1 315 ? -1.248 -3.010 -5.120 1.00 95.88 315 VAL A N 1
ATOM 2478 C CA . VAL A 1 315 ? 0.094 -3.154 -4.540 1.00 95.88 315 VAL A CA 1
ATOM 2479 C C . VAL A 1 315 ? 0.556 -4.611 -4.565 1.00 95.88 315 VAL A C 1
ATOM 2481 O O . VAL A 1 315 ? 1.722 -4.857 -4.838 1.00 95.88 315 VAL A O 1
ATOM 2484 N N . ALA A 1 316 ? -0.348 -5.574 -4.362 1.00 95.31 316 ALA A N 1
ATOM 2485 C CA . ALA A 1 316 ? -0.011 -6.999 -4.421 1.00 95.31 316 ALA A CA 1
ATOM 2486 C C . ALA A 1 316 ? 0.499 -7.427 -5.810 1.00 95.31 316 ALA A C 1
ATOM 2488 O O . ALA A 1 316 ? 1.457 -8.186 -5.912 1.00 95.31 316 ALA A O 1
ATOM 2489 N N . GLN A 1 317 ? -0.105 -6.906 -6.882 1.00 95.50 317 GLN A N 1
ATOM 2490 C CA . GLN A 1 317 ? 0.368 -7.160 -8.244 1.00 95.50 317 GLN A CA 1
ATOM 2491 C C . GLN A 1 317 ? 1.672 -6.417 -8.547 1.00 95.50 317 GLN A C 1
ATOM 2493 O O . GLN A 1 317 ? 2.561 -6.991 -9.170 1.00 95.50 317 GLN A O 1
ATOM 2498 N N . LEU A 1 318 ? 1.805 -5.160 -8.104 1.00 95.88 318 LEU A N 1
ATOM 2499 C CA . LEU A 1 318 ? 3.065 -4.420 -8.227 1.00 95.88 318 LEU A CA 1
ATOM 2500 C C . LEU A 1 318 ? 4.208 -5.185 -7.559 1.00 95.88 318 LEU A C 1
ATOM 2502 O O . LEU A 1 318 ? 5.259 -5.365 -8.163 1.00 95.88 318 LEU A O 1
ATOM 2506 N N . GLU A 1 319 ? 3.984 -5.679 -6.347 1.00 96.12 319 GLU A N 1
ATOM 2507 C CA . GLU A 1 319 ? 4.940 -6.489 -5.606 1.00 96.12 319 GLU A CA 1
ATOM 2508 C C . GLU A 1 319 ? 5.366 -7.742 -6.381 1.00 96.12 319 GLU A C 1
ATOM 2510 O O . GLU A 1 319 ? 6.562 -7.999 -6.502 1.00 96.12 319 GLU A O 1
ATOM 2515 N N . GLU A 1 320 ? 4.420 -8.495 -6.946 1.00 95.31 320 GLU A N 1
ATOM 2516 C CA . GLU A 1 320 ? 4.729 -9.684 -7.745 1.00 95.31 320 GLU A CA 1
ATOM 2517 C C . GLU A 1 320 ? 5.614 -9.344 -8.953 1.00 95.31 320 GLU A C 1
ATOM 2519 O O . GLU A 1 320 ? 6.638 -9.994 -9.178 1.00 95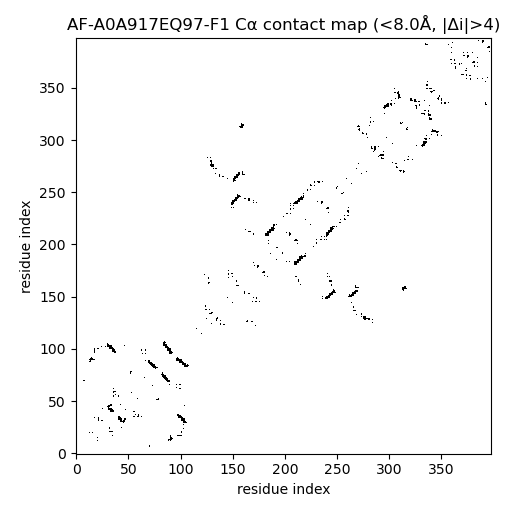.31 320 GLU A O 1
ATOM 2524 N N . VAL A 1 321 ? 5.261 -8.291 -9.698 1.00 95.31 321 VAL A N 1
ATOM 2525 C CA . VAL A 1 321 ? 6.023 -7.833 -10.871 1.00 95.31 321 VAL A CA 1
ATOM 2526 C C . VAL A 1 321 ? 7.430 -7.392 -10.479 1.00 95.31 321 VAL A C 1
ATOM 2528 O O . VAL A 1 321 ? 8.400 -7.738 -11.153 1.00 95.31 321 VAL A O 1
ATOM 2531 N N . LEU A 1 322 ? 7.546 -6.643 -9.386 1.00 94.19 322 LEU A N 1
ATOM 2532 C CA . LEU A 1 322 ? 8.810 -6.154 -8.859 1.00 94.19 322 LEU A CA 1
ATOM 2533 C C . LEU A 1 322 ? 9.711 -7.319 -8.418 1.00 94.19 322 LEU A C 1
ATOM 2535 O O . LEU A 1 322 ? 10.850 -7.423 -8.878 1.00 94.19 322 LEU A O 1
ATOM 2539 N N . LEU A 1 323 ? 9.204 -8.240 -7.598 1.00 94.25 323 LEU A N 1
ATOM 2540 C CA . LEU A 1 323 ? 9.966 -9.406 -7.143 1.00 94.25 323 LEU A CA 1
ATOM 2541 C C . LEU A 1 323 ? 10.376 -10.318 -8.309 1.00 94.25 323 LEU A C 1
ATOM 2543 O O . LEU A 1 323 ? 11.490 -10.846 -8.315 1.00 94.25 323 LEU A O 1
ATOM 2547 N N . ASP A 1 324 ? 9.521 -10.488 -9.321 1.00 93.38 324 ASP A N 1
ATOM 2548 C CA . ASP A 1 324 ? 9.876 -11.247 -10.521 1.00 93.38 324 ASP A CA 1
ATOM 2549 C C . ASP A 1 324 ? 10.983 -10.557 -11.331 1.00 93.38 324 ASP A C 1
ATOM 2551 O O . ASP A 1 324 ? 11.955 -11.209 -11.722 1.00 93.38 324 ASP A O 1
ATOM 2555 N N . ALA A 1 325 ? 10.883 -9.240 -11.523 1.00 91.25 325 ALA A N 1
ATOM 2556 C CA . ALA A 1 325 ? 11.895 -8.446 -12.215 1.00 91.25 325 ALA A CA 1
ATOM 2557 C C . ALA A 1 325 ? 13.252 -8.497 -11.498 1.00 91.25 325 ALA A C 1
ATOM 2559 O O . ALA A 1 325 ? 14.276 -8.717 -12.143 1.00 91.25 325 ALA A O 1
ATOM 2560 N N . HIS A 1 326 ? 13.251 -8.387 -10.167 1.00 91.56 326 HIS A N 1
ATOM 2561 C CA . HIS A 1 326 ? 14.451 -8.503 -9.338 1.00 91.56 326 HIS A CA 1
ATOM 2562 C C . HIS A 1 326 ? 15.143 -9.866 -9.514 1.00 91.56 326 HIS A C 1
ATOM 2564 O O . HIS A 1 326 ? 16.362 -9.924 -9.681 1.00 91.56 326 HIS A O 1
ATOM 2570 N N . ARG A 1 327 ? 14.375 -10.969 -9.549 1.00 90.62 327 ARG A N 1
ATOM 2571 C CA . ARG A 1 327 ? 14.926 -12.313 -9.814 1.00 90.62 327 ARG A CA 1
ATOM 2572 C C . ARG A 1 327 ? 15.527 -12.432 -11.214 1.00 90.62 327 ARG A C 1
ATOM 2574 O O . ARG A 1 327 ? 16.578 -13.045 -11.366 1.00 90.62 327 ARG A O 1
ATOM 2581 N N . ARG A 1 328 ? 14.880 -11.860 -12.234 1.00 85.25 328 ARG A N 1
ATOM 2582 C CA . ARG A 1 328 ? 15.360 -11.908 -13.629 1.00 85.25 328 ARG A CA 1
ATOM 2583 C C . ARG A 1 328 ? 16.646 -11.129 -13.837 1.00 85.25 328 ARG A C 1
ATOM 2585 O O . ARG A 1 328 ? 17.466 -11.534 -14.651 1.00 85.25 328 ARG A O 1
ATOM 2592 N N . SER A 1 329 ? 16.795 -10.010 -13.138 1.00 83.12 329 SER A N 1
ATOM 2593 C CA . SER A 1 329 ? 17.886 -9.071 -13.368 1.00 83.12 329 SER A CA 1
ATOM 2594 C C . SER A 1 329 ? 19.123 -9.309 -12.498 1.00 83.12 329 SER A C 1
ATOM 2596 O O . SER A 1 329 ? 20.072 -8.529 -12.554 1.00 83.12 329 SER A O 1
ATOM 2598 N N . GLY A 1 330 ? 19.132 -10.370 -11.684 1.00 77.94 330 GLY A N 1
ATOM 2599 C CA . GLY A 1 330 ? 20.251 -10.671 -10.785 1.00 77.94 330 GLY A CA 1
ATOM 2600 C C . GLY A 1 330 ? 20.360 -9.720 -9.587 1.00 77.94 330 GLY A C 1
ATOM 2601 O O . GLY A 1 330 ? 21.399 -9.670 -8.938 1.00 77.94 330 GLY A O 1
ATOM 2602 N N . GLY A 1 331 ? 19.299 -8.965 -9.288 1.00 73.81 331 GLY A N 1
ATOM 2603 C CA . GLY A 1 331 ? 19.079 -8.338 -7.986 1.00 73.81 331 GLY A CA 1
ATOM 2604 C C . GLY A 1 331 ? 19.584 -6.906 -7.774 1.00 73.81 331 GLY A C 1
ATOM 2605 O O . GLY A 1 331 ? 19.109 -6.252 -6.854 1.00 73.81 331 GLY A O 1
ATOM 2606 N N . ASN A 1 332 ? 20.474 -6.368 -8.612 1.00 72.44 332 ASN A N 1
ATOM 2607 C CA . ASN A 1 332 ? 21.066 -5.036 -8.362 1.00 72.44 332 ASN A CA 1
ATOM 2608 C C . ASN A 1 332 ? 20.528 -3.916 -9.261 1.00 72.44 332 ASN A C 1
ATOM 2610 O O . ASN A 1 332 ? 20.549 -2.744 -8.885 1.00 72.44 332 ASN A O 1
ATOM 2614 N N . ARG A 1 333 ? 20.053 -4.262 -10.457 1.00 77.31 333 ARG A N 1
ATOM 2615 C CA . ARG A 1 333 ? 19.622 -3.300 -11.473 1.00 77.31 333 ARG A CA 1
ATOM 2616 C C . ARG A 1 333 ? 18.382 -3.835 -12.162 1.00 77.31 333 ARG A C 1
ATOM 2618 O O . ARG A 1 333 ? 18.408 -4.962 -12.634 1.00 77.31 333 ARG A O 1
ATOM 2625 N N . ILE A 1 334 ? 17.306 -3.066 -12.220 1.00 78.06 334 ILE A N 1
ATOM 2626 C CA . ILE A 1 334 ? 16.096 -3.416 -12.964 1.00 78.06 334 ILE A CA 1
ATOM 2627 C C . ILE A 1 334 ? 16.052 -2.541 -14.210 1.00 78.06 334 ILE A C 1
ATOM 2629 O O . ILE A 1 334 ? 16.077 -1.313 -14.132 1.00 78.06 334 ILE A O 1
ATOM 2633 N N . GLU A 1 335 ? 15.974 -3.205 -15.357 1.00 76.75 335 GLU A N 1
ATOM 2634 C CA . GLU A 1 335 ? 15.818 -2.590 -16.671 1.00 76.75 335 GLU A CA 1
ATOM 2635 C C . GLU A 1 335 ? 14.473 -2.988 -17.295 1.00 76.75 335 GLU A C 1
ATOM 2637 O O . GLU A 1 335 ? 13.861 -3.967 -16.854 1.00 76.75 335 GLU A O 1
ATOM 2642 N N . PRO A 1 336 ? 13.991 -2.275 -18.333 1.00 77.81 336 PRO A N 1
ATOM 2643 C CA . PRO A 1 336 ? 12.673 -2.517 -18.920 1.00 77.81 336 PRO A CA 1
ATOM 2644 C C . PRO A 1 336 ? 12.435 -3.965 -19.354 1.00 77.81 336 PRO A C 1
ATOM 2646 O O . PRO A 1 336 ? 11.320 -4.469 -19.233 1.00 77.81 336 PRO A O 1
ATOM 2649 N N . TRP A 1 337 ? 13.478 -4.653 -19.828 1.00 79.44 337 TRP A N 1
ATOM 2650 C CA . TRP A 1 337 ? 13.388 -6.046 -20.268 1.00 79.44 337 TRP A CA 1
ATOM 2651 C C . TRP A 1 337 ? 13.051 -7.017 -19.127 1.00 79.44 337 TRP A C 1
ATOM 2653 O O . TRP A 1 337 ? 12.481 -8.077 -19.387 1.00 79.44 337 TRP A O 1
ATOM 2663 N N . ALA A 1 338 ? 13.390 -6.670 -17.880 1.00 85.69 338 ALA A N 1
ATOM 2664 C CA . ALA A 1 338 ? 13.138 -7.502 -16.708 1.00 85.69 338 ALA A CA 1
ATOM 2665 C C . ALA A 1 338 ? 11.689 -7.379 -16.212 1.00 85.69 338 ALA A C 1
ATOM 2667 O O . ALA A 1 338 ? 11.204 -8.264 -15.508 1.00 85.69 338 ALA A O 1
ATOM 2668 N N . LEU A 1 339 ? 10.981 -6.309 -16.586 1.00 87.50 339 LEU A N 1
ATOM 2669 C CA . LEU A 1 339 ? 9.590 -6.111 -16.203 1.00 87.50 339 LEU A CA 1
ATOM 2670 C C . LEU A 1 339 ? 8.657 -7.007 -17.015 1.00 87.50 339 LEU A C 1
ATOM 2672 O O . LEU A 1 339 ? 8.719 -7.055 -18.242 1.0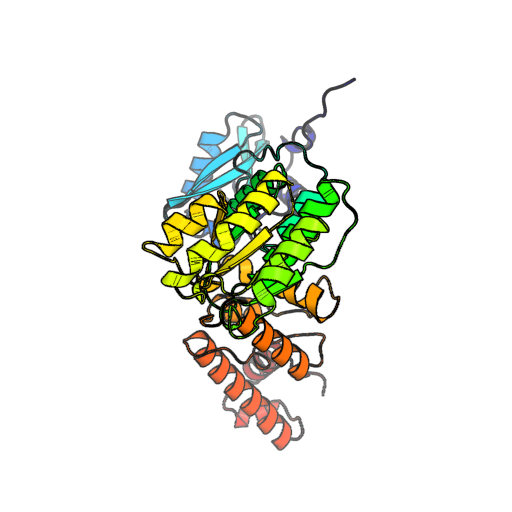0 87.50 339 LEU A O 1
ATOM 2676 N N . ARG A 1 340 ? 7.704 -7.631 -16.323 1.00 87.56 340 ARG A N 1
ATOM 2677 C CA . ARG A 1 340 ? 6.529 -8.260 -16.930 1.00 87.56 340 ARG A CA 1
ATOM 2678 C C . ARG A 1 340 ? 5.290 -7.507 -16.483 1.00 87.56 340 ARG A C 1
ATOM 2680 O O . ARG A 1 340 ? 4.730 -7.794 -15.433 1.00 87.56 340 ARG A O 1
ATOM 2687 N N . LEU A 1 341 ? 4.912 -6.494 -17.254 1.00 86.44 341 LEU A N 1
ATOM 2688 C CA . LEU A 1 341 ? 3.790 -5.635 -16.892 1.00 86.44 341 LEU A CA 1
ATOM 2689 C C . LEU A 1 341 ? 2.449 -6.316 -17.189 1.00 86.44 341 LEU A C 1
ATOM 2691 O O . LEU A 1 341 ? 2.338 -7.051 -18.176 1.00 86.44 341 LEU A O 1
ATOM 2695 N N . PRO A 1 342 ? 1.415 -6.037 -16.382 1.00 77.31 342 PRO A N 1
ATOM 2696 C CA . PRO A 1 342 ? 0.051 -6.430 -16.707 1.00 77.31 342 PRO A CA 1
ATOM 2697 C C . PRO A 1 342 ? -0.432 -5.737 -17.988 1.00 77.31 342 PRO A C 1
ATOM 2699 O O . PRO A 1 342 ? 0.078 -4.686 -18.378 1.00 77.31 342 PRO A O 1
ATOM 2702 N N . THR A 1 343 ? -1.414 -6.347 -18.655 1.00 72.56 343 THR A N 1
ATOM 2703 C CA . THR A 1 343 ? -1.988 -5.914 -19.942 1.00 72.56 343 THR A CA 1
ATOM 2704 C C . THR A 1 343 ? -2.192 -4.399 -20.057 1.00 72.56 343 THR A C 1
ATOM 2706 O O . THR A 1 343 ? -2.613 -3.751 -19.107 1.00 72.56 343 THR A O 1
ATOM 2709 N N . GLY A 1 344 ? -1.967 -3.834 -21.246 1.00 67.00 344 GLY A N 1
ATOM 2710 C CA . GLY A 1 344 ? -2.168 -2.407 -21.514 1.00 67.00 344 GLY A CA 1
ATOM 2711 C C . GLY A 1 344 ? -1.104 -1.824 -22.442 1.00 67.00 344 GLY A C 1
ATOM 2712 O O . GLY A 1 344 ? -0.251 -2.544 -22.966 1.00 67.00 344 GLY A O 1
ATOM 2713 N N . ALA A 1 345 ? -1.137 -0.504 -22.650 1.00 62.78 345 ALA A N 1
ATOM 2714 C CA . ALA A 1 345 ? -0.175 0.188 -23.513 1.00 62.78 345 ALA A CA 1
ATOM 2715 C C . ALA A 1 345 ? 1.273 0.030 -23.014 1.00 62.78 345 ALA A C 1
ATOM 2717 O O . ALA A 1 345 ? 2.171 -0.224 -23.815 1.00 62.78 345 ALA A O 1
ATOM 2718 N N . ALA A 1 346 ? 1.484 0.094 -21.695 1.00 64.62 346 ALA A N 1
ATOM 2719 C CA . ALA A 1 346 ? 2.791 -0.121 -21.079 1.00 64.62 346 ALA A CA 1
ATOM 2720 C C . ALA A 1 346 ? 3.316 -1.549 -21.319 1.00 64.62 346 ALA A C 1
ATOM 2722 O O . ALA A 1 346 ? 4.467 -1.710 -21.717 1.00 64.62 346 ALA A O 1
ATOM 2723 N N . ALA A 1 347 ? 2.471 -2.581 -21.188 1.00 68.69 347 ALA A N 1
ATOM 2724 C CA . ALA A 1 347 ? 2.851 -3.956 -21.530 1.00 68.69 347 ALA A CA 1
ATOM 2725 C C . ALA A 1 347 ? 3.153 -4.135 -23.022 1.00 68.69 347 ALA A C 1
ATOM 2727 O O . ALA A 1 347 ? 4.087 -4.846 -23.377 1.00 68.69 347 ALA A O 1
ATOM 2728 N N . LYS A 1 348 ? 2.421 -3.456 -23.914 1.00 67.75 348 LYS A N 1
ATOM 2729 C CA . LYS A 1 348 ? 2.717 -3.490 -25.354 1.00 67.75 348 LYS A CA 1
ATOM 2730 C C . LYS A 1 348 ? 4.072 -2.848 -25.671 1.00 67.75 348 LYS A C 1
ATOM 2732 O O . LYS A 1 348 ? 4.838 -3.403 -26.455 1.00 67.75 348 LYS A O 1
ATOM 2737 N N . LEU A 1 349 ? 4.377 -1.705 -25.054 1.00 67.62 349 LEU A N 1
ATOM 2738 C CA . LEU A 1 349 ? 5.675 -1.033 -25.187 1.00 67.62 349 LEU A CA 1
ATOM 2739 C C . LEU A 1 349 ? 6.814 -1.886 -24.613 1.00 67.62 349 LEU A C 1
ATOM 2741 O O . LEU A 1 349 ? 7.854 -2.018 -25.254 1.00 67.62 349 LEU A O 1
ATOM 2745 N N . GLN A 1 350 ? 6.599 -2.519 -23.457 1.00 73.69 350 GLN A N 1
ATOM 2746 C CA . GLN A 1 350 ? 7.542 -3.472 -22.871 1.00 73.69 350 GLN A CA 1
ATOM 2747 C C . GLN A 1 350 ? 7.766 -4.677 -23.796 1.00 73.69 350 GLN A C 1
ATOM 2749 O O . GLN A 1 350 ? 8.913 -5.035 -24.040 1.00 73.69 350 GLN A O 1
ATOM 2754 N N . GLY A 1 351 ? 6.708 -5.251 -24.375 1.00 73.00 351 GLY A N 1
ATOM 2755 C CA . GLY A 1 351 ? 6.808 -6.364 -25.320 1.00 73.00 351 GLY A CA 1
ATOM 2756 C C . GLY A 1 351 ? 7.619 -6.019 -26.573 1.00 73.00 351 GLY A C 1
ATOM 2757 O O . GLY A 1 351 ? 8.452 -6.815 -26.999 1.00 73.00 351 GLY A O 1
ATOM 2758 N N . LEU A 1 352 ? 7.446 -4.809 -27.121 1.00 73.69 352 LEU A N 1
ATOM 2759 C CA . LEU A 1 352 ? 8.279 -4.307 -28.222 1.00 73.69 352 LEU A CA 1
ATOM 2760 C C . LEU A 1 352 ? 9.749 -4.158 -27.803 1.00 73.69 352 LEU A C 1
ATOM 2762 O O . LEU A 1 352 ? 10.639 -4.585 -28.534 1.00 73.69 352 LEU A O 1
ATOM 2766 N N . GLY A 1 353 ? 10.005 -3.601 -26.616 1.00 77.12 353 GLY A N 1
ATOM 2767 C CA . GLY A 1 353 ? 11.356 -3.487 -26.064 1.00 77.12 353 GLY A CA 1
ATOM 2768 C C . GLY A 1 353 ? 12.017 -4.845 -25.807 1.00 77.12 353 GLY A C 1
ATOM 2769 O O . GLY A 1 353 ? 13.205 -5.004 -26.061 1.00 77.12 353 GLY A O 1
ATOM 2770 N N . HIS A 1 354 ? 11.250 -5.841 -25.362 1.00 77.25 354 HIS A N 1
ATOM 2771 C CA . HIS A 1 354 ? 11.728 -7.200 -25.118 1.00 77.25 354 HIS A CA 1
ATOM 2772 C C . HIS A 1 354 ? 12.038 -7.948 -26.421 1.00 77.25 354 HIS A C 1
ATOM 2774 O O . HIS A 1 354 ? 13.081 -8.589 -26.529 1.00 77.25 354 HIS A O 1
ATOM 2780 N N . ALA A 1 355 ? 11.178 -7.821 -27.435 1.00 80.44 355 ALA A N 1
ATOM 2781 C CA . ALA A 1 355 ? 11.449 -8.359 -28.767 1.00 80.44 355 ALA A CA 1
ATOM 2782 C C . ALA A 1 355 ? 12.715 -7.735 -29.374 1.00 80.44 355 ALA A C 1
ATOM 2784 O O . ALA A 1 355 ? 13.539 -8.438 -29.954 1.00 80.44 355 ALA A O 1
ATOM 2785 N N . GLU A 1 356 ? 12.904 -6.426 -29.186 1.00 86.44 356 GLU A N 1
ATOM 2786 C CA . GLU A 1 356 ? 14.122 -5.732 -29.598 1.00 86.44 356 GLU A CA 1
ATOM 2787 C C . GLU A 1 356 ? 15.365 -6.225 -28.844 1.00 86.44 356 GLU A C 1
ATOM 2789 O O . GLU A 1 356 ? 16.387 -6.485 -29.477 1.00 86.44 356 GLU A O 1
ATOM 2794 N N . TYR A 1 357 ? 15.282 -6.378 -27.519 1.00 83.75 357 TYR A N 1
ATOM 2795 C CA . TYR A 1 357 ? 16.360 -6.934 -26.698 1.00 83.75 357 TYR A CA 1
ATOM 2796 C C . TYR A 1 357 ? 16.816 -8.296 -27.236 1.00 83.75 357 TYR A C 1
ATOM 2798 O O . TYR A 1 357 ? 17.997 -8.479 -27.530 1.00 83.75 357 TYR A O 1
ATOM 2806 N N . HIS A 1 358 ? 15.875 -9.227 -27.421 1.00 84.00 358 HIS A N 1
ATOM 2807 C CA . HIS A 1 358 ? 16.177 -10.575 -27.898 1.00 84.00 358 HIS A CA 1
ATOM 2808 C C . HIS A 1 358 ? 16.740 -10.576 -29.316 1.00 84.00 358 HIS A C 1
ATOM 2810 O O . HIS A 1 358 ? 17.740 -11.241 -29.559 1.00 84.00 358 HIS A O 1
ATOM 2816 N N . ALA A 1 359 ? 16.185 -9.765 -30.222 1.00 87.75 359 ALA A N 1
ATOM 2817 C CA . ALA A 1 359 ? 16.729 -9.628 -31.570 1.00 87.75 359 ALA A CA 1
ATOM 2818 C C . ALA A 1 359 ? 18.199 -9.176 -31.552 1.00 87.75 359 ALA A C 1
ATOM 2820 O O . ALA A 1 359 ? 19.016 -9.699 -32.306 1.00 87.75 359 ALA A O 1
ATOM 2821 N N . ILE A 1 360 ? 18.556 -8.237 -30.669 1.00 90.12 360 ILE A N 1
ATOM 2822 C CA . ILE A 1 360 ? 19.937 -7.763 -30.535 1.00 90.12 360 ILE A CA 1
ATOM 2823 C C . ILE A 1 360 ? 20.846 -8.847 -29.949 1.00 90.12 360 ILE A C 1
ATOM 2825 O O . ILE A 1 360 ? 21.934 -9.066 -30.478 1.00 90.12 360 ILE A O 1
ATOM 2829 N N . VAL A 1 361 ? 20.428 -9.509 -28.868 1.00 88.81 361 VAL A N 1
ATOM 2830 C CA . VAL A 1 361 ? 21.234 -10.544 -28.200 1.00 88.81 361 VAL A CA 1
ATOM 2831 C C . VAL A 1 361 ? 21.459 -11.750 -29.113 1.00 88.81 361 VAL A C 1
ATOM 2833 O O . VAL A 1 361 ? 22.599 -12.187 -29.263 1.00 88.81 361 VAL A O 1
ATOM 2836 N N . ASP A 1 362 ? 20.407 -12.241 -29.767 1.00 89.31 362 ASP A N 1
ATOM 2837 C CA . ASP A 1 362 ? 20.483 -13.396 -30.663 1.00 89.31 362 ASP A CA 1
ATOM 2838 C C . ASP A 1 362 ? 21.402 -13.106 -31.856 1.00 89.31 362 ASP A C 1
ATOM 2840 O O . ASP A 1 362 ? 22.239 -13.936 -32.218 1.00 89.31 362 ASP A O 1
ATOM 2844 N N . GLU A 1 363 ? 21.298 -11.911 -32.447 1.00 95.00 363 GLU A N 1
ATOM 2845 C CA . GLU A 1 363 ? 22.119 -11.548 -33.602 1.00 95.00 363 GLU A CA 1
ATOM 2846 C C . GLU A 1 363 ? 23.581 -11.289 -33.221 1.00 95.00 363 GLU A C 1
ATOM 2848 O O . GLU A 1 363 ? 24.491 -11.681 -33.953 1.00 95.00 363 GLU A O 1
ATOM 2853 N N . LEU A 1 364 ? 23.836 -10.700 -32.046 1.00 92.12 364 LEU A N 1
ATOM 2854 C CA . LEU A 1 364 ? 25.191 -10.606 -31.498 1.00 92.12 364 LEU A CA 1
ATOM 2855 C C . LEU A 1 364 ? 25.790 -11.995 -31.252 1.00 92.12 364 LEU A C 1
ATOM 2857 O O . LEU A 1 364 ? 26.963 -12.194 -31.561 1.00 92.12 364 LEU A O 1
ATOM 2861 N N . GLY A 1 365 ? 24.997 -12.947 -30.754 1.00 89.12 365 GLY A N 1
ATOM 2862 C CA . GLY A 1 365 ? 25.411 -14.338 -30.571 1.00 89.12 365 GLY A CA 1
ATOM 2863 C C . GLY A 1 365 ? 25.774 -15.022 -31.891 1.00 89.12 365 GLY A C 1
ATOM 2864 O O . GLY A 1 365 ? 26.852 -15.601 -32.001 1.00 89.12 365 GLY A O 1
ATOM 2865 N N . ARG A 1 366 ? 24.928 -14.892 -32.924 1.00 90.44 366 ARG A N 1
ATOM 2866 C CA . ARG A 1 366 ? 25.200 -15.426 -34.277 1.00 90.44 366 ARG A CA 1
ATOM 2867 C C . ARG A 1 366 ? 26.442 -14.827 -34.924 1.00 90.44 366 ARG A C 1
ATOM 2869 O O . ARG A 1 366 ? 27.125 -15.503 -35.683 1.00 90.44 366 ARG A O 1
ATOM 2876 N N . CYS A 1 367 ? 26.712 -13.558 -34.642 1.00 92.62 367 CYS A N 1
ATOM 2877 C CA . CYS A 1 367 ? 27.866 -12.840 -35.169 1.00 92.62 367 CYS A CA 1
ATOM 2878 C C . CYS A 1 367 ? 29.128 -13.004 -34.310 1.00 92.62 367 CYS A C 1
ATOM 2880 O O . CYS A 1 367 ? 30.076 -12.248 -34.523 1.00 92.62 367 CYS A O 1
ATOM 2882 N N . GLU A 1 368 ? 29.131 -13.900 -33.315 1.00 88.88 368 GLU A N 1
ATOM 2883 C CA . GLU A 1 368 ? 30.249 -14.099 -32.377 1.00 88.88 368 GLU A CA 1
ATOM 2884 C C . GLU A 1 368 ? 30.722 -12.779 -31.730 1.00 88.88 368 GLU A C 1
ATOM 2886 O O . GLU A 1 368 ? 31.908 -12.513 -31.556 1.00 88.88 368 GLU A O 1
ATOM 2891 N N . GLY A 1 369 ? 29.780 -11.882 -31.422 1.00 84.88 369 GLY A N 1
ATOM 2892 C CA . GLY A 1 369 ? 30.061 -10.571 -30.834 1.00 84.88 369 GLY A CA 1
ATOM 2893 C C . GLY A 1 369 ? 30.516 -9.489 -31.823 1.00 84.88 369 GLY A C 1
ATOM 2894 O O . GLY A 1 369 ? 30.774 -8.354 -31.397 1.00 84.88 369 GLY A O 1
ATOM 2895 N N . ASN A 1 370 ? 30.569 -9.770 -33.133 1.00 89.44 370 ASN A N 1
ATOM 2896 C CA . ASN A 1 370 ? 30.896 -8.780 -34.162 1.00 89.44 370 ASN A CA 1
ATOM 2897 C C . ASN A 1 370 ? 29.765 -7.752 -34.336 1.00 89.44 370 ASN A C 1
ATOM 2899 O O . ASN A 1 370 ? 28.836 -7.912 -35.128 1.00 89.44 370 ASN A O 1
ATOM 2903 N N . LYS A 1 371 ? 29.887 -6.636 -33.613 1.00 91.50 371 LYS A N 1
ATOM 2904 C CA . LYS A 1 371 ? 28.893 -5.549 -33.539 1.00 91.50 371 LYS A CA 1
ATOM 2905 C C . LYS A 1 371 ? 28.627 -4.878 -34.889 1.00 91.50 371 LYS A C 1
ATOM 2907 O O . LYS A 1 371 ? 27.511 -4.437 -35.148 1.00 91.50 371 LYS A O 1
ATOM 2912 N N . SER A 1 372 ? 29.635 -4.779 -35.755 1.00 91.81 372 SER A N 1
ATOM 2913 C CA . SER A 1 372 ? 29.465 -4.192 -37.092 1.00 91.81 372 SER A CA 1
ATOM 2914 C C . SER A 1 372 ? 28.638 -5.105 -37.995 1.00 91.81 372 SER A C 1
ATOM 2916 O O . SER A 1 372 ? 27.762 -4.622 -38.713 1.00 91.81 372 SER A O 1
ATOM 2918 N N . LEU A 1 373 ? 28.895 -6.415 -37.933 1.00 92.31 373 LEU A N 1
ATOM 2919 C CA . LEU A 1 373 ? 28.135 -7.417 -38.674 1.00 92.31 373 LEU A CA 1
ATOM 2920 C C . LEU A 1 373 ? 26.700 -7.525 -38.143 1.00 92.31 373 LEU A C 1
ATOM 2922 O O . LEU A 1 373 ? 25.765 -7.418 -38.931 1.00 92.31 373 LEU A O 1
ATOM 2926 N N . ALA A 1 374 ? 26.523 -7.600 -36.821 1.00 93.19 374 ALA A N 1
ATOM 2927 C CA . ALA A 1 374 ? 25.207 -7.651 -36.186 1.00 93.19 374 ALA A CA 1
ATOM 2928 C C . ALA A 1 374 ? 24.351 -6.420 -36.526 1.00 93.19 374 ALA A C 1
ATOM 2930 O O . ALA A 1 374 ? 23.186 -6.558 -36.883 1.00 93.19 374 ALA A O 1
ATOM 2931 N N . ALA A 1 375 ? 24.923 -5.208 -36.504 1.00 94.25 375 ALA A N 1
ATOM 2932 C CA . ALA A 1 375 ? 24.201 -3.993 -36.899 1.00 94.25 375 ALA A CA 1
ATOM 2933 C C . ALA A 1 375 ? 23.709 -4.067 -38.354 1.00 94.25 375 ALA A C 1
ATOM 2935 O O . ALA A 1 375 ? 22.561 -3.726 -38.641 1.00 94.25 375 ALA A O 1
ATOM 2936 N N . ARG A 1 376 ? 24.568 -4.553 -39.261 1.00 93.88 376 ARG A N 1
ATOM 2937 C CA . ARG A 1 376 ? 24.235 -4.723 -40.679 1.00 93.88 376 ARG A CA 1
ATOM 2938 C C . ARG A 1 376 ? 23.115 -5.745 -40.878 1.00 93.88 376 ARG A C 1
ATOM 2940 O O . ARG A 1 376 ? 22.216 -5.476 -41.667 1.00 93.88 376 ARG A O 1
ATOM 2947 N N . LEU A 1 377 ? 23.160 -6.879 -40.178 1.00 92.88 377 LEU A N 1
ATOM 2948 C CA . LEU A 1 377 ? 22.147 -7.936 -40.285 1.00 92.88 377 LEU A CA 1
ATOM 2949 C C . LEU A 1 377 ? 20.809 -7.534 -39.647 1.00 92.88 377 LEU A C 1
ATOM 2951 O O . LEU A 1 377 ? 19.758 -7.842 -40.199 1.00 92.88 377 LEU A O 1
ATOM 2955 N N . LEU A 1 378 ? 20.837 -6.743 -38.571 1.00 93.25 378 LEU A N 1
ATOM 2956 C CA . LEU A 1 378 ? 19.645 -6.126 -37.974 1.00 93.25 378 LEU A CA 1
ATOM 2957 C C . LEU A 1 378 ? 19.074 -4.958 -38.796 1.00 93.25 378 LEU A C 1
ATOM 2959 O O . LEU A 1 378 ? 18.028 -4.418 -38.441 1.00 93.25 378 LEU A O 1
ATOM 2963 N N . GLY A 1 379 ? 19.756 -4.523 -39.861 1.00 93.94 379 GLY A N 1
ATOM 2964 C CA . GLY A 1 379 ? 19.312 -3.406 -40.698 1.00 93.94 379 GLY A CA 1
ATOM 2965 C C . GLY A 1 379 ? 19.354 -2.038 -40.003 1.00 93.94 379 GLY A C 1
ATOM 2966 O O . GLY A 1 379 ? 18.623 -1.130 -40.393 1.00 93.94 379 GLY A O 1
ATOM 2967 N N . ILE A 1 380 ? 20.195 -1.867 -38.978 1.00 94.88 380 ILE A N 1
ATOM 2968 C CA . ILE A 1 380 ? 20.340 -0.610 -38.225 1.00 94.88 380 ILE A CA 1
ATOM 2969 C C . ILE A 1 380 ? 21.769 -0.069 -38.306 1.00 94.88 380 ILE A C 1
ATOM 2971 O O . ILE A 1 380 ? 22.730 -0.797 -38.543 1.00 94.88 380 ILE A O 1
ATOM 2975 N N . SER A 1 381 ? 21.949 1.235 -38.077 1.00 94.31 381 SER A N 1
ATOM 2976 C CA . SER A 1 381 ? 23.301 1.796 -38.003 1.00 94.31 381 SER A CA 1
ATOM 2977 C C . SER A 1 381 ? 24.057 1.244 -36.789 1.00 94.31 381 SER A C 1
ATOM 2979 O O . SER A 1 381 ? 23.473 0.989 -35.732 1.00 94.31 381 SER A O 1
ATOM 2981 N N . ARG A 1 382 ? 25.389 1.159 -36.888 1.00 91.50 382 ARG A N 1
ATOM 2982 C CA . ARG A 1 382 ? 26.252 0.768 -35.761 1.00 91.50 382 ARG A CA 1
ATOM 2983 C C . ARG A 1 382 ? 26.042 1.676 -34.540 1.00 91.50 382 ARG A C 1
ATOM 2985 O O . ARG A 1 382 ? 25.966 1.189 -33.418 1.00 91.50 382 ARG A O 1
ATOM 2992 N N . SER A 1 383 ? 25.868 2.984 -34.754 1.00 89.38 383 SER A N 1
ATOM 2993 C CA . SER A 1 383 ? 25.535 3.945 -33.691 1.00 89.38 383 SER A CA 1
ATOM 2994 C C . SER A 1 383 ? 24.187 3.649 -33.021 1.00 89.38 383 SER A C 1
ATOM 2996 O O . SER A 1 383 ? 24.071 3.761 -31.800 1.00 89.38 383 SER A O 1
ATOM 2998 N N . THR A 1 384 ? 23.186 3.214 -33.793 1.00 89.19 384 THR A N 1
ATOM 2999 C CA . THR A 1 384 ? 21.872 2.813 -33.275 1.00 89.19 384 THR A CA 1
ATOM 3000 C C . THR A 1 384 ? 21.971 1.525 -32.469 1.00 89.19 384 THR A C 1
ATOM 3002 O O . THR A 1 384 ? 21.394 1.469 -31.384 1.00 89.19 384 THR A O 1
ATOM 3005 N N . LEU A 1 385 ? 22.743 0.538 -32.939 1.00 90.81 385 LEU A N 1
ATOM 3006 C CA . LEU A 1 385 ? 23.003 -0.698 -32.198 1.00 90.81 385 LEU A CA 1
ATOM 3007 C C . LEU A 1 385 ? 23.659 -0.400 -30.845 1.00 90.81 385 LEU A C 1
ATOM 3009 O O . LEU A 1 385 ? 23.113 -0.784 -29.820 1.00 90.81 385 LEU A O 1
ATOM 3013 N N . TYR A 1 386 ? 24.761 0.359 -30.810 1.00 88.19 386 TYR A N 1
ATOM 3014 C CA . TYR A 1 386 ? 25.421 0.718 -29.545 1.00 88.19 386 TYR A CA 1
ATOM 3015 C C . TYR A 1 386 ? 24.520 1.517 -28.598 1.00 88.19 386 TYR A C 1
ATOM 3017 O O . TYR A 1 386 ? 24.637 1.386 -27.379 1.00 88.19 386 TYR A O 1
ATOM 3025 N N . ARG A 1 387 ? 23.637 2.376 -29.127 1.00 84.56 387 ARG A N 1
ATOM 3026 C CA . ARG A 1 387 ? 22.642 3.082 -28.309 1.00 84.56 387 ARG A CA 1
ATOM 3027 C C . ARG A 1 387 ? 21.649 2.094 -27.695 1.00 84.56 387 ARG A C 1
ATOM 3029 O O . ARG A 1 387 ? 21.403 2.173 -26.498 1.00 84.56 387 ARG A O 1
ATOM 3036 N N . LYS A 1 388 ? 21.113 1.164 -28.490 1.00 84.31 388 LYS A N 1
ATOM 3037 C CA . LYS A 1 388 ? 20.161 0.146 -28.024 1.00 84.31 388 LYS A CA 1
ATOM 3038 C C . LYS A 1 388 ? 20.802 -0.830 -27.037 1.00 84.31 388 LYS A C 1
ATOM 3040 O O . LYS A 1 388 ? 20.216 -1.073 -25.997 1.00 84.31 388 LYS A O 1
ATOM 3045 N N . MET A 1 389 ? 22.027 -1.296 -27.290 1.00 84.81 389 MET A N 1
ATOM 3046 C CA . MET A 1 389 ? 22.785 -2.138 -26.353 1.00 84.81 389 MET A CA 1
ATOM 3047 C C . MET A 1 389 ? 22.941 -1.467 -24.984 1.00 84.81 389 MET A C 1
ATOM 3049 O O . MET A 1 389 ? 22.640 -2.086 -23.970 1.00 84.81 389 MET A O 1
ATOM 3053 N N . ARG A 1 390 ? 23.316 -0.178 -24.953 1.00 77.56 390 ARG A N 1
ATOM 3054 C CA . ARG A 1 390 ? 23.409 0.595 -23.703 1.00 77.56 390 ARG A CA 1
ATOM 3055 C C . ARG A 1 390 ? 22.065 0.744 -22.991 1.00 77.56 390 ARG A C 1
ATOM 3057 O O . ARG A 1 390 ? 22.018 0.572 -21.781 1.00 77.56 390 ARG A O 1
ATOM 3064 N N . LEU A 1 391 ? 20.993 1.049 -23.727 1.00 69.06 391 LEU A N 1
ATOM 3065 C CA . LEU A 1 391 ? 19.637 1.158 -23.165 1.00 69.06 391 LEU A CA 1
ATOM 3066 C C . LEU A 1 391 ? 19.148 -0.164 -22.562 1.00 69.06 391 LEU A C 1
ATOM 3068 O O . LEU A 1 391 ? 18.430 -0.164 -21.572 1.00 69.06 391 LEU A O 1
ATOM 3072 N N . HIS A 1 392 ? 19.556 -1.283 -23.153 1.00 75.25 392 HIS A N 1
ATOM 3073 C CA . HIS A 1 392 ? 19.165 -2.628 -22.740 1.00 75.25 392 HIS A CA 1
ATOM 3074 C C . HIS A 1 392 ? 20.101 -3.260 -21.699 1.00 75.25 392 HIS A C 1
ATOM 3076 O O . HIS A 1 392 ? 19.857 -4.386 -21.268 1.00 75.25 392 HIS A O 1
ATOM 3082 N N . GLY A 1 393 ? 21.168 -2.564 -21.295 1.00 69.56 393 GLY A N 1
ATOM 3083 C CA . GLY A 1 393 ? 22.174 -3.101 -20.375 1.00 69.56 393 GLY A CA 1
ATOM 3084 C C . GLY A 1 393 ? 22.963 -4.286 -20.945 1.00 69.56 393 GLY A C 1
ATOM 3085 O O . GLY A 1 393 ? 23.459 -5.109 -20.184 1.00 69.56 393 GLY A O 1
ATOM 3086 N N . ILE A 1 394 ? 23.056 -4.398 -22.274 1.00 81.19 394 ILE A N 1
ATOM 3087 C CA . ILE A 1 394 ? 23.860 -5.419 -22.954 1.00 81.19 394 ILE A CA 1
ATOM 3088 C C . ILE A 1 394 ? 25.315 -4.959 -22.917 1.00 81.19 394 ILE A C 1
ATOM 3090 O O . ILE A 1 394 ? 25.621 -3.849 -23.367 1.00 81.19 394 ILE A O 1
ATOM 3094 N N . ASP A 1 395 ? 26.197 -5.808 -22.389 1.00 72.44 395 ASP A N 1
ATOM 3095 C CA . ASP A 1 395 ? 27.598 -5.457 -22.183 1.00 72.44 395 ASP A CA 1
ATOM 3096 C C . ASP A 1 395 ? 28.266 -5.035 -23.502 1.00 72.44 395 ASP A C 1
ATOM 3098 O O . ASP A 1 395 ? 28.170 -5.698 -24.541 1.00 72.44 395 ASP A O 1
ATOM 3102 N N . THR A 1 396 ? 28.897 -3.864 -23.476 1.00 61.56 396 THR A N 1
ATOM 3103 C CA . THR A 1 396 ? 29.560 -3.280 -24.647 1.00 61.56 396 THR A CA 1
ATOM 3104 C C . THR A 1 396 ? 31.039 -3.642 -24.722 1.00 61.56 396 THR A C 1
ATOM 3106 O O . THR A 1 396 ? 31.651 -3.388 -25.763 1.00 61.56 396 THR A O 1
ATOM 3109 N N . ALA A 1 397 ? 31.602 -4.217 -23.653 1.00 46.94 397 ALA A N 1
ATOM 3110 C CA . ALA A 1 397 ? 32.990 -4.653 -23.594 1.00 46.94 397 ALA A CA 1
ATOM 3111 C C . ALA A 1 397 ? 33.150 -6.012 -24.297 1.00 46.94 397 ALA A C 1
ATOM 3113 O O . ALA A 1 397 ? 32.710 -7.048 -23.810 1.00 46.94 397 ALA A O 1
ATOM 3114 N N . GLY A 1 398 ? 33.749 -5.975 -25.487 1.00 42.78 398 GLY A N 1
ATOM 3115 C CA . GLY A 1 398 ? 34.071 -7.130 -26.325 1.00 42.78 398 GLY A CA 1
ATOM 3116 C C . GLY A 1 398 ? 34.648 -6.673 -27.648 1.00 42.78 398 GLY A C 1
ATOM 3117 O O . GLY A 1 398 ? 33.869 -6.066 -28.426 1.00 42.78 398 GLY A O 1
#